Protein 8X9C (pdb70)
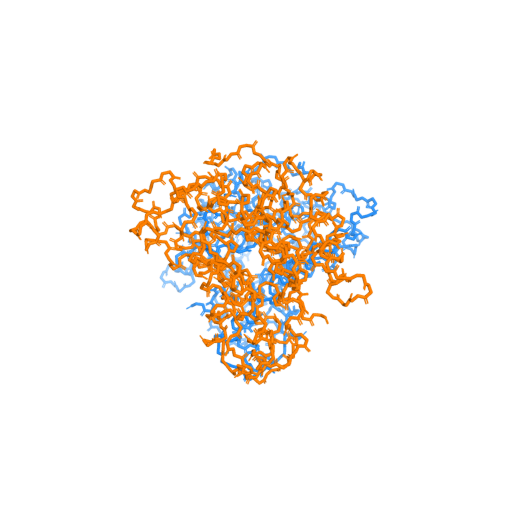
Nearest PDB structures (foldseek):
  8yl9-assembly3_B  TM=8.231E-01  e=2.362E-10  Penicillium brasilianum
  8yl9-assembly4_I  TM=8.159E-01  e=3.117E-10  Penicillium brasilianum
  3cke-assembly1_D  TM=8.135E-01  e=1.157E-07  Aspergillus terreus
  8ii9-assembly2_C-3  TM=7.845E-01  e=5.570E-07  Hypoxylon sp. E7406B
  4okm-assembly4_D  TM=7.917E-01  e=8.518E-06  Streptomyces pristinaespiralis ATCC 25486

Sequence (601 aa):
SAIPSVFETLQGYKVPVFFSRYPAGISIAAQEVEDALRKIDEEASEEGTRERRRALIRHTNPYGDPFTICHCSAFPDRLALLSCLVEVMWIHDDVTEEMDHISACREHDELAKVLQLDIDPSKFESGNVRQKSLAVVLRKAIDIDPKQAPAMIEMLRHYLATFDNIGGDFTRMEEYMPYRIANCGYWMSSYFIRWGMDMTLSEEEYASIEQFDIAMGNVLGLTNDYFSWNRNGVVVLMKEHHTTADAAKMMLLGVIVEQESLAAKLKEERLKKPASKEILQYFEAIELYVGGSCYWHSTAPVSAIPSVFETLQGYKVPVFFSRYPAGISIAAQEVEDALRKIDEEASEEGTRERRRALIRHTNPYGDPFTICHCSAFPDRLALLSCLVEVMWIHDDVTEEMDHISACREHDELAKVLQLDIDPSKFESGNVRQKSLAVVLRKAIDIDPKQAPAMIEMLRHYLATFDNIGGDFTRMEEYMPYRIANCGYWMSSYFIRWGMDMTLSEEEYASIEQFDIAMGNVLGLTNDYFSWNNGVVVLMKEHHTTADAAKMMLLGVIVEQESLAAKLKEERLKKPASKEILQYFEAIELYVGGSCYWHSTA

InterPro domains:
  IPR008949 Isoprenoid synthase domain superfamily [G3DSA:1.10.600.10] (22-329)
  IPR008949 Isoprenoid synthase domain superfamily [SSF48576] (75-329)

Secondary structure (DSSP, 8-state):
--S-S-EEE--GGG-TT---SS--EEETTHHHHHHHHHHHHHHHS-TTSHHHHHHHHHT--TT--HHHHHTTTS-HHHHHHHHHHHHHHHHHHHHHHTS-HHHHHHHHHHHHTT--TT--GGGGTTS-HHHHHHHHHHHHHHHH-TTTHHHHHHHHHHHHHHTT---S----HHHHHHHHHHHTTHHHHHHHHHHHTT----HHHHHTTHHHHHHHHHHHHHHHHHHHT---HHHHHHHHHT--HHHHHHHHHHHHHHHHHHHHHHHHHHTTS---HHHHHHHHHHHHHHHHHHHHHHH--/---S-S-EEEE-GGG-TT---SS-EEEETTHHHHHHHHHHHHHHHS-TTSHHHHHHHHHT--TT--HHHHHTTTS-HHHHHHHHHHHHHHHHHHHHHHTS-HHHHHHHHHHHHTT--TT--GGGGTTS-HHHHHHHHHHHHHHHH-TTTHHHHHHHHHHHHHHTT---S----HHHHHHHHHHHTTHHHHHHHHHHHTT----HHHHHTTHHHHHHHHHHHHHHHHHHH---HHHHHHHHHT--HHHHHHHHHHHHHHHHHHHHHHHHHHTTS---HHHHHHHHHHHHHHHHHHHHHHH-

Organism: Penicillium expansum (NCBI:txid27334)

B-factor: mean 38.25, std 9.7, range [23.08, 169.63]

Solvent-accessible surface area: 25996 Å² total; per-residue (Å²): 128,29,13,42,108,12,42,119,104,36,92,9,156,116,18,15,57,18,20,12,63,13,62,3,0,37,5,107,8,20,115,116,1,57,54,31,0,124,130,16,3,105,84,0,3,92,141,52,37,118,28,39,126,71,0,85,117,15,37,87,13,110,120,7,3,7,4,0,0,10,4,0,1,2,69,43,92,21,0,29,28,0,0,9,0,8,0,0,1,90,0,0,28,10,19,3,85,99,66,88,83,130,34,3,41,136,42,6,100,59,1,27,112,0,0,66,89,120,7,53,30,65,155,39,128,119,23,51,30,19,10,77,9,0,0,68,5,0,64,108,0,7,88,62,12,91,187,17,0,70,55,0,6,101,25,0,93,102,18,6,62,53,2,32,98,66,79,46,124,34,80,113,15,120,76,2,32,82,31,15,6,21,6,26,3,0,86,9,10,1,19,0,2,40,0,0,6,83,15,76,23,58,165,145,34,57,66,48,4,73,109,3,1,51,1,0,0,12,1,5,1,1,4,26,2,25,24,82,92,133,141,15,0,0,48,7,5,56,85,57,42,154,16,82,27,113,6,0,33,26,3,0,4,0,24,0,9,56,24,4,7,64,0,15,72,46,53,81,85,37,75,147,151,127,30,41,126,56,2,72,9,0,4,44,0,0,20,6,13,2,0,0,8,2,12,27,44,16,16,33,137,196,66,45,13,27,114,12,41,110,100,41,91,7,150,118,18,16,51,18,21,12,63,12,62,2,0,37,5,99,5,20,97,108,1,36,70,31,0,105,128,18,6,115,79,1,2,98,150,72,37,147,29,36,121,87,0,87,117,16,21,90,17,120,122,11,5,6,4,0,0,9,4,0,1,2,78,45,93,21,0,29,29,0,0,10,0,7,0,0,1,81,0,1,40,11,15,4,115,95,69,90,49,122,21,2,38,126,40,7,95,57,1,14,106,0,1,72,93,123,7,49,32,59,162,40,118,119,31,45,33,20,12,71,9,0,0,67,5,0,62,110,0,5,86,64,12,92,188,18,0,70,51,0,13,126,23,0,99,102,15,10,63,49,3,24,81,71,57,55,129,32,83,96,16,126,80,10,30,85,40,38,6,16,27,27,5,0,79,7,11,1,22,0,2,39,1,0,12,81,16,77,24,43,160,129,35,52,68,51,4,74,109,3,1,52,1,0,0,13,2,6,1,2,3,30,4,20,33,77,82,150,57,0,0,54,5,4,58,78,53,40,156,17,82,30,115,6,0,46,31,2,0,3,0,18,0,10,64,15,4,15,60,0,14,83,37,49,72,97,38,70,143,152,130,30,41,138,39,1,71,34,1,4,47,0,0,22,7,13,2,0,0,7,2,14,25,39,16,19,91

Foldseek 3Di:
DLFPPFWAWDDLVVQVQQDAPFTKIFGPCQVVLLVLLVVLLPQLDDPPDPLSVVSVLQAPQPVGHLQRILLNRFDVVLSSLLVSLVSLVVSLLVVLVPDDPVVNLVSLVVLLVLLDLPHDLVVCPVDHRSSSSNNVSLVVLCVVPVPCSVVLSVQSNVLSNQLSPDDDDAQACVVLLVSQLSVVPVSNVLVSSQVRRVHDADPVLCVLCVLLSSLLSSLQRQLVLLLVVCSHQLVNQCRNVVDDSVVSSVVSVVSNRVSSVVSVVSVVVSVVDDDDSSSVSSVNSSSSNSSSSSSCSSRSD/DDLFDPFWAWDDCVVQVLQDAPFTKIFGPCQVVLLVLLLVLLPQLDDPPDPLSVVSVVQSPQPVGHLQRILLNRFDNVLSSLLVSLVSLVVSLLVVLVVDQLVVSLVVLVVLLVLLDLPRDLVVCPPPHSSSNSNNVSLPVLCVVPVPCSVVLSVQSNVLSVQQRNDNDDAQACVVVQVNQLSVVCVSNVLVSSQVRRVHDADPVRCVLCVLLSSLLSSLLRCLVCLLPVCPQLVNQCNNVVDDSVVSSVVSVVSNRVSSVVSVVSVVVSVVDDDDSSSSNSVNSSSSNSSSSSSSSSRD

Radius of gyration: 28.21 Å; Cα contacts (8 Å, |Δi|>4): 920; chains: 2; bounding box: 77×64×65 Å

Structure (mmCIF, N/CA/C/O backbone):
data_8X9C
#
_entry.id   8X9C
#
_cell.length_a   56.650
_cell.length_b   118.960
_cell.length_c   65.600
_cell.angle_alpha   90.00
_cell.angle_beta   111.53
_cell.angle_gamma   90.00
#
_symmetry.space_group_name_H-M   'P 1 21 1'
#
loop_
_entity.id
_entity.type
_entity.pdbx_description
1 polymer 'Terpenoid synthase'
2 water water
#
loop_
_atom_site.group_PDB
_atom_site.id
_atom_site.type_symbol
_atom_site.label_atom_id
_atom_site.label_alt_id
_atom_site.label_comp_id
_atom_site.label_asym_id
_atom_site.label_entity_id
_atom_site.label_seq_id
_atom_site.pdbx_PDB_ins_code
_atom_site.Cartn_x
_atom_site.Cartn_y
_atom_site.Cartn_z
_atom_site.occupancy
_atom_site.B_iso_or_equiv
_atom_site.auth_seq_id
_atom_site.auth_comp_id
_atom_site.auth_asym_id
_atom_site.auth_atom_id
_atom_site.pdbx_PDB_model_num
ATOM 1 N N . SER A 1 14 ? -4.432 15.096 -0.797 1.00 55.08 14 SER A N 1
ATOM 2 C CA . SER A 1 14 ? -3.451 14.813 0.248 1.00 54.97 14 SER A CA 1
ATOM 3 C C . SER A 1 14 ? -3.315 15.992 1.211 1.00 56.55 14 SER A C 1
ATOM 4 O O . SER A 1 14 ? -3.408 17.154 0.810 1.00 54.61 14 SER A O 1
ATOM 7 N N . ALA A 1 15 ? -3.103 15.680 2.488 1.00 51.00 15 ALA A N 1
ATOM 8 C CA . ALA A 1 15 ? -2.874 16.681 3.518 1.00 53.23 15 ALA A CA 1
ATOM 9 C C . ALA A 1 15 ? -1.399 16.841 3.857 1.00 51.27 15 ALA A C 1
ATOM 10 O O . ALA A 1 15 ? -1.058 17.658 4.718 1.00 50.25 15 ALA A O 1
ATOM 12 N N . ILE A 1 16 ? -0.526 16.090 3.190 1.00 49.56 16 ILE A N 1
ATOM 13 C CA . ILE A 1 16 ? 0.911 16.066 3.449 1.00 52.82 16 ILE A CA 1
ATOM 14 C C . ILE A 1 16 ? 1.585 16.883 2.352 1.00 49.95 16 ILE A C 1
ATOM 15 O O . ILE A 1 16 ? 1.135 16.840 1.198 1.00 51.67 16 ILE A O 1
ATOM 20 N N . PRO A 1 17 ? 2.649 17.635 2.645 1.00 52.73 17 PRO A N 1
ATOM 21 C CA . PRO A 1 17 ? 3.417 18.264 1.565 1.00 51.66 17 PRO A CA 1
ATOM 22 C C . PRO A 1 17 ? 3.925 17.229 0.567 1.00 51.09 17 PRO A C 1
ATOM 23 O O . PRO A 1 17 ? 4.062 16.038 0.868 1.00 50.78 17 PRO A O 1
ATOM 27 N N . SER A 1 18 ? 4.153 17.709 -0.656 1.00 53.19 18 SER A N 1
ATOM 28 C CA . SER A 1 18 ? 4.602 16.832 -1.767 1.00 50.20 18 SER A CA 1
ATOM 29 C C . SER A 1 18 ? 6.082 16.499 -1.603 1.00 49.96 18 SER A C 1
ATOM 30 O O . SER A 1 18 ? 6.908 17.096 -2.305 1.00 48.76 18 SER A O 1
ATOM 33 N N . VAL A 1 19 ? 6.390 15.572 -0.708 1.00 41.34 19 VAL A N 1
ATOM 34 C CA . VAL A 1 19 ? 7.775 15.213 -0.440 1.00 39.84 19 VAL A CA 1
ATOM 35 C C . VAL A 1 19 ? 8.040 13.732 -0.686 1.00 39.68 19 VAL A C 1
ATOM 36 O O . VAL A 1 19 ? 9.087 13.218 -0.277 1.00 38.31 19 VAL A O 1
ATOM 40 N N . PHE A 1 20 ? 7.119 13.028 -1.347 1.00 37.13 20 PHE A N 1
ATOM 41 C CA . PHE A 1 20 ? 7.372 11.623 -1.630 1.00 37.50 20 PHE A CA 1
ATOM 42 C C . PHE A 1 20 ? 6.748 11.229 -2.963 1.00 39.34 20 PHE A C 1
ATOM 43 O O . PHE A 1 20 ? 5.819 11.873 -3.460 1.00 42.64 20 PHE A O 1
ATOM 51 N N . GLU A 1 21 ? 7.271 10.148 -3.527 1.00 37.51 21 GLU A N 1
ATOM 52 C CA . GLU A 1 21 ? 6.700 9.502 -4.701 1.00 40.97 21 GLU A CA 1
ATOM 53 C C . GLU A 1 21 ? 6.036 8.199 -4.273 1.00 41.22 21 GLU A C 1
ATOM 54 O O . GLU A 1 21 ? 6.550 7.492 -3.405 1.00 39.89 21 GLU A O 1
ATOM 60 N N . THR A 1 22 ? 4.900 7.878 -4.889 1.00 39.60 22 THR A N 1
ATOM 61 C CA . THR A 1 22 ? 4.181 6.653 -4.556 1.00 39.32 22 THR A CA 1
ATOM 62 C C . THR A 1 22 ? 4.879 5.438 -5.150 1.00 43.63 22 THR A C 1
ATOM 63 O O . THR A 1 22 ? 5.365 5.475 -6.283 1.00 48.76 22 THR A O 1
ATOM 67 N N . LEU A 1 23 ? 4.936 4.357 -4.374 1.00 37.35 23 LEU A N 1
ATOM 68 C CA . LEU A 1 23 ? 5.478 3.094 -4.847 1.00 41.38 23 LEU A CA 1
ATOM 69 C C . LEU A 1 23 ? 4.346 2.154 -5.250 1.00 43.35 23 LEU A C 1
ATOM 70 O O . LEU A 1 23 ? 3.251 2.185 -4.679 1.00 43.34 23 LEU A O 1
ATOM 75 N N . GLN A 1 24 ? 4.622 1.307 -6.241 1.00 45.55 24 GLN A N 1
ATOM 76 C CA . GLN A 1 24 ? 3.617 0.377 -6.751 1.00 49.91 24 GLN A CA 1
ATOM 77 C C . GLN A 1 24 ? 3.785 -0.941 -6.007 1.00 47.01 24 GLN A C 1
ATOM 78 O O . GLN A 1 24 ? 4.508 -1.838 -6.440 1.00 46.26 24 GLN A O 1
ATOM 84 N N . GLY A 1 25 ? 3.102 -1.057 -4.867 1.00 43.12 25 GLY A N 1
ATOM 85 C CA . GLY A 1 25 ? 3.244 -2.246 -4.048 1.00 42.18 25 GLY A CA 1
ATOM 86 C C . GLY A 1 25 ? 2.657 -3.479 -4.698 1.00 43.53 25 GLY A C 1
ATOM 87 O O . GLY A 1 25 ? 3.097 -4.598 -4.417 1.00 43.71 25 GLY A O 1
ATOM 88 N N . TYR A 1 26 ? 1.670 -3.295 -5.583 1.00 45.61 26 TYR A N 1
ATOM 89 C CA . TYR A 1 26 ? 1.048 -4.441 -6.238 1.00 50.37 26 TYR A CA 1
ATOM 90 C C . TYR A 1 26 ? 2.053 -5.225 -7.065 1.00 49.14 26 TYR A C 1
ATOM 91 O O . TYR A 1 26 ? 1.827 -6.410 -7.334 1.00 53.08 26 TYR A O 1
ATOM 100 N N . LYS A 1 27 ? 3.156 -4.593 -7.473 1.00 43.91 27 LYS A N 1
ATOM 101 C CA . LYS A 1 27 ? 4.180 -5.273 -8.255 1.00 46.89 27 LYS A CA 1
ATOM 102 C C . LYS A 1 27 ? 5.014 -6.243 -7.430 1.00 45.58 27 LYS A C 1
ATOM 103 O O . LYS A 1 27 ? 5.776 -7.024 -8.010 1.00 47.01 27 LYS A O 1
ATOM 109 N N . VAL A 1 28 ? 4.897 -6.219 -6.103 1.00 40.07 28 VAL A N 1
ATOM 110 C CA . VAL A 1 28 ? 5.681 -7.079 -5.229 1.00 36.48 28 VAL A CA 1
ATOM 111 C C . VAL A 1 28 ? 4.763 -8.203 -4.728 1.00 34.85 28 VAL A C 1
ATOM 112 O O . VAL A 1 28 ? 3.871 -7.931 -3.910 1.00 32.28 28 VAL A O 1
ATOM 116 N N . PRO A 1 29 ? 4.899 -9.458 -5.200 1.00 32.69 29 PRO A N 1
ATOM 117 C CA . PRO A 1 29 ? 3.986 -10.512 -4.779 1.00 34.48 29 PRO A CA 1
ATOM 118 C C . PRO A 1 29 ? 3.892 -10.692 -3.261 1.00 35.16 29 PRO A C 1
ATOM 119 O O . PRO A 1 29 ? 2.826 -10.950 -2.781 1.00 33.70 29 PRO A O 1
ATOM 123 N N . VAL A 1 30 ? 5.015 -10.556 -2.566 1.00 32.25 30 VAL A N 1
ATOM 124 C CA . VAL A 1 30 ? 5.031 -10.792 -1.130 1.00 38.39 30 VAL A CA 1
ATOM 125 C C . VAL A 1 30 ? 4.370 -9.655 -0.345 1.00 36.33 30 VAL A C 1
ATOM 126 O O . VAL A 1 30 ? 3.909 -9.873 0.783 1.00 34.04 30 VAL A O 1
ATOM 130 N N . PHE A 1 31 ? 4.280 -8.461 -0.927 1.00 31.88 31 PHE A N 1
ATOM 131 C CA . PHE A 1 31 ? 3.658 -7.315 -0.265 1.00 30.51 31 PHE A CA 1
ATOM 132 C C . PHE A 1 31 ? 2.152 -7.522 -0.149 1.00 34.27 31 PHE A C 1
ATOM 133 O O . PHE A 1 31 ? 1.451 -7.567 -1.167 1.00 35.59 31 PHE A O 1
ATOM 141 N N . PHE A 1 32 ? 1.639 -7.626 1.081 1.00 29.96 32 PHE A N 1
ATOM 142 C CA . PHE A 1 32 ? 0.231 -7.948 1.284 1.00 30.52 32 PHE A CA 1
ATOM 143 C C . PHE A 1 32 ? -0.567 -6.819 1.921 1.00 32.33 32 PHE A C 1
ATOM 144 O O . PHE A 1 32 ? -1.785 -6.960 2.068 1.00 31.28 32 PHE A O 1
ATOM 152 N N . SER A 1 33 ? 0.080 -5.733 2.340 1.00 30.65 33 SER A N 1
ATOM 153 C CA . SER A 1 33 ? -0.618 -4.700 3.090 1.00 29.67 33 SER A CA 1
ATOM 154 C C . SER A 1 33 ? -1.632 -3.980 2.207 1.00 31.10 33 SER A C 1
ATOM 155 O O . SER A 1 33 ? -1.418 -3.793 1.011 1.00 32.99 33 SER A O 1
ATOM 158 N N . ARG A 1 34 ? -2.751 -3.583 2.816 1.00 28.42 34 ARG A N 1
ATOM 159 C CA . ARG A 1 34 ? -3.730 -2.696 2.193 1.00 31.49 34 ARG A CA 1
ATOM 160 C C . ARG A 1 34 ? -3.292 -1.237 2.199 1.00 33.25 34 ARG A C 1
ATOM 161 O O . ARG A 1 34 ? -3.944 -0.398 1.556 1.00 33.78 34 ARG A O 1
ATOM 169 N N . TYR A 1 35 ? -2.194 -0.905 2.925 1.00 30.37 35 TYR A N 1
ATOM 170 C CA . TYR A 1 35 ? -1.804 0.479 3.071 1.00 27.66 35 TYR A CA 1
ATOM 171 C C . TYR A 1 35 ? -0.741 0.848 2.044 1.00 27.86 35 TYR A C 1
ATOM 172 O O . TYR A 1 35 ? -0.025 -0.019 1.532 1.00 32.09 35 TYR A O 1
ATOM 181 N N . PRO A 1 36 ? -0.658 2.120 1.689 1.00 30.03 36 PRO A N 1
ATOM 182 C CA . PRO A 1 36 ? 0.254 2.549 0.625 1.00 33.18 36 PRO A CA 1
ATOM 183 C C . PRO A 1 36 ? 1.696 2.660 1.095 1.00 30.47 36 PRO A C 1
ATOM 184 O O . PRO A 1 36 ? 2.001 2.675 2.290 1.00 30.22 36 PRO A O 1
ATOM 188 N N . ALA A 1 37 ? 2.588 2.750 0.110 1.00 32.25 37 ALA A N 1
ATOM 189 C CA . ALA A 1 37 ? 4.006 2.978 0.351 1.00 28.80 37 ALA A CA 1
ATOM 190 C C . ALA A 1 37 ? 4.492 4.095 -0.560 1.00 34.36 37 ALA A C 1
ATOM 191 O O . ALA A 1 37 ? 4.038 4.228 -1.701 1.00 36.21 37 ALA A O 1
ATOM 193 N N . GLY A 1 38 ? 5.397 4.912 -0.040 1.00 30.49 38 GLY A N 1
ATOM 194 C CA . GLY A 1 38 ? 6.010 5.962 -0.822 1.00 31.13 38 GLY A CA 1
ATOM 195 C C . GLY A 1 38 ? 7.485 6.055 -0.495 1.00 34.59 38 GLY A C 1
ATOM 196 O O . GLY A 1 38 ? 7.980 5.363 0.393 1.00 32.24 38 GLY A O 1
ATOM 197 N N . ILE A 1 39 ? 8.150 7.014 -1.194 1.00 32.21 39 ILE A N 1
ATOM 198 C CA . ILE A 1 39 ? 9.573 7.118 -0.886 1.00 34.76 39 ILE A CA 1
ATOM 199 C C . ILE A 1 39 ? 9.987 8.581 -0.918 1.00 33.63 39 ILE A C 1
ATOM 200 O O . ILE A 1 39 ? 9.557 9.347 -1.784 1.00 35.84 39 ILE A O 1
ATOM 205 N N . SER A 1 40 ? 10.822 9.008 -0.152 1.00 31.88 40 SER A N 1
ATOM 206 C CA . SER A 1 40 ? 11.075 10.430 0.010 1.00 32.92 40 SER A CA 1
ATOM 207 C C . SER A 1 40 ? 11.846 10.964 -1.189 1.00 34.61 40 SER A C 1
ATOM 208 O O . SER A 1 40 ? 12.743 10.298 -1.718 1.00 33.39 40 SER A O 1
ATOM 211 N N . ILE A 1 41 ? 11.481 12.173 -1.628 1.00 37.98 41 ILE A N 1
ATOM 212 C CA . ILE A 1 41 ? 12.258 12.869 -2.650 1.00 39.24 41 ILE A CA 1
ATOM 213 C C . ILE A 1 41 ? 13.703 13.105 -2.223 1.00 36.90 41 ILE A C 1
ATOM 214 O O . ILE A 1 41 ? 14.569 13.317 -3.075 1.00 38.93 41 ILE A O 1
ATOM 219 N N . ALA A 1 42 ? 13.992 13.074 -0.920 1.00 35.02 42 ALA A N 1
ATOM 220 C CA . ALA A 1 42 ? 15.343 13.283 -0.412 1.00 39.72 42 ALA A CA 1
ATOM 221 C C . ALA A 1 42 ? 16.042 11.973 -0.059 1.00 36.81 42 ALA A C 1
ATOM 222 O O . ALA A 1 42 ? 16.943 11.958 0.784 1.00 37.74 42 ALA A O 1
ATOM 224 N N . ALA A 1 43 ? 15.650 10.872 -0.687 1.00 35.72 43 ALA A N 1
ATOM 225 C CA . ALA A 1 43 ? 16.198 9.547 -0.322 1.00 36.11 43 ALA A CA 1
ATOM 226 C C . ALA A 1 43 ? 17.723 9.536 -0.365 1.00 37.51 43 ALA A C 1
ATOM 227 O O . ALA A 1 43 ? 18.334 9.055 0.588 1.00 37.76 43 ALA A O 1
ATOM 229 N N . GLN A 1 44 ? 18.298 10.035 -1.454 1.00 39.39 44 GLN A N 1
ATOM 230 C CA . GLN A 1 44 ? 19.752 9.945 -1.586 1.00 42.24 44 GLN A CA 1
ATOM 231 C C . GLN A 1 44 ? 20.463 10.644 -0.430 1.00 38.27 44 GLN A C 1
ATOM 232 O O . GLN A 1 44 ? 21.398 10.096 0.160 1.00 40.81 44 GLN A O 1
ATOM 238 N N . GLU A 1 45 ? 20.027 11.860 -0.096 1.00 39.30 45 GLU A N 1
ATOM 239 C CA . GLU A 1 45 ? 20.688 12.631 0.955 1.00 40.37 45 GLU A CA 1
ATOM 240 C C . GLU A 1 45 ? 20.532 11.960 2.314 1.00 37.69 45 GLU A C 1
ATOM 241 O O . GLU A 1 45 ? 21.455 11.986 3.142 1.00 37.30 45 GLU A O 1
ATOM 247 N N . VAL A 1 46 ? 19.358 11.378 2.569 1.00 33.27 46 VAL A N 1
ATOM 248 C CA . VAL A 1 46 ? 19.115 10.682 3.828 1.00 30.92 46 VAL A CA 1
ATOM 249 C C . VAL A 1 46 ? 19.952 9.411 3.925 1.00 33.66 46 VAL A C 1
ATOM 250 O O . VAL A 1 46 ? 20.554 9.132 4.970 1.00 34.27 46 VAL A O 1
ATOM 254 N N . GLU A 1 47 ? 20.025 8.647 2.848 1.00 36.63 47 GLU A N 1
ATOM 255 C CA . GLU A 1 47 ? 20.888 7.444 2.861 1.00 37.05 47 GLU A CA 1
ATOM 256 C C . GLU A 1 47 ? 22.335 7.858 3.149 1.00 37.52 47 GLU A C 1
ATOM 257 O O . GLU A 1 47 ? 23.007 7.156 3.902 1.00 37.52 47 GLU A O 1
ATOM 263 N N . ASP A 1 48 ? 22.785 8.954 2.539 1.00 39.39 48 ASP A N 1
ATOM 264 C CA . ASP A 1 48 ? 24.144 9.422 2.803 1.00 41.89 48 ASP A CA 1
ATOM 265 C C . ASP A 1 48 ? 24.332 9.787 4.276 1.00 39.53 48 ASP A C 1
ATOM 266 O O . ASP A 1 48 ? 25.355 9.444 4.879 1.00 40.53 48 ASP A O 1
ATOM 271 N N . ALA A 1 49 ? 23.356 10.480 4.876 1.00 38.44 49 ALA A N 1
ATOM 272 C CA . ALA A 1 49 ? 23.458 10.791 6.301 1.00 35.35 49 ALA A CA 1
ATOM 273 C C . ALA A 1 49 ? 23.468 9.519 7.139 1.00 35.97 49 ALA A C 1
ATOM 274 O O . ALA A 1 49 ? 24.206 9.424 8.129 1.00 37.81 49 ALA A O 1
ATOM 276 N N . LEU A 1 50 ? 22.656 8.527 6.756 1.00 36.22 50 LEU A N 1
ATOM 277 C CA . LEU A 1 50 ? 22.602 7.294 7.533 1.00 31.66 50 LEU A CA 1
ATOM 278 C C . LEU A 1 50 ? 23.912 6.532 7.438 1.00 38.35 50 LEU A C 1
ATOM 279 O O . LEU A 1 50 ? 24.373 5.955 8.429 1.00 33.85 50 LEU A O 1
ATOM 284 N N . ARG A 1 51 ? 24.546 6.546 6.272 1.00 37.63 51 ARG A N 1
ATOM 285 C CA . ARG A 1 51 ? 25.859 5.859 6.133 1.00 39.11 51 ARG A CA 1
ATOM 286 C C . ARG A 1 51 ? 26.878 6.506 7.072 1.00 39.03 51 ARG A C 1
ATOM 287 O O . ARG A 1 51 ? 27.635 5.782 7.706 1.00 39.58 51 ARG A O 1
ATOM 295 N N . LYS A 1 52 ? 26.874 7.831 7.132 1.00 40.14 52 LYS A N 1
ATOM 296 C CA . LYS A 1 52 ? 27.821 8.566 8.001 1.00 37.31 52 LYS A CA 1
ATOM 297 C C . LYS A 1 52 ? 27.576 8.175 9.454 1.00 39.08 52 LYS A C 1
ATOM 298 O O . LYS A 1 52 ? 28.534 7.821 10.134 1.00 38.66 52 LYS A O 1
ATOM 304 N N . ILE A 1 53 ? 26.320 8.235 9.896 1.00 36.16 53 ILE A N 1
ATOM 305 C CA . ILE A 1 53 ? 26.051 7.960 11.337 1.00 37.19 53 ILE A CA 1
ATOM 306 C C . ILE A 1 53 ? 26.386 6.492 11.629 1.00 38.19 53 ILE A C 1
ATOM 307 O O . ILE A 1 53 ? 26.849 6.210 12.729 1.00 36.50 53 ILE A O 1
ATOM 312 N N . ASP A 1 54 ? 26.178 5.611 10.656 1.00 35.26 54 ASP A N 1
ATOM 313 C CA . ASP A 1 54 ? 26.512 4.212 10.913 1.00 35.17 54 ASP A CA 1
ATOM 314 C C . ASP A 1 54 ? 28.006 4.022 11.149 1.00 36.71 54 ASP A C 1
ATOM 315 O O . ASP A 1 54 ? 28.406 3.202 11.981 1.00 38.38 54 ASP A O 1
ATOM 320 N N . GLU A 1 55 ? 28.847 4.757 10.415 1.00 41.18 55 GLU A N 1
ATOM 321 C CA . GLU A 1 55 ? 30.290 4.618 10.603 1.00 43.22 55 GLU A CA 1
ATOM 322 C C . GLU A 1 55 ? 30.761 5.247 11.905 1.00 43.72 55 GLU A C 1
ATOM 323 O O . GLU A 1 55 ? 31.847 4.911 12.391 1.00 46.60 55 GLU A O 1
ATOM 329 N N . GLU A 1 56 ? 29.970 6.144 12.486 1.00 41.19 56 GLU A N 1
ATOM 330 C CA . GLU A 1 56 ? 30.332 6.768 13.750 1.00 39.14 56 GLU A CA 1
ATOM 331 C C . GLU A 1 56 ? 29.688 6.098 14.957 1.00 38.93 56 GLU A C 1
ATOM 332 O O . GLU A 1 56 ? 30.289 6.093 16.039 1.00 41.24 56 GLU A O 1
ATOM 338 N N . ALA A 1 57 ? 28.499 5.501 14.800 1.00 37.90 57 ALA A N 1
ATOM 339 C CA . ALA A 1 57 ? 27.757 4.932 15.921 1.00 34.64 57 ALA A CA 1
ATOM 340 C C . ALA A 1 57 ? 27.960 3.427 16.081 1.00 37.10 57 ALA A C 1
ATOM 341 O O . ALA A 1 57 ? 27.399 2.834 17.008 1.00 34.32 57 ALA A O 1
ATOM 343 N N . SER A 1 58 ? 28.728 2.797 15.198 1.00 38.17 58 SER A N 1
ATOM 344 C CA . SER A 1 58 ? 29.078 1.387 15.322 1.00 39.61 58 SER A CA 1
ATOM 345 C C . SER A 1 58 ? 30.538 1.213 14.937 1.00 43.88 58 SER A C 1
ATOM 346 O O . SER A 1 58 ? 31.019 1.855 14.006 1.00 44.63 58 SER A O 1
ATOM 349 N N . GLU A 1 59 ? 31.242 0.349 15.645 1.00 47.12 59 GLU A N 1
ATOM 350 C CA . GLU A 1 59 ? 32.655 0.166 15.372 1.00 50.72 59 GLU A CA 1
ATOM 351 C C . GLU A 1 59 ? 32.865 -0.815 14.243 1.00 51.53 59 GLU A C 1
ATOM 352 O O . GLU A 1 59 ? 32.118 -1.784 14.103 1.00 50.84 59 GLU A O 1
ATOM 358 N N . GLU A 1 60 ? 33.925 -0.576 13.480 1.00 53.96 60 GLU A N 1
ATOM 359 C CA . GLU A 1 60 ? 34.268 -1.417 12.350 1.00 54.53 60 GLU A CA 1
ATOM 360 C C . GLU A 1 60 ? 34.473 -2.857 12.808 1.00 55.28 60 GLU A C 1
ATOM 361 O O . GLU A 1 60 ? 35.005 -3.114 13.892 1.00 53.28 60 GLU A O 1
ATOM 367 N N . GLY A 1 61 ? 34.019 -3.801 11.985 1.00 55.69 61 GLY A N 1
ATOM 368 C CA . GLY A 1 61 ? 34.179 -5.209 12.270 1.00 54.67 61 GLY A CA 1
ATOM 369 C C . GLY A 1 61 ? 33.244 -5.774 13.315 1.00 56.48 61 GLY A C 1
ATOM 370 O O . GLY A 1 61 ? 33.288 -6.986 13.567 1.00 54.28 61 GLY A O 1
ATOM 371 N N . THR A 1 62 ? 32.408 -4.948 13.939 1.00 51.38 62 THR A N 1
ATOM 372 C CA . THR A 1 62 ? 31.463 -5.463 14.916 1.00 48.20 62 THR A CA 1
ATOM 373 C C . THR A 1 62 ? 30.223 -6.015 14.222 1.00 47.68 62 THR A C 1
ATOM 374 O O . THR A 1 62 ? 29.947 -5.734 13.052 1.00 48.69 62 THR A O 1
ATOM 378 N N . ARG A 1 63 ? 29.470 -6.813 14.976 1.00 47.78 63 ARG A N 1
ATOM 379 C CA . ARG A 1 63 ? 28.219 -7.358 14.470 1.00 46.16 63 ARG A CA 1
ATOM 380 C C . ARG A 1 63 ? 27.222 -6.249 14.170 1.00 47.66 63 ARG A C 1
ATOM 381 O O . ARG A 1 63 ? 26.499 -6.302 13.167 1.00 45.69 63 ARG A O 1
ATOM 389 N N . GLU A 1 64 ? 27.160 -5.245 15.047 1.00 45.98 64 GLU A N 1
ATOM 390 C CA . GLU A 1 64 ? 26.195 -4.168 14.869 1.00 42.72 64 GLU A CA 1
ATOM 391 C C . GLU A 1 64 ? 26.501 -3.355 13.621 1.00 43.20 64 GLU A C 1
ATOM 392 O O . GLU A 1 64 ? 25.575 -2.894 12.944 1.00 40.81 64 GLU A O 1
ATOM 398 N N . ARG A 1 65 ? 27.785 -3.173 13.299 1.00 39.50 65 ARG A N 1
ATOM 399 C CA . ARG A 1 65 ? 28.150 -2.522 12.045 1.00 45.80 65 ARG A CA 1
ATOM 400 C C . ARG A 1 65 ? 27.638 -3.312 10.847 1.00 44.42 65 ARG A C 1
ATOM 401 O O . ARG A 1 65 ? 27.079 -2.733 9.906 1.00 43.68 65 ARG A O 1
ATOM 409 N N . ARG A 1 66 ? 27.792 -4.638 10.871 1.00 46.92 66 ARG A N 1
ATOM 410 C CA . ARG A 1 66 ? 27.292 -5.455 9.768 1.00 44.79 66 ARG A CA 1
ATOM 411 C C . ARG A 1 66 ? 25.773 -5.394 9.672 1.00 45.22 66 ARG A C 1
ATOM 412 O O . ARG A 1 66 ? 25.220 -5.302 8.571 1.00 44.74 66 ARG A O 1
ATOM 420 N N . ARG A 1 67 ? 25.079 -5.453 10.813 1.00 42.52 67 ARG A N 1
ATOM 421 C CA . ARG A 1 67 ? 23.619 -5.399 10.787 1.00 41.38 67 ARG A CA 1
ATOM 422 C C . ARG A 1 67 ? 23.129 -4.040 10.295 1.00 41.84 67 ARG A C 1
ATOM 423 O O . ARG A 1 67 ? 22.115 -3.952 9.587 1.00 40.45 67 ARG A O 1
ATOM 431 N N . ALA A 1 68 ? 23.866 -2.983 10.593 1.00 39.69 68 ALA A N 1
ATOM 432 C CA . ALA A 1 68 ? 23.473 -1.643 10.108 1.00 41.22 68 ALA A CA 1
ATOM 433 C C . ALA A 1 68 ? 23.602 -1.570 8.589 1.00 44.16 68 ALA A C 1
ATOM 434 O O . ALA A 1 68 ? 22.751 -0.951 7.953 1.00 43.16 68 ALA A O 1
ATOM 436 N N . LEU A 1 69 ? 24.640 -2.194 8.037 1.00 47.12 69 LEU A N 1
ATOM 437 C CA . LEU A 1 69 ? 24.876 -2.099 6.574 1.00 49.17 69 LEU A CA 1
ATOM 438 C C . LEU A 1 69 ? 23.808 -2.901 5.834 1.00 45.31 69 LEU A C 1
ATOM 439 O O . LEU A 1 69 ? 23.297 -2.403 4.832 1.00 49.79 69 LEU A O 1
ATOM 444 N N . ILE A 1 70 ? 23.470 -4.083 6.332 1.00 47.15 70 ILE A N 1
ATOM 445 C CA . ILE A 1 70 ? 22.373 -4.873 5.707 1.00 47.05 70 ILE A CA 1
ATOM 446 C C . ILE A 1 70 ? 21.088 -4.043 5.726 1.00 47.25 70 ILE A C 1
ATOM 447 O O . ILE A 1 70 ? 20.359 -4.069 4.730 1.00 41.23 70 ILE A O 1
ATOM 452 N N . ARG A 1 71 ? 20.838 -3.338 6.832 1.00 42.59 71 ARG A N 1
ATOM 453 C CA . ARG A 1 71 ? 19.593 -2.538 6.984 1.00 43.33 71 ARG A CA 1
ATOM 454 C C . ARG A 1 71 ? 19.523 -1.471 5.892 1.00 37.00 71 ARG A C 1
ATOM 455 O O . ARG A 1 71 ? 18.418 -1.052 5.564 1.00 36.09 71 ARG A O 1
ATOM 463 N N . HIS A 1 72 ? 20.668 -1.081 5.332 1.00 38.70 72 HIS A N 1
ATOM 464 C CA . HIS A 1 72 ? 20.615 0.007 4.362 1.00 39.31 72 HIS A CA 1
ATOM 465 C C . HIS A 1 72 ? 21.077 -0.419 2.972 1.00 45.17 72 HIS A C 1
ATOM 466 O O . HIS A 1 72 ? 21.605 0.398 2.216 1.00 47.62 72 HIS A O 1
ATOM 473 N N . THR A 1 73 ? 20.858 -1.684 2.600 1.00 42.28 73 THR A N 1
ATOM 474 C CA . THR A 1 73 ? 21.263 -2.142 1.276 1.00 44.61 73 THR A CA 1
ATOM 475 C C . THR A 1 73 ? 20.113 -2.790 0.512 1.00 44.57 73 THR A C 1
ATOM 476 O O . THR A 1 73 ? 20.348 -3.574 -0.411 1.00 50.04 73 THR A O 1
ATOM 480 N N . ASN A 1 74 ? 18.876 -2.493 0.873 1.00 42.12 74 ASN A N 1
ATOM 481 C CA . ASN A 1 74 ? 17.752 -2.975 0.065 1.00 42.70 74 ASN A CA 1
ATOM 482 C C . ASN A 1 74 ? 17.755 -2.226 -1.262 1.00 44.59 74 ASN A C 1
ATOM 483 O O . ASN A 1 74 ? 17.676 -0.993 -1.266 1.00 43.55 74 ASN A O 1
ATOM 488 N N . PRO A 1 75 ? 17.853 -2.914 -2.401 1.00 46.24 75 PRO A N 1
ATOM 489 C CA . PRO A 1 75 ? 17.827 -2.203 -3.691 1.00 43.23 75 PRO A CA 1
ATOM 490 C C . PRO A 1 75 ? 16.544 -1.424 -3.926 1.00 43.56 75 PRO A C 1
ATOM 491 O O . PRO A 1 75 ? 16.531 -0.496 -4.745 1.00 46.31 75 PRO A O 1
ATOM 495 N N . TYR A 1 76 ? 15.461 -1.775 -3.237 1.00 42.17 76 TYR A N 1
ATOM 496 C CA . TYR A 1 76 ? 14.170 -1.128 -3.429 1.00 41.97 76 TYR A CA 1
ATOM 497 C C . TYR A 1 76 ? 13.955 0.092 -2.556 1.00 40.81 76 TYR A C 1
ATOM 498 O O . TYR A 1 76 ? 12.948 0.785 -2.733 1.00 40.16 76 TYR A O 1
ATOM 507 N N . GLY A 1 77 ? 14.863 0.384 -1.643 1.00 41.04 77 GLY A N 1
ATOM 508 C CA . GLY A 1 77 ? 14.776 1.593 -0.851 1.00 38.47 77 GLY A CA 1
ATOM 509 C C . GLY A 1 77 ? 15.128 1.316 0.595 1.00 39.27 77 GLY A C 1
ATOM 510 O O . GLY A 1 77 ? 15.159 0.175 1.059 1.00 35.83 77 GLY A O 1
ATOM 511 N N . ASP A 1 78 ? 15.382 2.333 1.285 1.00 38.72 78 ASP A N 1
ATOM 512 C CA . ASP A 1 78 ? 15.788 2.372 2.676 1.00 35.01 78 ASP A CA 1
ATOM 513 C C . ASP A 1 78 ? 14.572 2.344 3.597 1.00 31.76 78 ASP A C 1
ATOM 514 O O . ASP A 1 78 ? 13.523 2.903 3.260 1.00 32.53 78 ASP A O 1
ATOM 519 N N . PRO A 1 79 ? 14.681 1.714 4.772 1.00 30.87 79 PRO A N 1
ATOM 520 C CA . PRO A 1 79 ? 13.542 1.722 5.700 1.00 31.38 79 PRO A CA 1
ATOM 521 C C . PRO A 1 79 ? 13.119 3.119 6.103 1.00 30.31 79 PRO A C 1
ATOM 522 O O . PRO A 1 79 ? 11.915 3.365 6.248 1.00 29.71 79 PRO A O 1
ATOM 526 N N . PHE A 1 80 ? 14.060 4.054 6.246 1.00 29.09 80 PHE A N 1
ATOM 527 C CA . PHE A 1 80 ? 13.679 5.394 6.679 1.00 29.07 80 PHE A CA 1
ATOM 528 C C . PHE A 1 80 ? 13.076 6.212 5.551 1.00 30.17 80 PHE A C 1
ATOM 529 O O . PHE A 1 80 ? 12.092 6.924 5.771 1.00 29.42 80 PHE A O 1
ATOM 537 N N . THR A 1 81 ? 13.650 6.135 4.351 1.00 29.70 81 THR A N 1
ATOM 538 C CA . THR A 1 81 ? 13.149 6.967 3.265 1.00 29.86 81 THR A CA 1
ATOM 539 C C . THR A 1 81 ? 11.796 6.478 2.777 1.00 31.68 81 THR A C 1
ATOM 540 O O . THR A 1 81 ? 11.040 7.254 2.182 1.00 29.97 81 THR A O 1
ATOM 544 N N . ILE A 1 82 ? 11.476 5.208 3.022 1.00 29.09 82 ILE A N 1
ATOM 545 C CA . ILE A 1 82 ? 10.168 4.675 2.677 1.00 29.20 82 ILE A CA 1
ATOM 546 C C . ILE A 1 82 ? 9.190 4.911 3.817 1.00 29.69 82 ILE A C 1
ATOM 547 O O . ILE A 1 82 ? 8.177 5.585 3.634 1.00 29.72 82 ILE A O 1
ATOM 552 N N . CYS A 1 83 ? 9.479 4.373 4.996 1.00 28.32 83 CYS A N 1
ATOM 553 C CA . CYS A 1 83 ? 8.477 4.445 6.093 1.00 26.55 83 CYS A CA 1
ATOM 554 C C . CYS A 1 83 ? 8.204 5.889 6.515 1.00 28.10 83 CYS A C 1
ATOM 555 O O . CYS A 1 83 ? 7.063 6.187 6.839 1.00 28.58 83 CYS A O 1
ATOM 558 N N . HIS A 1 84 ? 9.234 6.725 6.537 1.00 29.39 84 HIS A N 1
ATOM 559 C CA . HIS A 1 84 ? 9.070 8.114 6.943 1.00 26.45 84 HIS A CA 1
ATOM 560 C C . HIS A 1 84 ? 9.042 9.060 5.749 1.00 27.86 84 HIS A C 1
ATOM 561 O O . HIS A 1 84 ? 9.439 10.229 5.864 1.00 29.66 84 HIS A O 1
ATOM 568 N N . CYS A 1 85 ? 8.550 8.571 4.600 1.00 28.59 85 CYS A N 1
ATOM 569 C CA . CYS A 1 85 ? 8.510 9.375 3.380 1.00 29.56 85 CYS A CA 1
ATOM 570 C C . CYS A 1 85 ? 7.652 10.627 3.513 1.00 30.59 85 CYS A C 1
ATOM 571 O O . CYS A 1 85 ? 7.814 11.553 2.714 1.00 32.22 85 CYS A O 1
ATOM 574 N N . SER A 1 86 ? 6.752 10.684 4.496 1.00 27.31 86 SER A N 1
ATOM 575 C CA . SER A 1 86 ? 5.899 11.844 4.720 1.00 29.03 86 SER A CA 1
ATOM 576 C C . SER A 1 86 ? 6.624 13.034 5.350 1.00 29.73 86 SER A C 1
ATOM 577 O O . SER A 1 86 ? 6.049 14.131 5.392 1.00 30.46 86 SER A O 1
ATOM 580 N N . ALA A 1 87 ? 7.843 12.849 5.854 1.00 26.63 87 ALA A N 1
ATOM 581 C CA . ALA A 1 87 ? 8.516 13.894 6.619 1.00 26.66 87 ALA A CA 1
ATOM 582 C C . ALA A 1 87 ? 9.162 14.944 5.716 1.00 32.83 87 ALA A C 1
ATOM 583 O O . ALA A 1 87 ? 9.632 14.651 4.614 1.00 32.62 87 ALA A O 1
ATOM 585 N N . PHE A 1 88 ? 9.208 16.180 6.209 1.00 31.63 88 PHE A N 1
ATOM 586 C CA . PHE A 1 88 ? 10.026 17.184 5.543 1.00 35.18 88 PHE A CA 1
ATOM 587 C C . PHE A 1 88 ? 11.473 16.698 5.481 1.00 30.84 88 PHE A C 1
ATOM 588 O O . PHE A 1 88 ? 11.978 16.132 6.464 1.00 31.43 88 PHE A O 1
ATOM 596 N N . PRO A 1 89 ? 12.163 16.886 4.345 1.00 33.28 89 PRO A N 1
ATOM 597 C CA . PRO A 1 89 ? 13.529 16.345 4.201 1.00 32.54 89 PRO A CA 1
ATOM 598 C C . PRO A 1 89 ? 14.512 16.714 5.300 1.00 31.34 89 PRO A C 1
ATOM 599 O O . PRO A 1 89 ? 15.289 15.847 5.720 1.00 31.61 89 PRO A O 1
ATOM 603 N N . ASP A 1 90 ? 14.520 17.958 5.783 1.00 34.43 90 ASP A N 1
ATOM 604 C CA . ASP A 1 90 ? 15.517 18.282 6.799 1.00 33.72 90 ASP A CA 1
ATOM 605 C C . ASP A 1 90 ? 15.223 17.548 8.104 1.00 33.36 90 ASP A C 1
ATOM 606 O O . ASP A 1 90 ? 16.139 17.011 8.745 1.00 35.14 90 ASP A O 1
ATOM 611 N N . ARG A 1 91 ? 13.947 17.461 8.481 1.00 34.18 91 ARG A N 1
ATOM 612 C CA . ARG A 1 91 ? 13.580 16.671 9.647 1.00 32.14 91 ARG A CA 1
ATOM 613 C C . ARG A 1 91 ? 13.809 15.189 9.397 1.00 28.71 91 ARG A C 1
ATOM 614 O O . ARG A 1 91 ? 14.192 14.457 10.317 1.00 29.73 91 ARG A O 1
ATOM 622 N N . LEU A 1 92 ? 13.577 14.731 8.163 1.00 31.60 92 LEU A N 1
ATOM 623 C CA . LEU A 1 92 ? 13.770 13.308 7.860 1.00 28.57 92 LEU A CA 1
ATOM 624 C C . LEU A 1 92 ? 15.211 12.878 8.108 1.00 30.47 92 LEU A C 1
ATOM 625 O O . LEU A 1 92 ? 15.459 11.813 8.689 1.00 31.71 92 LEU A O 1
ATOM 630 N N . ALA A 1 93 ? 16.178 13.688 7.669 1.00 28.91 93 ALA A N 1
ATOM 631 C CA . ALA A 1 93 ? 17.579 13.353 7.883 1.00 32.28 93 ALA A CA 1
ATOM 632 C C . ALA A 1 93 ? 17.891 13.215 9.369 1.00 32.78 93 ALA A C 1
ATOM 633 O O . ALA A 1 93 ? 18.612 12.298 9.781 1.00 31.74 93 ALA A O 1
ATOM 635 N N . LEU A 1 94 ? 17.329 14.101 10.187 1.00 30.58 94 LEU A N 1
ATOM 636 C CA . LEU A 1 94 ? 17.629 14.116 11.616 1.00 29.77 94 LEU A CA 1
ATOM 637 C C . LEU A 1 94 ? 16.981 12.933 12.322 1.00 30.50 94 LEU A C 1
ATOM 638 O O . LEU A 1 94 ? 17.648 12.184 13.051 1.00 29.33 94 LEU A O 1
ATOM 643 N N . LEU A 1 95 ? 15.669 12.751 12.123 1.00 28.99 95 LEU A N 1
ATOM 644 C CA . LEU A 1 95 ? 14.981 11.685 12.830 1.00 28.98 95 LEU A CA 1
ATOM 645 C C . LEU A 1 95 ? 15.462 10.325 12.353 1.00 28.20 95 LEU A C 1
ATOM 646 O O . LEU A 1 95 ? 15.524 9.388 13.150 1.00 28.09 95 LEU A O 1
ATOM 651 N N . SER A 1 96 ? 15.816 10.202 11.069 1.00 29.10 96 SER A N 1
ATOM 652 C CA . SER A 1 96 ? 16.316 8.921 10.577 1.00 30.30 96 SER A CA 1
ATOM 653 C C . SER A 1 96 ? 17.620 8.559 11.260 1.00 28.43 96 SER A C 1
ATOM 654 O O . SER A 1 96 ? 17.802 7.423 11.703 1.00 29.45 96 SER A O 1
ATOM 657 N N . CYS A 1 97 ? 18.536 9.524 11.374 1.00 29.59 97 CYS A N 1
ATOM 658 C CA . CYS A 1 97 ? 19.817 9.238 12.010 1.00 28.28 97 CYS A CA 1
ATOM 659 C C . CYS A 1 97 ? 19.669 9.022 13.511 1.00 30.35 97 CYS A C 1
ATOM 660 O O . CYS A 1 97 ? 20.374 8.187 14.088 1.00 28.86 97 CYS A O 1
ATOM 663 N N . LEU A 1 98 ? 18.747 9.744 14.152 1.00 28.40 98 LEU A N 1
ATOM 664 C CA . LEU A 1 98 ? 18.490 9.539 15.572 1.00 26.00 98 LEU A CA 1
ATOM 665 C C . LEU A 1 98 ? 17.937 8.146 15.825 1.00 28.70 98 LEU A C 1
ATOM 666 O O . LEU A 1 98 ? 18.431 7.409 16.687 1.00 29.39 98 LEU A O 1
ATOM 671 N N . VAL A 1 99 ? 16.886 7.778 15.096 1.00 27.96 99 VAL A N 1
ATOM 672 C CA . VAL A 1 99 ? 16.308 6.455 15.277 1.00 26.45 99 VAL A CA 1
ATOM 673 C C . VAL A 1 99 ? 17.327 5.383 14.911 1.00 28.87 99 VAL A C 1
ATOM 674 O O . VAL A 1 99 ? 17.379 4.317 15.532 1.00 30.65 99 VAL A O 1
ATOM 678 N N . GLU A 1 100 ? 18.161 5.656 13.902 1.00 28.81 100 GLU A N 1
ATOM 679 C CA . GLU A 1 100 ? 19.183 4.690 13.516 1.00 28.10 100 GLU A CA 1
ATOM 680 C C . GLU A 1 100 ? 20.138 4.386 14.673 1.00 28.52 100 GLU A C 1
ATOM 681 O O . GLU A 1 100 ? 20.514 3.225 14.883 1.00 28.35 100 GLU A O 1
ATOM 687 N N . VAL A 1 101 ? 20.517 5.397 15.460 1.00 26.99 101 VAL A N 1
ATOM 688 C CA . VAL A 1 101 ? 21.364 5.102 16.623 1.00 27.60 101 VAL A CA 1
ATOM 689 C C . VAL A 1 101 ? 20.617 4.211 17.608 1.00 29.27 101 VAL A C 1
ATOM 690 O O . VAL A 1 101 ? 21.195 3.290 18.205 1.00 29.35 101 VAL A O 1
ATOM 694 N N . MET A 1 102 ? 19.326 4.462 17.766 1.00 28.57 102 MET A N 1
ATOM 695 C CA . MET A 1 102 ? 18.525 3.606 18.664 1.00 28.79 102 MET A CA 1
ATOM 696 C C . MET A 1 102 ? 18.456 2.182 18.086 1.00 29.43 102 MET A C 1
ATOM 697 O O . MET A 1 102 ? 18.472 1.235 18.864 1.00 30.13 102 MET A O 1
ATOM 702 N N . TRP A 1 103 ? 18.417 2.060 16.761 1.00 29.64 103 TRP A N 1
ATOM 703 C CA . TRP A 1 103 ? 18.360 0.739 16.141 1.00 32.51 103 TRP A CA 1
ATOM 704 C C . TRP A 1 103 ? 19.680 -0.006 16.315 1.00 30.95 103 TRP A C 1
ATOM 705 O O . TRP A 1 103 ? 19.695 -1.205 16.623 1.00 32.16 103 TRP A O 1
ATOM 716 N N . ILE A 1 104 ? 20.800 0.689 16.104 1.00 29.43 104 ILE A N 1
ATOM 717 C CA . ILE A 1 104 ? 22.107 0.110 16.416 1.00 33.17 104 ILE A CA 1
ATOM 718 C C . ILE A 1 104 ? 22.136 -0.355 17.864 1.00 32.48 104 ILE A C 1
ATOM 719 O O . ILE A 1 104 ? 22.581 -1.466 18.171 1.00 32.88 104 ILE A O 1
ATOM 724 N N . HIS A 1 105 ? 21.660 0.502 18.775 1.00 31.70 105 HIS A N 1
ATOM 725 C CA . HIS A 1 105 ? 21.607 0.159 20.192 1.00 31.14 105 HIS A CA 1
ATOM 726 C C . HIS A 1 105 ? 20.764 -1.084 20.442 1.00 32.31 105 HIS A C 1
ATOM 727 O O . HIS A 1 105 ? 21.123 -1.942 21.261 1.00 33.03 105 HIS A O 1
ATOM 734 N N . ASP A 1 106 ? 19.635 -1.197 19.742 1.00 30.02 106 ASP A N 1
ATOM 735 C CA . ASP A 1 106 ? 18.788 -2.374 19.865 1.00 32.51 106 ASP A CA 1
ATOM 736 C C . ASP A 1 106 ? 19.552 -3.623 19.440 1.00 34.94 106 ASP A C 1
ATOM 737 O O . ASP A 1 106 ? 19.498 -4.655 20.120 1.00 37.60 106 ASP A O 1
ATOM 742 N N . ASP A 1 107 ? 20.316 -3.532 18.346 1.00 31.90 107 ASP A N 1
ATOM 743 C CA . ASP A 1 107 ? 21.077 -4.690 17.892 1.00 33.99 107 ASP A CA 1
ATOM 744 C C . ASP A 1 107 ? 22.171 -5.038 18.888 1.00 36.51 107 ASP A C 1
ATOM 745 O O . ASP A 1 107 ? 22.436 -6.218 19.141 1.00 36.89 107 ASP A O 1
ATOM 750 N N . VAL A 1 108 ? 22.825 -4.024 19.455 1.00 31.14 108 VAL A N 1
ATOM 751 C CA . VAL A 1 108 ? 23.888 -4.281 20.426 1.00 31.33 108 VAL A CA 1
ATOM 752 C C . VAL A 1 108 ? 23.328 -4.968 21.661 1.00 35.88 108 VAL A C 1
ATOM 753 O O . VAL A 1 108 ? 23.890 -5.961 22.151 1.00 37.39 108 VAL A O 1
ATOM 757 N N . THR A 1 109 ? 22.207 -4.470 22.175 1.00 33.85 109 THR A N 1
ATOM 758 C CA . THR A 1 109 ? 21.684 -4.977 23.436 1.00 34.34 109 THR A CA 1
ATOM 759 C C . THR A 1 109 ? 20.877 -6.258 23.286 1.00 38.48 109 THR A C 1
ATOM 760 O O . THR A 1 109 ? 20.677 -6.956 24.286 1.00 34.34 109 THR A O 1
ATOM 764 N N . GLU A 1 110 ? 20.405 -6.579 22.075 1.00 36.83 110 GLU A N 1
ATOM 765 C CA . GLU A 1 110 ? 19.725 -7.850 21.856 1.00 37.80 110 GLU A CA 1
ATOM 766 C C . GLU A 1 110 ? 20.627 -9.023 22.194 1.00 39.18 110 GLU A C 1
ATOM 767 O O . GLU A 1 110 ? 20.159 -10.052 22.693 1.00 43.32 110 GLU A O 1
ATOM 773 N N . GLU A 1 111 ? 21.922 -8.881 21.936 1.00 43.73 111 GLU A N 1
ATOM 774 C CA . GLU A 1 111 ? 22.892 -9.988 22.138 1.00 46.15 111 GLU A CA 1
ATOM 775 C C . GLU A 1 111 ? 23.389 -10.043 23.579 1.00 45.66 111 GLU A C 1
ATOM 776 O O . GLU A 1 111 ? 24.286 -10.846 23.849 1.00 48.07 111 GLU A O 1
ATOM 782 N N . MET A 1 112 ? 22.818 -9.242 24.462 1.00 39.05 112 MET A N 1
ATOM 783 C CA . MET A 1 112 ? 23.262 -9.150 25.843 1.00 39.38 112 MET A CA 1
ATOM 784 C C . MET A 1 112 ? 22.312 -9.897 26.765 1.00 38.46 112 MET A C 1
ATOM 785 O O . MET A 1 112 ? 21.137 -10.100 26.447 1.00 38.75 112 MET A O 1
ATOM 790 N N . ASP A 1 113 ? 22.831 -10.318 27.914 1.00 37.24 113 ASP A N 1
ATOM 791 C CA . ASP A 1 113 ? 21.950 -10.783 28.970 1.00 37.86 113 ASP A CA 1
ATOM 792 C C . ASP A 1 113 ? 21.074 -9.625 29.429 1.00 36.35 113 ASP A C 1
ATOM 793 O O . ASP A 1 113 ? 21.377 -8.456 29.184 1.00 36.79 113 ASP A O 1
ATOM 798 N N . HIS A 1 114 ? 19.974 -9.953 30.110 1.00 35.45 114 HIS A N 1
ATOM 799 C CA . HIS A 1 114 ? 19.013 -8.906 30.435 1.00 35.78 114 HIS A CA 1
ATOM 800 C C . HIS A 1 114 ? 19.600 -7.874 31.402 1.00 36.61 114 HIS A C 1
ATOM 801 O O . HIS A 1 114 ? 19.318 -6.676 31.278 1.00 33.50 114 HIS A O 1
ATOM 808 N N . ILE A 1 115 ? 20.451 -8.298 32.339 1.00 32.99 115 ILE A N 1
ATOM 809 C CA . ILE A 1 115 ? 21.053 -7.332 33.253 1.00 31.13 115 ILE A CA 1
ATOM 810 C C . ILE A 1 115 ? 21.919 -6.339 32.491 1.00 32.78 115 ILE A C 1
ATOM 811 O O . ILE A 1 115 ? 21.816 -5.120 32.682 1.00 36.12 115 ILE A O 1
ATOM 816 N N . SER A 1 116 ? 22.795 -6.845 31.621 1.00 34.72 116 SER A N 1
ATOM 817 C CA . SER A 1 116 ? 23.694 -5.951 30.901 1.00 33.53 116 SER A CA 1
ATOM 818 C C . SER A 1 116 ? 22.932 -5.065 29.922 1.00 35.48 116 SER A C 1
ATOM 819 O O . SER A 1 116 ? 23.271 -3.887 29.752 1.00 32.98 116 SER A O 1
ATOM 822 N N . ALA A 1 117 ? 21.906 -5.610 29.269 1.00 33.50 117 ALA A N 1
ATOM 823 C CA . ALA A 1 117 ? 21.112 -4.779 28.361 1.00 29.23 117 ALA A CA 1
ATOM 824 C C . ALA A 1 117 ? 20.476 -3.611 29.110 1.00 31.93 117 ALA A C 1
ATOM 825 O O . ALA A 1 117 ? 20.565 -2.455 28.680 1.00 32.52 117 ALA A O 1
ATOM 827 N N . CYS A 1 118 ? 19.870 -3.893 30.263 1.00 34.64 118 CYS A N 1
ATOM 828 C CA . CYS A 1 118 ? 19.213 -2.850 31.044 1.00 33.65 118 CYS A CA 1
ATOM 829 C C . CYS A 1 118 ? 20.203 -1.768 31.468 1.00 37.45 118 CYS A C 1
ATOM 830 O O . CYS A 1 118 ? 19.883 -0.571 31.445 1.00 34.46 118 CYS A O 1
ATOM 833 N N . ARG A 1 119 ? 21.420 -2.176 31.813 1.00 35.33 119 ARG A N 1
ATOM 834 C CA . ARG A 1 119 ? 22.458 -1.191 32.196 1.00 37.33 119 ARG A CA 1
ATOM 835 C C . ARG A 1 119 ? 22.817 -0.334 30.983 1.00 36.48 119 ARG A C 1
ATOM 836 O O . ARG A 1 119 ? 23.031 0.867 31.143 1.00 33.61 119 ARG A O 1
ATOM 844 N N . GLU A 1 120 ? 22.881 -0.962 29.815 1.00 37.03 120 GLU A N 1
ATOM 845 C CA . GLU A 1 120 ? 23.225 -0.200 28.615 1.00 36.22 120 GLU A CA 1
ATOM 846 C C . GLU A 1 120 ? 22.129 0.793 28.251 1.00 33.04 120 GLU A C 1
ATOM 847 O O . GLU A 1 120 ? 22.428 1.893 27.766 1.00 33.43 120 GLU A O 1
ATOM 853 N N . HIS A 1 121 ? 20.858 0.436 28.482 1.00 33.11 121 HIS A N 1
ATOM 854 C CA . HIS A 1 121 ? 19.780 1.394 28.224 1.00 31.01 121 HIS A CA 1
ATOM 855 C C . HIS A 1 121 ? 19.898 2.587 29.152 1.00 33.58 121 HIS A C 1
ATOM 856 O O . HIS A 1 121 ? 19.709 3.732 28.731 1.00 32.08 121 HIS A O 1
ATOM 863 N N . ASP A 1 122 ? 20.206 2.336 30.424 1.00 33.93 122 ASP A N 1
ATOM 864 C CA . ASP A 1 122 ? 20.358 3.435 31.372 1.00 35.06 122 ASP A CA 1
ATOM 865 C C . ASP A 1 122 ? 21.557 4.302 31.030 1.00 32.47 122 ASP A C 1
ATOM 866 O O . ASP A 1 122 ? 21.502 5.522 31.205 1.00 32.58 122 ASP A O 1
ATOM 871 N N . GLU A 1 123 ? 22.625 3.703 30.518 1.00 31.84 123 GLU A N 1
ATOM 872 C CA . GLU A 1 123 ? 23.818 4.486 30.134 1.00 33.61 123 GLU A CA 1
ATOM 873 C C . GLU A 1 123 ? 23.480 5.378 28.937 1.00 31.07 123 GLU A C 1
ATOM 874 O O . GLU A 1 123 ? 23.850 6.551 28.955 1.00 32.61 123 GLU A O 1
ATOM 880 N N . LEU A 1 124 ? 22.820 4.814 27.929 1.00 30.12 124 LEU A N 1
ATOM 881 C CA . LEU A 1 124 ? 22.460 5.647 26.783 1.00 28.02 124 LEU A CA 1
ATOM 882 C C . LEU A 1 124 ? 21.510 6.771 27.182 1.00 29.03 124 LEU A C 1
ATOM 883 O O . LEU A 1 124 ? 21.589 7.882 26.644 1.00 30.46 124 LEU A O 1
ATOM 888 N N . ALA A 1 125 ? 20.584 6.502 28.099 1.00 28.24 125 ALA A N 1
ATOM 889 C CA . ALA A 1 125 ? 19.616 7.517 28.482 1.00 28.86 125 ALA A CA 1
ATOM 890 C C . ALA A 1 125 ? 20.246 8.725 29.171 1.00 32.77 125 ALA A C 1
ATOM 891 O O . ALA A 1 125 ? 19.580 9.762 29.283 1.00 32.45 125 ALA A O 1
ATOM 893 N N . LYS A 1 126 ? 21.488 8.632 29.618 1.00 30.48 126 LYS A N 1
ATOM 894 C CA . LYS A 1 126 ? 22.146 9.814 30.232 1.00 34.07 126 LYS A CA 1
ATOM 895 C C . LYS A 1 126 ? 22.251 10.956 29.211 1.00 35.98 126 LYS A C 1
ATOM 896 O O . LYS A 1 126 ? 22.303 12.112 29.636 1.00 35.21 126 LYS A O 1
ATOM 902 N N . VAL A 1 127 ? 22.248 10.636 27.924 1.00 34.29 127 VAL A N 1
ATOM 903 C CA . VAL A 1 127 ? 22.394 11.619 26.855 1.00 31.33 127 VAL A CA 1
ATOM 904 C C . VAL A 1 127 ? 21.094 12.379 26.607 1.00 31.67 127 VAL A C 1
ATOM 905 O O . VAL A 1 127 ? 21.110 13.463 26.008 1.00 31.87 127 VAL A O 1
ATOM 909 N N . LEU A 1 128 ? 19.971 11.858 27.093 1.00 30.49 128 LEU A N 1
ATOM 910 C CA . LEU A 1 128 ? 18.650 12.389 26.778 1.00 33.36 128 LEU A CA 1
ATOM 911 C C . LEU A 1 128 ? 18.345 13.549 27.714 1.00 33.53 128 LEU A C 1
ATOM 912 O O . LEU A 1 128 ? 17.564 13.439 28.660 1.00 33.65 128 LEU A O 1
ATOM 917 N N . GLN A 1 129 ? 18.973 14.688 27.421 1.00 31.69 129 GLN A N 1
ATOM 918 C CA . GLN A 1 129 ? 18.802 15.902 28.209 1.00 33.97 129 GLN A CA 1
ATOM 919 C C . GLN A 1 129 ? 18.495 17.080 27.303 1.00 31.20 129 GLN A C 1
ATOM 920 O O . GLN A 1 129 ? 19.131 17.250 26.259 1.00 33.36 129 GLN A O 1
ATOM 926 N N . LEU A 1 130 ? 17.542 17.907 27.738 1.00 32.66 130 LEU A N 1
ATOM 927 C CA . LEU A 1 130 ? 17.188 19.113 26.986 1.00 34.00 130 LEU A CA 1
ATOM 928 C C . LEU A 1 130 ? 18.382 20.041 26.779 1.00 39.11 130 LEU A C 1
ATOM 929 O O . LEU A 1 130 ? 18.470 20.715 25.743 1.00 38.09 130 LEU A O 1
ATOM 934 N N . ASP A 1 131 ? 19.297 20.101 27.749 1.00 35.52 131 ASP A N 1
ATOM 935 C CA . ASP A 1 131 ? 20.498 20.924 27.654 1.00 41.81 131 ASP A CA 1
ATOM 936 C C . ASP A 1 131 ? 21.722 20.129 27.206 1.00 38.95 131 ASP A C 1
ATOM 937 O O . ASP A 1 131 ? 22.844 20.458 27.609 1.00 36.81 131 ASP A O 1
ATOM 942 N N . ILE A 1 132 ? 21.517 19.094 26.401 1.00 36.32 132 ILE A N 1
ATOM 943 C CA . ILE A 1 132 ? 22.649 18.199 26.028 1.00 34.15 132 ILE A CA 1
ATOM 944 C C . ILE A 1 132 ? 23.814 18.974 25.425 1.00 33.65 132 ILE A C 1
ATOM 945 O O . ILE A 1 132 ? 23.588 19.770 24.511 1.00 35.25 132 ILE A O 1
ATOM 950 N N . ASP A 1 133 ? 25.011 18.736 25.943 1.00 34.25 133 ASP A N 1
ATOM 951 C CA . ASP A 1 133 ? 26.235 19.298 25.339 1.00 38.77 133 ASP A CA 1
ATOM 952 C C . ASP A 1 133 ? 26.998 18.079 24.837 1.00 41.10 133 ASP A C 1
ATOM 953 O O . ASP A 1 133 ? 27.577 17.363 25.656 1.00 42.03 133 ASP A O 1
ATOM 958 N N . PRO A 1 134 ? 26.965 17.789 23.529 1.00 40.85 134 PRO A N 1
ATOM 959 C CA . PRO A 1 134 ? 27.593 16.576 23.015 1.00 41.89 134 PRO A CA 1
ATOM 960 C C . PRO A 1 134 ? 29.075 16.464 23.409 1.00 47.61 134 PRO A C 1
ATOM 961 O O . PRO A 1 134 ? 29.549 15.371 23.593 1.00 43.49 134 PRO A O 1
ATOM 965 N N . SER A 1 135 ? 29.749 17.605 23.545 1.00 47.14 135 SER A N 1
ATOM 966 C CA . SER A 1 135 ? 31.164 17.586 23.898 1.00 51.66 135 SER A CA 1
ATOM 967 C C . SER A 1 135 ? 31.409 16.928 25.251 1.00 51.73 135 SER A C 1
ATOM 968 O O . SER A 1 135 ? 32.497 16.395 25.491 1.00 57.02 135 SER A O 1
ATOM 971 N N . LYS A 1 136 ? 30.417 16.935 26.137 1.00 50.13 136 LYS A N 1
ATOM 972 C CA . LYS A 1 136 ? 30.560 16.279 27.435 1.00 52.49 136 LYS A CA 1
ATOM 973 C C . LYS A 1 136 ? 30.457 14.768 27.352 1.00 51.97 136 LYS A C 1
ATOM 974 O O . LYS A 1 136 ? 30.444 14.114 28.407 1.00 54.08 136 LYS A O 1
ATOM 980 N N . PHE A 1 137 ? 30.375 14.151 26.172 1.00 49.94 137 PHE A N 1
ATOM 981 C CA . PHE A 1 137 ? 30.280 12.698 26.091 1.00 53.92 137 PHE A CA 1
ATOM 982 C C . PHE A 1 137 ? 31.375 12.098 25.220 1.00 61.15 137 PHE A C 1
ATOM 983 O O . PHE A 1 137 ? 31.238 10.959 24.772 1.00 64.41 137 PHE A O 1
ATOM 991 N N . GLU A 1 138 ? 32.471 12.830 24.991 1.00 63.97 138 GLU A N 1
ATOM 992 C CA . GLU A 1 138 ? 33.572 12.302 24.189 1.00 68.74 138 GLU A CA 1
ATOM 993 C C . GLU A 1 138 ? 34.261 11.113 24.846 1.00 69.25 138 GLU A C 1
ATOM 994 O O . GLU A 1 138 ? 34.934 10.345 24.154 1.00 71.81 138 GLU A O 1
ATOM 1000 N N . SER A 1 139 ? 34.116 10.947 26.157 1.00 71.19 139 SER A N 1
ATOM 1001 C CA . SER A 1 139 ? 34.637 9.781 26.856 1.00 76.29 139 SER A CA 1
ATOM 1002 C C . SER A 1 139 ? 33.668 8.606 26.848 1.00 80.60 139 SER A C 1
ATOM 1003 O O . SER A 1 139 ? 33.963 7.573 27.457 1.00 76.44 139 SER A O 1
ATOM 1006 N N . GLY A 1 140 ? 32.519 8.737 26.184 1.00 103.61 140 GLY A N 1
ATOM 1007 C CA . GLY A 1 140 ? 31.489 7.726 26.222 1.00 72.69 140 GLY A CA 1
ATOM 1008 C C . GLY A 1 140 ? 31.574 6.751 25.058 1.00 77.58 140 GLY A C 1
ATOM 1009 O O . GLY A 1 140 ? 32.412 6.861 24.166 1.00 169.63 140 GLY A O 1
ATOM 1010 N N . ASN A 1 141 ? 30.672 5.773 25.090 1.00 51.38 141 ASN A N 1
ATOM 1011 C CA . ASN A 1 141 ? 30.604 4.811 24.001 1.00 46.19 141 ASN A CA 1
ATOM 1012 C C . ASN A 1 141 ? 30.074 5.500 22.747 1.00 41.13 141 ASN A C 1
ATOM 1013 O O . ASN A 1 141 ? 29.516 6.596 22.807 1.00 36.92 141 ASN A O 1
ATOM 1018 N N . VAL A 1 142 ? 30.299 4.863 21.593 1.00 38.27 142 VAL A N 1
ATOM 1019 C CA . VAL A 1 142 ? 30.039 5.541 20.327 1.00 41.70 142 VAL A CA 1
ATOM 1020 C C . VAL A 1 142 ? 28.556 5.819 20.113 1.00 38.91 142 VAL A C 1
ATOM 1021 O O . VAL A 1 142 ? 28.211 6.728 19.354 1.00 34.63 142 VAL A O 1
ATOM 1025 N N . ARG A 1 143 ? 27.663 5.060 20.754 1.00 36.24 143 ARG A N 1
ATOM 1026 C CA . ARG A 1 143 ? 26.241 5.356 20.604 1.00 35.91 143 ARG A CA 1
ATOM 1027 C C . ARG A 1 143 ? 25.850 6.571 21.427 1.00 33.65 143 ARG A C 1
ATOM 1028 O O . ARG A 1 143 ? 25.042 7.394 20.984 1.00 31.09 143 ARG A O 1
ATOM 1036 N N . GLN A 1 144 ? 26.441 6.718 22.614 1.00 30.32 144 GLN A N 1
ATOM 1037 C CA . GLN A 1 144 ? 26.224 7.924 23.400 1.00 31.40 144 GLN A CA 1
ATOM 1038 C C . GLN A 1 144 ? 26.701 9.157 22.642 1.00 33.03 144 GLN A C 1
ATOM 1039 O O . GLN A 1 144 ? 26.000 10.175 22.582 1.00 33.54 144 GLN A O 1
ATOM 1045 N N . LYS A 1 145 ? 27.911 9.091 22.075 1.00 33.80 145 LYS A N 1
ATOM 1046 C CA . LYS A 1 145 ? 28.457 10.241 21.357 1.00 35.35 145 LYS A CA 1
ATOM 1047 C C . LYS A 1 145 ? 27.602 10.589 20.153 1.00 35.64 145 LYS A C 1
ATOM 1048 O O . LYS A 1 145 ? 27.353 11.765 19.873 1.00 33.09 145 LYS A O 1
ATOM 1054 N N . SER A 1 146 ? 27.163 9.575 19.410 1.00 32.64 146 SER A N 1
ATOM 1055 C CA . SER A 1 146 ? 26.402 9.845 18.197 1.00 30.62 146 SER A CA 1
ATOM 1056 C C . SER A 1 146 ? 24.995 10.314 18.516 1.00 30.73 146 SER A C 1
ATOM 1057 O O . SER A 1 146 ? 24.511 11.279 17.907 1.00 32.22 146 SER A O 1
ATOM 1060 N N . LEU A 1 147 ? 24.331 9.662 19.470 1.00 28.69 147 LEU A N 1
ATOM 1061 C CA . LEU A 1 147 ? 23.004 10.108 19.874 1.00 28.48 147 LEU A CA 1
ATOM 1062 C C . LEU A 1 147 ? 23.047 11.547 20.372 1.00 30.28 147 LEU A C 1
ATOM 1063 O O . LEU A 1 147 ? 22.194 12.364 20.012 1.00 30.89 147 LEU A O 1
ATOM 1068 N N . ALA A 1 148 ? 24.053 11.888 21.180 1.00 28.13 148 ALA A N 1
ATOM 1069 C CA . ALA A 1 148 ? 24.120 13.253 21.691 1.00 30.28 148 ALA A CA 1
ATOM 1070 C C . ALA A 1 148 ? 24.191 14.275 20.566 1.00 29.67 148 ALA A C 1
ATOM 1071 O O . ALA A 1 148 ? 23.514 15.311 20.616 1.00 32.33 148 ALA A O 1
ATOM 1073 N N . VAL A 1 149 ? 25.010 14.014 19.543 1.00 30.99 149 VAL A N 1
ATOM 1074 C CA . VAL A 1 149 ? 25.166 14.983 18.460 1.00 28.94 149 VAL A CA 1
ATOM 1075 C C . VAL A 1 149 ? 23.869 15.146 17.673 1.00 30.68 149 VAL A C 1
ATOM 1076 O O . VAL A 1 149 ? 23.463 16.269 17.353 1.00 29.12 149 VAL A O 1
ATOM 1080 N N . VAL A 1 150 ? 23.205 14.040 17.326 1.00 27.92 150 VAL A N 1
ATOM 1081 C CA . VAL A 1 150 ? 21.992 14.190 16.527 1.00 29.14 150 VAL A CA 1
ATOM 1082 C C . VAL A 1 150 ? 20.828 14.691 17.388 1.00 29.01 150 VAL A C 1
ATOM 1083 O O . VAL A 1 150 ? 19.959 15.429 16.901 1.00 29.02 150 VAL A O 1
ATOM 1087 N N . LEU A 1 151 ? 20.792 14.320 18.669 1.00 28.84 151 LEU A N 1
ATOM 1088 C CA . LEU A 1 151 ? 19.741 14.830 19.548 1.00 29.54 151 LEU A CA 1
ATOM 1089 C C . LEU A 1 151 ? 19.855 16.340 19.708 1.00 29.21 151 LEU A C 1
ATOM 1090 O O . LEU A 1 151 ? 18.842 17.052 19.681 1.00 28.00 151 LEU A O 1
ATOM 1095 N N . ARG A 1 152 ? 21.081 16.837 19.890 1.00 27.96 152 ARG A N 1
ATOM 1096 C CA . ARG A 1 152 ? 21.322 18.283 19.917 1.00 29.00 152 ARG A CA 1
ATOM 1097 C C . ARG A 1 152 ? 20.670 18.969 18.727 1.00 30.19 152 ARG A C 1
ATOM 1098 O O . ARG A 1 152 ? 19.996 20.001 18.869 1.00 30.10 152 ARG A O 1
ATOM 1106 N N . LYS A 1 153 ? 20.887 18.421 17.534 1.00 29.32 153 LYS A N 1
ATOM 1107 C CA . LYS A 1 153 ? 20.352 19.038 16.325 1.00 29.33 153 LYS A CA 1
ATOM 1108 C C . LYS A 1 153 ? 18.835 18.939 16.264 1.00 27.33 153 LYS A C 1
ATOM 1109 O O . LYS A 1 153 ? 18.165 19.874 15.803 1.00 28.05 153 LYS A O 1
ATOM 1115 N N . ALA A 1 154 ? 18.275 17.810 16.711 1.00 26.98 154 ALA A N 1
ATOM 1116 C CA . ALA A 1 154 ? 16.828 17.639 16.700 1.00 29.70 154 ALA A CA 1
ATOM 1117 C C . ALA A 1 154 ? 16.154 18.559 17.706 1.00 26.78 154 ALA A C 1
ATOM 1118 O O . ALA A 1 154 ? 15.041 19.037 17.459 1.00 30.94 154 ALA A O 1
ATOM 1120 N N . ILE A 1 155 ? 16.823 18.854 18.827 1.00 26.03 155 ILE A N 1
ATOM 1121 C CA . ILE A 1 155 ? 16.317 19.887 19.726 1.00 25.71 155 ILE A CA 1
ATOM 1122 C C . ILE A 1 155 ? 16.355 21.238 19.035 1.00 27.78 155 ILE A C 1
ATOM 1123 O O . ILE A 1 155 ? 15.366 21.976 19.037 1.00 29.33 155 ILE A O 1
ATOM 1128 N N . ASP A 1 156 ? 17.501 21.576 18.428 1.00 28.12 156 ASP A N 1
ATOM 1129 C CA . ASP A 1 156 ? 17.688 22.914 17.854 1.00 28.41 156 ASP A CA 1
ATOM 1130 C C . ASP A 1 156 ? 16.648 23.213 16.785 1.00 32.52 156 ASP A C 1
ATOM 1131 O O . ASP A 1 156 ? 16.190 24.355 16.654 1.00 31.79 156 ASP A O 1
ATOM 1136 N N . ILE A 1 157 ? 16.309 22.215 15.967 1.00 29.86 157 ILE A N 1
ATOM 1137 C CA . ILE A 1 157 ? 15.404 22.467 14.846 1.00 30.25 157 ILE A CA 1
ATOM 1138 C C . ILE A 1 157 ? 13.964 22.682 15.290 1.00 29.34 157 ILE A C 1
ATOM 1139 O O . ILE A 1 157 ? 13.179 23.285 14.547 1.00 33.17 157 ILE A O 1
ATOM 1144 N N . ASP A 1 158 ? 13.585 22.224 16.482 1.00 29.21 158 ASP A N 1
ATOM 1145 C CA . ASP A 1 158 ? 12.211 22.373 16.970 1.00 29.37 158 ASP A CA 1
ATOM 1146 C C . ASP A 1 158 ? 12.232 22.395 18.491 1.00 32.14 158 ASP A C 1
ATOM 1147 O O . ASP A 1 158 ? 11.845 21.428 19.157 1.00 31.91 158 ASP A O 1
ATOM 1152 N N . PRO A 1 159 ? 12.678 23.502 19.081 1.00 31.20 159 PRO A N 1
ATOM 1153 C CA . PRO A 1 159 ? 12.785 23.545 20.544 1.00 32.97 159 PRO A CA 1
ATOM 1154 C C . PRO A 1 159 ? 11.449 23.415 21.245 1.00 30.07 159 PRO A C 1
ATOM 1155 O O . PRO A 1 159 ? 11.408 22.884 22.361 1.00 33.24 159 PRO A O 1
ATOM 1159 N N . LYS A 1 160 ? 10.352 23.839 20.614 1.00 30.27 160 LYS A N 1
ATOM 1160 C CA . LYS A 1 160 ? 9.048 23.738 21.266 1.00 33.58 160 LYS A CA 1
ATOM 1161 C C . LYS A 1 160 ? 8.666 22.281 21.497 1.00 34.82 160 LYS A C 1
ATOM 1162 O O . LYS A 1 160 ? 8.098 21.940 22.538 1.00 33.66 160 LYS A O 1
ATOM 1168 N N . GLN A 1 161 ? 8.957 21.419 20.525 1.00 34.53 161 GLN A N 1
ATOM 1169 C CA . GLN A 1 161 ? 8.654 19.993 20.622 1.00 30.82 161 GLN A CA 1
ATOM 1170 C C . GLN A 1 161 ? 9.708 19.201 21.385 1.00 33.14 161 GLN A C 1
ATOM 1171 O O . GLN A 1 161 ? 9.440 18.042 21.736 1.00 31.57 161 GLN A O 1
ATOM 1177 N N . ALA A 1 162 ? 10.877 19.786 21.661 1.00 30.39 162 ALA A N 1
ATOM 1178 C CA . ALA A 1 162 ? 11.970 19.003 22.246 1.00 32.06 162 ALA A CA 1
ATOM 1179 C C . ALA A 1 162 ? 11.648 18.380 23.603 1.00 33.59 162 ALA A C 1
ATOM 1180 O O . ALA A 1 162 ? 12.077 17.232 23.833 1.00 30.15 162 ALA A O 1
ATOM 1182 N N . PRO A 1 163 ? 10.930 19.034 24.531 1.00 30.50 163 PRO A N 1
ATOM 1183 C CA . PRO A 1 163 ? 10.614 18.339 25.792 1.00 31.46 163 PRO A CA 1
ATOM 1184 C C . PRO A 1 163 ? 9.813 17.066 25.585 1.00 32.93 163 PRO A C 1
ATOM 1185 O O . PRO A 1 163 ? 10.094 16.041 26.227 1.00 33.57 163 PRO A O 1
ATOM 1189 N N . ALA A 1 164 ? 8.819 17.108 24.695 1.00 30.52 164 ALA A N 1
ATOM 1190 C CA . ALA A 1 164 ? 8.026 15.920 24.410 1.00 32.80 164 ALA A CA 1
ATOM 1191 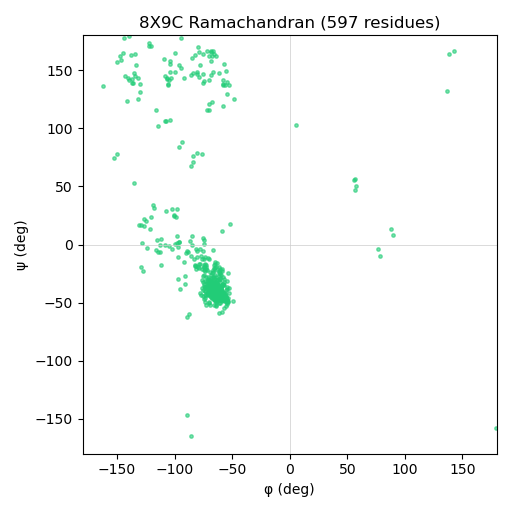C C . ALA A 1 164 ? 8.874 14.844 23.744 1.00 31.50 164 ALA A C 1
ATOM 1192 O O . ALA A 1 164 ? 8.744 13.657 24.072 1.00 32.26 164 ALA A O 1
ATOM 1194 N N . MET A 1 165 ? 9.722 15.238 22.784 1.00 30.19 165 MET A N 1
ATOM 1195 C CA . MET A 1 165 ? 10.655 14.297 22.155 1.00 28.35 165 MET A CA 1
ATOM 1196 C C . MET A 1 165 ? 11.497 13.574 23.193 1.00 30.73 165 MET A C 1
ATOM 1197 O O . MET A 1 165 ? 11.652 12.338 23.164 1.00 29.74 165 MET A O 1
ATOM 1202 N N . ILE A 1 166 ? 12.073 14.353 24.105 1.00 29.54 166 ILE A N 1
ATOM 1203 C CA . ILE A 1 166 ? 12.987 13.764 25.120 1.00 29.28 166 ILE A CA 1
ATOM 1204 C C . ILE A 1 166 ? 12.181 12.837 26.021 1.00 29.16 166 ILE A C 1
ATOM 1205 O O . ILE A 1 166 ? 12.654 11.743 26.310 1.00 30.69 166 ILE A O 1
ATOM 1210 N N . GLU A 1 167 ? 10.993 13.278 26.420 1.00 27.96 167 GLU A N 1
ATOM 1211 C CA . GLU A 1 167 ? 10.173 12.390 27.234 1.00 33.55 167 GLU A CA 1
ATOM 1212 C C . GLU A 1 167 ? 9.881 11.097 26.501 1.00 31.29 167 GLU A C 1
ATOM 1213 O O . GLU A 1 167 ? 9.905 10.013 27.100 1.00 32.43 167 GLU A O 1
ATOM 1219 N N . MET A 1 168 ? 9.586 11.189 25.208 1.00 28.96 168 MET A N 1
ATOM 1220 C CA . MET A 1 168 ? 9.271 9.971 24.476 1.00 29.59 168 MET A CA 1
ATOM 1221 C C . MET A 1 168 ? 10.487 9.056 24.444 1.00 30.57 168 MET A C 1
ATOM 1222 O O . MET A 1 168 ? 10.360 7.832 24.569 1.00 29.83 168 MET A O 1
ATOM 1227 N N . LEU A 1 169 ? 11.683 9.629 24.265 1.00 29.93 169 LEU A N 1
ATOM 1228 C CA . LEU A 1 169 ? 12.874 8.798 24.124 1.00 28.13 169 LEU A CA 1
ATOM 1229 C C . LEU A 1 169 ? 13.249 8.155 25.450 1.00 28.91 169 LEU A C 1
ATOM 1230 O O . LEU A 1 169 ? 13.655 6.986 25.487 1.00 28.68 169 LEU A O 1
ATOM 1235 N N . ARG A 1 170 ? 13.082 8.898 26.532 1.00 30.20 170 ARG A N 1
ATOM 1236 C CA . ARG A 1 170 ? 13.381 8.332 27.867 1.00 31.31 170 ARG A CA 1
ATOM 1237 C C . ARG A 1 170 ? 12.382 7.206 28.159 1.00 31.44 170 ARG A C 1
ATOM 1238 O O . ARG A 1 170 ? 12.792 6.168 28.667 1.00 31.34 170 ARG A O 1
ATOM 1246 N N . HIS A 1 171 ? 11.117 7.424 27.818 1.00 33.93 171 HIS A N 1
ATOM 1247 C CA . HIS A 1 171 ? 10.119 6.388 28.060 1.00 34.09 171 HIS A CA 1
ATOM 1248 C C . HIS A 1 171 ? 10.386 5.157 27.196 1.00 34.53 171 HIS A C 1
ATOM 1249 O O . HIS A 1 171 ? 10.220 4.018 27.656 1.00 32.89 171 HIS A O 1
ATOM 1256 N N . TYR A 1 172 ? 10.822 5.365 25.948 1.00 31.49 172 TYR A N 1
ATOM 1257 C CA . TYR A 1 172 ? 11.213 4.238 25.104 1.00 31.50 172 TYR A CA 1
ATOM 1258 C C . TYR A 1 172 ? 12.307 3.417 25.780 1.00 32.04 172 TYR A C 1
ATOM 1259 O O . TYR A 1 172 ? 12.173 2.201 25.953 1.00 32.03 172 TYR A O 1
ATOM 1268 N N . LEU A 1 173 ? 13.404 4.054 26.174 1.00 28.34 173 LEU A N 1
ATOM 1269 C CA . LEU A 1 173 ? 14.541 3.254 26.705 1.00 32.76 173 LEU A CA 1
ATOM 1270 C C . LEU A 1 173 ? 14.146 2.603 28.032 1.00 33.58 173 LEU A C 1
ATOM 1271 O O . LEU A 1 173 ? 14.670 1.531 28.342 1.00 34.23 173 LEU A O 1
ATOM 1276 N N . ALA A 1 174 ? 13.237 3.236 28.763 1.00 32.97 174 ALA A N 1
ATOM 1277 C CA . ALA A 1 174 ? 12.844 2.694 30.055 1.00 37.17 174 ALA A CA 1
ATOM 1278 C C . ALA A 1 174 ? 11.906 1.502 29.943 1.00 37.16 174 ALA A C 1
ATOM 1279 O O . ALA A 1 174 ? 11.799 0.741 30.908 1.00 37.95 174 ALA A O 1
ATOM 1281 N N . THR A 1 175 ? 11.207 1.330 28.807 1.00 35.54 175 THR A N 1
ATOM 1282 C CA . THR A 1 175 ? 10.120 0.356 28.723 1.00 35.79 175 THR A CA 1
ATOM 1283 C C . THR A 1 175 ? 10.172 -0.605 27.544 1.00 36.02 175 THR A C 1
ATOM 1284 O O . THR A 1 175 ? 9.524 -1.654 27.620 1.00 39.55 175 THR A O 1
ATOM 1288 N N . PHE A 1 176 ? 10.906 -0.311 26.469 1.00 33.20 176 PHE A N 1
ATOM 1289 C CA . PHE A 1 176 ? 10.730 -1.107 25.259 1.00 30.78 176 PHE A CA 1
ATOM 1290 C C . PHE A 1 176 ? 11.241 -2.530 25.414 1.00 36.25 176 PHE A C 1
ATOM 1291 O O . PHE A 1 176 ? 10.781 -3.414 24.684 1.00 33.13 176 PHE A O 1
ATOM 1299 N N . ASP A 1 177 ? 12.175 -2.740 26.345 1.00 32.50 177 ASP A N 1
ATOM 1300 C CA . ASP A 1 177 ? 12.878 -3.991 26.604 1.00 39.62 177 ASP A CA 1
ATOM 1301 C C . ASP A 1 177 ? 12.566 -4.571 27.979 1.00 41.05 177 ASP A C 1
ATOM 1302 O O . ASP A 1 177 ? 13.152 -5.594 28.353 1.00 49.29 177 ASP A O 1
ATOM 1307 N N . ASN A 1 178 ? 11.661 -3.957 28.735 1.00 40.65 178 ASN A N 1
ATOM 1308 C CA . ASN A 1 178 ? 11.515 -4.217 30.167 1.00 43.38 178 ASN A CA 1
ATOM 1309 C C . ASN A 1 178 ? 10.608 -5.420 30.412 1.00 47.55 178 ASN A C 1
ATOM 1310 O O . ASN A 1 178 ? 9.504 -5.315 30.948 1.00 51.52 178 ASN A O 1
ATOM 1315 N N . ILE A 1 179 ? 11.105 -6.589 30.020 1.00 42.77 179 ILE A N 1
ATOM 1316 C CA . ILE A 1 179 ? 10.370 -7.831 30.218 1.00 42.72 179 ILE A CA 1
ATOM 1317 C C . ILE A 1 179 ? 11.324 -8.890 30.754 1.00 42.74 179 ILE A C 1
ATOM 1318 O O . ILE A 1 179 ? 12.520 -8.893 30.447 1.00 47.48 179 ILE A O 1
ATOM 1323 N N . GLY A 1 180 ? 10.785 -9.786 31.582 1.00 46.28 180 GLY A N 1
ATOM 1324 C CA . GLY A 1 180 ? 11.587 -10.811 32.220 1.00 47.02 180 GLY A CA 1
ATOM 1325 C C . GLY A 1 180 ? 11.705 -12.136 31.493 1.00 46.30 180 GLY A C 1
ATOM 1326 O O . GLY A 1 180 ? 12.586 -12.928 31.834 1.00 43.03 180 GLY A O 1
ATOM 1327 N N . GLY A 1 181 ? 10.869 -12.411 30.498 1.00 43.72 181 GLY A N 1
ATOM 1328 C CA . GLY A 1 181 ? 10.953 -13.696 29.825 1.00 36.86 181 GLY A CA 1
ATOM 1329 C C . GLY A 1 181 ? 9.924 -13.844 28.729 1.00 43.38 181 GLY A C 1
ATOM 1330 O O . GLY A 1 181 ? 9.409 -12.856 28.202 1.00 44.68 181 GLY A O 1
ATOM 1331 N N . ASP A 1 182 ? 9.629 -15.101 28.401 1.00 40.09 182 ASP A N 1
ATOM 1332 C CA . ASP A 1 182 ? 8.821 -15.441 27.233 1.00 40.02 182 ASP A CA 1
ATOM 1333 C C . ASP A 1 182 ? 7.331 -15.230 27.478 1.00 40.75 182 ASP A C 1
ATOM 1334 O O . ASP A 1 182 ? 6.843 -15.286 28.610 1.00 35.13 182 ASP A O 1
ATOM 1339 N N . PHE A 1 183 ? 6.599 -15.005 26.384 1.00 40.86 183 PHE A N 1
ATOM 1340 C CA . PHE A 1 183 ? 5.154 -14.838 26.405 1.00 39.97 183 PHE A CA 1
ATOM 1341 C C . PHE A 1 183 ? 4.455 -16.094 25.900 1.00 38.92 183 PHE A C 1
ATOM 1342 O O . PHE A 1 183 ? 4.964 -16.802 25.025 1.00 42.35 183 PHE A O 1
ATOM 1350 N N . THR A 1 184 ? 3.256 -16.348 26.442 1.00 34.26 184 THR A N 1
ATOM 1351 C CA . THR A 1 184 ? 2.456 -17.491 26.025 1.00 39.54 184 THR A CA 1
ATOM 1352 C C . THR A 1 184 ? 1.051 -17.135 25.546 1.00 37.11 184 THR A C 1
ATOM 1353 O O . THR A 1 184 ? 0.311 -18.040 25.160 1.00 38.36 184 THR A O 1
ATOM 1357 N N . ARG A 1 185 ? 0.646 -15.867 25.590 1.00 34.75 185 ARG A N 1
ATOM 1358 C CA . ARG A 1 185 ? -0.614 -15.461 24.979 1.00 37.41 185 ARG A CA 1
ATOM 1359 C C . ARG A 1 185 ? -0.429 -14.153 24.230 1.00 34.50 185 ARG A C 1
ATOM 1360 O O . ARG A 1 185 ? 0.257 -13.247 24.701 1.00 36.97 185 ARG A O 1
ATOM 1368 N N . MET A 1 186 ? -1.090 -14.032 23.091 1.00 34.65 186 MET A N 1
ATOM 1369 C CA . MET A 1 186 ? -0.969 -12.797 22.292 1.00 32.58 186 MET A CA 1
ATOM 1370 C C . MET A 1 186 ? -1.550 -11.617 23.075 1.00 34.23 186 MET A C 1
ATOM 1371 O O . MET A 1 186 ? -1.068 -10.505 22.881 1.00 34.87 186 MET A O 1
ATOM 1376 N N . GLU A 1 187 ? -2.543 -11.869 23.933 1.00 37.28 187 GLU A N 1
ATOM 1377 C CA . GLU A 1 187 ? -3.170 -10.790 24.689 1.00 41.85 187 GLU A CA 1
ATOM 1378 C C . GLU A 1 187 ? -2.144 -10.022 25.511 1.00 42.00 187 GLU A C 1
ATOM 1379 O O . GLU A 1 187 ? -2.301 -8.817 25.742 1.00 38.36 187 GLU A O 1
ATOM 1385 N N . GLU A 1 188 ? -1.080 -10.700 25.933 1.00 35.94 188 GLU A N 1
ATOM 1386 C CA . GLU A 1 188 ? 0.030 -10.097 26.657 1.00 38.69 188 GLU A CA 1
ATOM 1387 C C . GLU A 1 188 ? 1.182 -9.713 25.740 1.00 36.06 188 GLU A C 1
ATOM 1388 O O . GLU A 1 188 ? 1.799 -8.658 25.924 1.00 35.85 188 GLU A O 1
ATOM 1394 N N . TYR A 1 189 ? 1.466 -10.542 24.735 1.00 34.21 189 TYR A N 1
ATOM 1395 C CA . TYR A 1 189 ? 2.571 -10.251 23.831 1.00 32.50 189 TYR A CA 1
ATOM 1396 C C . TYR A 1 189 ? 2.307 -8.996 23.006 1.00 32.13 189 TYR A C 1
ATOM 1397 O O . TYR A 1 189 ? 3.228 -8.190 22.794 1.00 32.88 189 TYR A O 1
ATOM 1406 N N . MET A 1 190 ? 1.072 -8.807 22.509 1.00 32.15 190 MET A N 1
ATOM 1407 C CA . MET A 1 190 ? 0.900 -7.710 21.554 1.00 28.99 190 MET A CA 1
ATOM 1408 C C . MET A 1 190 ? 1.139 -6.325 22.150 1.00 32.67 190 MET A C 1
ATOM 1409 O O . MET A 1 190 ? 1.829 -5.523 21.498 1.00 32.34 190 MET A O 1
ATOM 1414 N N . PRO A 1 191 ? 0.627 -5.962 23.337 1.00 35.48 191 PRO A N 1
ATOM 1415 C CA . PRO A 1 191 ? 0.964 -4.619 23.860 1.00 35.33 191 PRO A CA 1
ATOM 1416 C C . PRO A 1 191 ? 2.453 -4.448 24.093 1.00 34.83 191 PRO A C 1
ATOM 1417 O O . PRO A 1 191 ? 3.005 -3.373 23.831 1.00 35.63 191 PRO A O 1
ATOM 1421 N N . TYR A 1 192 ? 3.122 -5.496 24.571 1.00 31.08 192 TYR A N 1
ATOM 1422 C CA . TYR A 1 192 ? 4.571 -5.454 24.715 1.00 32.50 192 TYR A CA 1
ATOM 1423 C C . TYR A 1 192 ? 5.241 -5.235 23.365 1.00 32.26 192 TYR A C 1
ATOM 1424 O O . TYR A 1 192 ? 6.186 -4.447 23.247 1.00 30.02 192 TYR A O 1
ATOM 1433 N N . ARG A 1 193 ? 4.744 -5.899 22.319 1.00 30.65 193 ARG A N 1
ATOM 1434 C CA . ARG A 1 193 ? 5.465 -5.842 21.057 1.00 29.39 193 ARG A CA 1
ATOM 1435 C C . ARG A 1 193 ? 5.307 -4.480 20.379 1.00 28.71 193 ARG A C 1
ATOM 1436 O O . ARG A 1 193 ? 6.232 -4.045 19.688 1.00 28.25 193 ARG A O 1
ATOM 1444 N N . ILE A 1 194 ? 4.170 -3.791 20.558 1.00 27.83 194 ILE A N 1
ATOM 1445 C CA . ILE A 1 194 ? 4.047 -2.442 19.999 1.00 29.30 194 ILE A CA 1
ATOM 1446 C C . ILE A 1 194 ? 5.170 -1.553 20.507 1.00 31.11 194 ILE A C 1
ATOM 1447 O O . ILE A 1 194 ? 5.788 -0.798 19.742 1.00 29.82 194 ILE A O 1
ATOM 1452 N N . ALA A 1 195 ? 5.452 -1.625 21.806 1.00 30.05 195 ALA A N 1
ATOM 1453 C CA . ALA A 1 195 ? 6.519 -0.796 22.356 1.00 31.76 195 ALA A CA 1
ATOM 1454 C C . ALA A 1 195 ? 7.877 -1.333 21.940 1.00 29.34 195 ALA A C 1
ATOM 1455 O O . ALA A 1 195 ? 8.767 -0.569 21.561 1.00 27.77 195 ALA A O 1
ATOM 1457 N N . ASN A 1 196 ? 8.034 -2.663 21.944 1.00 27.65 196 ASN A N 1
ATOM 1458 C CA . ASN A 1 196 ? 9.349 -3.241 21.707 1.00 28.74 196 ASN A CA 1
ATOM 1459 C C . ASN A 1 196 ? 9.828 -3.019 20.275 1.00 28.38 196 ASN A C 1
ATOM 1460 O O . ASN A 1 196 ? 11.034 -2.893 20.039 1.00 31.74 196 ASN A O 1
ATOM 1465 N N . CYS A 1 197 ? 8.917 -2.966 19.304 1.00 28.21 197 CYS A N 1
ATOM 1466 C CA . CYS A 1 197 ? 9.326 -2.709 17.930 1.00 32.07 197 CYS A CA 1
ATOM 1467 C C . CYS A 1 197 ? 9.631 -1.242 17.686 1.00 30.68 197 CYS A C 1
ATOM 1468 O O . CYS A 1 197 ? 10.046 -0.883 16.574 1.00 31.45 197 CYS A O 1
ATOM 1471 N N . GLY A 1 198 ? 9.420 -0.399 18.687 1.00 28.34 198 GLY A N 1
ATOM 1472 C CA . GLY A 1 198 ? 9.698 1.015 18.567 1.00 28.04 198 GLY A CA 1
ATOM 1473 C C . GLY A 1 198 ? 8.562 1.853 18.025 1.00 28.97 198 GLY A C 1
ATOM 1474 O O . GLY A 1 198 ? 8.796 3.020 17.670 1.00 28.62 198 GLY A O 1
ATOM 1475 N N . TYR A 1 199 ? 7.338 1.312 17.964 1.00 27.11 199 TYR A N 1
ATOM 1476 C CA . TYR A 1 199 ? 6.252 2.024 17.289 1.00 26.27 199 TYR A CA 1
ATOM 1477 C C . TYR A 1 199 ? 5.949 3.370 17.941 1.00 26.53 199 TYR A C 1
ATOM 1478 O O . TYR A 1 199 ? 5.639 4.340 17.243 1.00 27.39 199 TYR A O 1
ATOM 1487 N N . TRP A 1 200 ? 6.025 3.455 19.276 1.00 27.05 200 TRP A N 1
ATOM 1488 C CA . TRP A 1 200 ? 5.699 4.731 19.915 1.00 30.56 200 TRP A CA 1
ATOM 1489 C C . TRP A 1 200 ? 6.750 5.786 19.606 1.00 30.13 200 TRP A C 1
ATOM 1490 O O . TRP A 1 200 ? 6.420 6.977 19.496 1.00 29.02 200 TRP A O 1
ATOM 1501 N N . MET A 1 201 ? 8.003 5.375 19.418 1.00 27.29 201 MET A N 1
ATOM 1502 C CA . MET A 1 201 ? 9.020 6.325 18.989 1.00 25.93 201 MET A CA 1
ATOM 1503 C C . MET A 1 201 ? 8.880 6.659 17.509 1.00 27.03 201 MET A C 1
ATOM 1504 O O . MET A 1 201 ? 8.951 7.830 17.122 1.00 26.86 201 MET A O 1
ATOM 1509 N N . SER A 1 202 ? 8.664 5.645 16.666 1.00 27.48 202 SER A N 1
ATOM 1510 C CA . SER A 1 202 ? 8.532 5.897 15.236 1.00 27.90 202 SER A CA 1
ATOM 1511 C C . SER A 1 202 ? 7.300 6.736 14.921 1.00 26.59 202 SER A C 1
ATOM 1512 O O . SER A 1 202 ? 7.371 7.672 14.110 1.00 27.08 202 SER A O 1
ATOM 1515 N N . SER A 1 203 ? 6.159 6.433 15.560 1.00 27.23 203 SER A N 1
ATOM 1516 C CA . SER A 1 203 ? 4.955 7.219 15.286 1.00 28.66 203 SER A CA 1
ATOM 1517 C C . SER A 1 203 ? 5.071 8.623 15.858 1.00 27.73 203 SER A C 1
ATOM 1518 O O . SER A 1 203 ? 4.519 9.564 15.280 1.00 27.08 203 SER A O 1
ATOM 1521 N N . TYR A 1 204 ? 5.803 8.800 16.961 1.00 25.33 204 TYR A N 1
ATOM 1522 C CA . TYR A 1 204 ? 6.114 10.163 17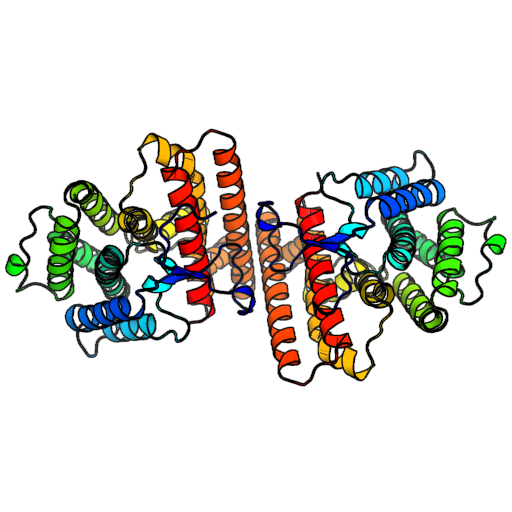.394 1.00 26.69 204 TYR A CA 1
ATOM 1523 C C . TYR A 1 204 ? 6.836 10.912 16.285 1.00 28.01 204 TYR A C 1
ATOM 1524 O O . TYR A 1 204 ? 6.490 12.053 15.948 1.00 27.95 204 TYR A O 1
ATOM 1533 N N . PHE A 1 205 ? 7.846 10.282 15.692 1.00 24.56 205 PHE A N 1
ATOM 1534 C CA . PHE A 1 205 ? 8.631 10.978 14.682 1.00 25.14 205 PHE A CA 1
ATOM 1535 C C . PHE A 1 205 ? 7.866 11.113 13.370 1.00 26.58 205 PHE A C 1
ATOM 1536 O O . PHE A 1 205 ? 8.210 11.973 12.554 1.00 27.38 205 PHE A O 1
ATOM 1544 N N . ILE A 1 206 ? 6.812 10.324 13.174 1.00 24.76 206 ILE A N 1
ATOM 1545 C CA . ILE A 1 206 ? 5.929 10.578 12.034 1.00 25.51 206 ILE A CA 1
ATOM 1546 C C . ILE A 1 206 ? 5.302 11.957 12.161 1.00 28.14 206 ILE A C 1
ATOM 1547 O O . ILE A 1 206 ? 5.239 12.724 11.187 1.00 29.21 206 ILE A O 1
ATOM 1552 N N . ARG A 1 207 ? 4.818 12.289 13.356 1.00 27.87 207 ARG A N 1
ATOM 1553 C CA . ARG A 1 207 ? 4.241 13.612 13.581 1.00 27.90 207 ARG A CA 1
ATOM 1554 C C . ARG A 1 207 ? 5.326 14.679 13.557 1.00 27.12 207 ARG A C 1
ATOM 1555 O O . ARG A 1 207 ? 5.202 15.701 12.873 1.00 27.39 207 ARG A O 1
ATOM 1563 N N . TRP A 1 208 ? 6.405 14.454 14.310 1.00 26.77 208 TRP A N 1
ATOM 1564 C CA . TRP A 1 208 ? 7.486 15.433 14.400 1.00 28.57 208 TRP A CA 1
ATOM 1565 C C . TRP A 1 208 ? 8.074 15.746 13.035 1.00 29.30 208 TRP A C 1
ATOM 1566 O O . TRP A 1 208 ? 8.353 16.911 12.721 1.00 28.10 208 TRP A O 1
ATOM 1577 N N . GLY A 1 209 ? 8.263 14.722 12.200 1.00 29.42 209 GLY A N 1
ATOM 1578 C CA . GLY A 1 209 ? 8.823 14.957 10.879 1.00 27.95 209 GLY A CA 1
ATOM 1579 C C . GLY A 1 209 ? 7.944 15.814 9.980 1.00 31.06 209 GLY A C 1
ATOM 1580 O O . GLY A 1 209 ? 8.445 16.393 9.017 1.00 29.48 209 GLY A O 1
ATOM 1581 N N . MET A 1 210 ? 6.654 15.929 10.297 1.00 27.49 210 MET A N 1
ATOM 1582 C CA . MET A 1 210 ? 5.706 16.725 9.534 1.00 27.82 210 MET A CA 1
ATOM 1583 C C . MET A 1 210 ? 5.546 18.106 10.159 1.00 28.65 210 MET A C 1
ATOM 1584 O O . MET A 1 210 ? 4.707 18.888 9.704 1.00 30.73 210 MET A O 1
ATOM 1589 N N . ASP A 1 211 ? 6.293 18.393 11.237 1.00 29.97 211 ASP A N 1
ATOM 1590 C CA . ASP A 1 211 ? 6.197 19.658 11.975 1.00 33.82 211 ASP A CA 1
ATOM 1591 C C . ASP A 1 211 ? 4.774 19.886 12.478 1.00 35.89 211 ASP A C 1
ATOM 1592 O O . ASP A 1 211 ? 4.177 20.949 12.282 1.00 34.73 211 ASP A O 1
ATOM 1597 N N . MET A 1 212 ? 4.228 18.869 13.135 1.00 32.76 212 MET A N 1
ATOM 1598 C CA . MET A 1 212 ? 2.856 18.915 13.611 1.00 35.33 212 MET A CA 1
ATOM 1599 C C . MET A 1 212 ? 2.735 18.125 14.898 1.00 35.95 212 MET A C 1
ATOM 1600 O O . MET A 1 212 ? 3.604 17.320 15.237 1.00 33.42 212 MET A O 1
ATOM 1605 N N . THR A 1 213 ? 1.653 18.384 15.630 1.00 35.49 213 THR A N 1
ATOM 1606 C CA . THR A 1 213 ? 1.303 17.600 16.806 1.00 37.18 213 THR A CA 1
ATOM 1607 C C . THR A 1 213 ? -0.195 17.342 16.794 1.00 37.16 213 THR A C 1
ATOM 1608 O O . THR A 1 213 ? -0.955 17.998 16.083 1.00 40.24 213 THR A O 1
ATOM 1612 N N . LEU A 1 214 ? -0.610 16.367 17.58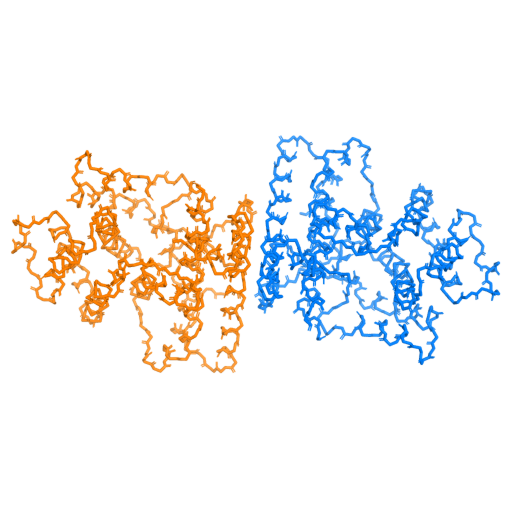7 1.00 37.08 214 LEU A N 1
ATOM 1613 C CA . LEU A 1 214 ? -2.015 16.170 17.896 1.00 40.52 214 LEU A CA 1
ATOM 1614 C C . LEU A 1 214 ? -2.271 16.661 19.312 1.00 42.60 214 LEU A C 1
ATOM 1615 O O . LEU A 1 214 ? -1.429 16.487 20.202 1.00 45.37 214 LEU A O 1
ATOM 1620 N N . SER A 1 215 ? -3.426 17.286 19.511 1.00 40.85 215 SER A N 1
ATOM 1621 C CA . SER A 1 215 ? -3.837 17.660 20.853 1.00 45.73 215 SER A CA 1
ATOM 1622 C C . SER A 1 215 ? -4.164 16.416 21.672 1.00 47.70 215 SER A C 1
ATOM 1623 O O . SER A 1 215 ? -4.301 15.308 21.145 1.00 44.66 215 SER A O 1
ATOM 1626 N N . GLU A 1 216 ? -4.281 16.611 22.985 1.00 48.45 216 GLU A N 1
ATOM 1627 C CA . GLU A 1 216 ? -4.665 15.511 23.864 1.00 47.55 216 GLU A CA 1
ATOM 1628 C C . GLU A 1 216 ? -6.008 14.923 23.455 1.00 47.59 216 GLU A C 1
ATOM 1629 O O . GLU A 1 216 ? -6.189 13.697 23.467 1.00 49.05 216 GLU A O 1
ATOM 1635 N N . GLU A 1 217 ? -6.965 15.786 23.100 1.00 45.77 217 GLU A N 1
ATOM 1636 C CA . GLU A 1 217 ? -8.276 15.316 22.666 1.00 48.08 217 GLU A CA 1
ATOM 1637 C C . GLU A 1 217 ? -8.191 14.625 21.311 1.00 45.30 217 GLU A C 1
ATOM 1638 O O . GLU A 1 217 ? -8.836 13.593 21.093 1.00 44.93 217 GLU A O 1
ATOM 1644 N N . GLU A 1 218 ? -7.390 15.176 20.396 1.00 43.76 218 GLU A N 1
ATOM 1645 C CA . GLU A 1 218 ? -7.227 14.571 19.077 1.00 42.99 218 GLU A CA 1
ATOM 1646 C C . GLU A 1 218 ? -6.584 13.192 19.183 1.00 39.31 218 GLU A C 1
ATOM 1647 O O . GLU A 1 218 ? -7.045 12.230 18.555 1.00 41.73 218 GLU A O 1
ATOM 1653 N N . TYR A 1 219 ? -5.504 13.074 19.967 1.00 37.81 219 TYR A N 1
ATOM 1654 C CA . TYR A 1 219 ? -4.857 11.769 20.084 1.00 38.40 219 TYR A CA 1
ATOM 1655 C C . TYR A 1 219 ? -5.795 10.750 20.718 1.00 44.68 219 TYR A C 1
ATOM 1656 O O . TYR A 1 219 ? -5.888 9.607 20.250 1.00 42.66 219 TYR A O 1
ATOM 1665 N N . ALA A 1 220 ? -6.484 11.139 21.795 1.00 41.71 220 ALA A N 1
ATOM 1666 C CA . ALA A 1 220 ? -7.441 10.239 22.434 1.00 43.84 220 ALA A CA 1
ATOM 1667 C C . ALA A 1 220 ? -8.450 9.690 21.430 1.00 42.15 220 ALA A C 1
ATOM 1668 O O . ALA A 1 220 ? -8.830 8.515 21.497 1.00 45.02 220 ALA A O 1
ATOM 1670 N N . SER A 1 221 ? -8.873 10.522 20.482 1.00 41.20 221 SER A N 1
ATOM 1671 C CA . SER A 1 221 ? -9.897 10.143 19.514 1.00 42.43 221 SER A CA 1
ATOM 1672 C C . SER A 1 221 ? -9.421 9.113 18.496 1.00 41.53 221 SER A C 1
ATOM 1673 O O . SER A 1 221 ? -10.258 8.541 17.789 1.00 41.35 221 SER A O 1
ATOM 1676 N N . ILE A 1 222 ? -8.117 8.855 18.409 1.00 42.76 222 ILE A N 1
ATOM 1677 C CA . ILE A 1 222 ? -7.581 7.903 17.438 1.00 40.39 222 ILE A CA 1
ATOM 1678 C C . ILE A 1 222 ? -6.669 6.894 18.123 1.00 39.27 222 ILE A C 1
ATOM 1679 O O . ILE A 1 222 ? -5.896 6.190 17.457 1.00 38.76 222 ILE A O 1
ATOM 1684 N N . GLU A 1 223 ? -6.770 6.790 19.449 1.00 39.36 223 GLU A N 1
ATOM 1685 C CA . GLU A 1 223 ? -5.857 5.918 20.184 1.00 39.83 223 GLU A CA 1
ATOM 1686 C C . GLU A 1 223 ? -6.050 4.459 19.788 1.00 40.73 223 GLU A C 1
ATOM 1687 O O . GLU A 1 223 ? -5.073 3.717 19.625 1.00 36.96 223 GLU A O 1
ATOM 1693 N N . GLN A 1 224 ? -7.305 4.021 19.653 1.00 37.14 224 GLN A N 1
ATOM 1694 C CA . GLN A 1 224 ? -7.543 2.631 19.276 1.00 39.63 224 GLN A CA 1
ATOM 1695 C C . GLN A 1 224 ? -7.045 2.367 17.862 1.00 33.81 224 GLN A C 1
ATOM 1696 O O . GLN A 1 224 ? -6.460 1.310 17.589 1.00 34.02 224 GLN A O 1
ATOM 1702 N N . PHE A 1 225 ? -7.262 3.322 16.957 1.00 33.12 225 PHE A N 1
ATOM 1703 C CA . PHE A 1 225 ? -6.673 3.246 15.625 1.00 33.27 225 PHE A CA 1
ATOM 1704 C C . PHE A 1 225 ? -5.166 3.091 15.719 1.00 33.88 225 PHE A C 1
ATOM 1705 O O . PHE A 1 225 ? -4.554 2.252 15.044 1.00 29.79 225 PHE A O 1
ATOM 1713 N N . ASP A 1 226 ? -4.551 3.889 16.582 1.00 30.89 226 ASP A N 1
ATOM 1714 C CA . ASP A 1 226 ? -3.106 3.925 16.625 1.00 31.44 226 ASP A CA 1
ATOM 1715 C C . ASP A 1 226 ? -2.550 2.621 17.206 1.00 32.33 226 ASP A C 1
ATOM 1716 O O . ASP A 1 226 ? -1.511 2.130 16.743 1.00 31.38 226 ASP A O 1
ATOM 1721 N N . ILE A 1 227 ? -3.275 1.993 18.144 1.00 30.30 227 ILE A N 1
ATOM 1722 C CA . ILE A 1 227 ? -2.866 0.690 18.662 1.00 29.41 227 ILE A CA 1
ATOM 1723 C C . ILE A 1 227 ? -2.995 -0.381 17.588 1.00 30.68 227 ILE A C 1
ATOM 1724 O O . ILE A 1 227 ? -2.133 -1.257 17.461 1.00 30.18 227 ILE A O 1
ATOM 1729 N N . ALA A 1 228 ? -4.073 -0.341 16.809 1.00 31.20 228 ALA A N 1
ATOM 1730 C CA . ALA A 1 228 ? -4.214 -1.317 15.740 1.00 30.42 228 ALA A CA 1
ATOM 1731 C C . ALA A 1 228 ? -3.066 -1.201 14.747 1.00 28.79 228 ALA A C 1
ATOM 1732 O O . ALA A 1 228 ? -2.484 -2.212 14.351 1.00 29.75 228 ALA A O 1
ATOM 1734 N N . MET A 1 229 ? -2.703 0.026 14.352 1.00 27.57 229 MET A N 1
ATOM 1735 C CA . MET A 1 229 ? -1.573 0.171 13.436 1.00 28.95 229 MET A CA 1
ATOM 1736 C C . MET A 1 229 ? -0.247 -0.224 14.077 1.00 28.86 229 MET A C 1
ATOM 1737 O O . MET A 1 229 ? 0.624 -0.765 13.389 1.00 27.98 229 MET A O 1
ATOM 1742 N N . GLY A 1 230 ? -0.062 0.034 15.373 1.00 27.44 230 GLY A N 1
ATOM 1743 C CA . GLY A 1 230 ? 1.138 -0.455 16.034 1.00 26.30 230 GLY A CA 1
ATOM 1744 C C . GLY A 1 230 ? 1.208 -1.972 16.048 1.00 29.16 230 GLY A C 1
ATOM 1745 O O . GLY A 1 230 ? 2.281 -2.553 15.855 1.00 29.17 230 GLY A O 1
ATOM 1746 N N . ASN A 1 231 ? 0.067 -2.634 16.268 1.00 28.47 231 ASN A N 1
ATOM 1747 C CA . ASN A 1 231 ? 0.026 -4.094 16.156 1.00 27.22 231 ASN A CA 1
ATOM 1748 C C . ASN A 1 231 ? 0.438 -4.549 14.763 1.00 28.90 231 ASN A C 1
ATOM 1749 O O . ASN A 1 231 ? 1.209 -5.502 14.615 1.00 28.08 231 ASN A O 1
ATOM 1754 N N . VAL A 1 232 ? -0.120 -3.923 13.717 1.00 27.23 232 VAL A N 1
ATOM 1755 C CA . VAL A 1 232 ? 0.247 -4.317 12.358 1.00 26.14 232 VAL A CA 1
ATOM 1756 C C . VAL A 1 232 ? 1.752 -4.229 12.161 1.00 30.09 232 VAL A C 1
ATOM 1757 O O . VAL A 1 232 ? 2.376 -5.135 11.602 1.00 28.21 232 VAL A O 1
ATOM 1761 N N . LEU A 1 233 ? 2.351 -3.122 12.609 1.00 27.22 233 LEU A N 1
ATOM 1762 C CA . LEU A 1 233 ? 3.763 -2.861 12.346 1.00 26.33 233 LEU A CA 1
ATOM 1763 C C . LEU A 1 233 ? 4.647 -3.940 12.953 1.00 28.44 233 LEU A C 1
ATOM 1764 O O . LEU A 1 233 ? 5.413 -4.599 12.243 1.00 28.32 233 LEU A O 1
ATOM 1769 N N . GLY A 1 234 ? 4.566 -4.117 14.276 1.00 28.38 234 GLY A N 1
ATOM 1770 C CA . GLY A 1 234 ? 5.443 -5.061 14.952 1.00 26.71 234 GLY A CA 1
ATOM 1771 C C . GLY A 1 234 ? 5.158 -6.503 14.567 1.00 29.24 234 GLY A C 1
ATOM 1772 O O . GLY A 1 234 ? 6.084 -7.296 14.385 1.00 28.13 234 GLY A O 1
ATOM 1773 N N . LEU A 1 235 ? 3.879 -6.856 14.410 1.00 27.57 235 LEU A N 1
ATOM 1774 C CA . LEU A 1 235 ? 3.563 -8.245 14.074 1.00 28.44 235 LEU A CA 1
ATOM 1775 C C . LEU A 1 235 ? 3.952 -8.566 12.634 1.00 28.52 235 LEU A C 1
ATOM 1776 O O . LEU A 1 235 ? 4.345 -9.703 12.340 1.00 27.70 235 LEU A O 1
ATOM 1781 N N . THR A 1 236 ? 3.856 -7.580 11.729 1.00 28.65 236 THR A N 1
ATOM 1782 C CA . THR A 1 236 ? 4.380 -7.759 10.378 1.00 29.55 236 THR A CA 1
ATOM 1783 C C . THR A 1 236 ? 5.892 -7.917 10.398 1.00 29.48 236 THR A C 1
ATOM 1784 O O . THR A 1 236 ? 6.447 -8.744 9.662 1.00 30.10 236 THR A O 1
ATOM 1788 N N . ASN A 1 237 ? 6.571 -7.157 11.257 1.00 26.94 237 ASN A N 1
ATOM 1789 C CA . ASN A 1 237 ? 7.999 -7.366 11.450 1.00 29.86 237 ASN A CA 1
ATOM 1790 C C . ASN A 1 237 ? 8.264 -8.813 11.885 1.00 28.10 237 ASN A C 1
ATOM 1791 O O . ASN A 1 237 ? 9.165 -9.478 11.355 1.00 31.53 237 ASN A O 1
ATOM 1796 N N . ASP A 1 238 ? 7.447 -9.332 12.819 1.00 27.45 238 ASP A N 1
ATOM 1797 C CA . ASP A 1 238 ? 7.597 -10.722 13.250 1.00 28.13 238 ASP A CA 1
ATOM 1798 C C . ASP A 1 238 ? 7.389 -11.677 12.093 1.00 28.78 238 ASP A C 1
ATOM 1799 O O . ASP A 1 238 ? 8.128 -12.660 11.945 1.00 29.39 238 ASP A O 1
ATOM 1804 N N . TYR A 1 239 ? 6.375 -11.406 11.266 1.00 26.93 239 TYR A N 1
ATOM 1805 C CA . TYR A 1 239 ? 6.011 -12.346 10.217 1.00 28.05 239 TYR A CA 1
ATOM 1806 C C . TYR A 1 239 ? 7.161 -12.539 9.235 1.00 29.61 239 TYR A C 1
ATOM 1807 O O . TYR A 1 239 ? 7.496 -13.674 8.860 1.00 29.52 239 TYR A O 1
ATOM 1816 N N . PHE A 1 240 ? 7.782 -11.442 8.814 1.00 29.20 240 PHE A N 1
ATOM 1817 C CA . PHE A 1 240 ? 8.887 -11.519 7.870 1.00 30.62 240 PHE A CA 1
ATOM 1818 C C . PHE A 1 240 ? 10.185 -11.987 8.511 1.00 32.64 240 PHE A C 1
ATOM 1819 O O . PHE A 1 240 ? 11.000 -12.628 7.839 1.00 34.94 240 PHE A O 1
ATOM 1827 N N . SER A 1 241 ? 10.390 -11.691 9.789 1.00 32.70 241 SER A N 1
ATOM 1828 C CA . SER A 1 241 ? 11.631 -12.108 10.485 1.00 34.27 241 SER A CA 1
ATOM 1829 C C . SER A 1 241 ? 11.650 -13.623 10.658 1.00 40.19 241 SER A C 1
ATOM 1830 O O . SER A 1 241 ? 12.734 -14.202 10.683 1.00 41.46 241 SER A O 1
ATOM 1833 N N . TRP A 1 242 ? 10.482 -14.244 10.792 1.00 36.29 242 TRP A N 1
ATOM 1834 C CA . TRP A 1 242 ? 10.408 -15.707 11.044 1.00 38.50 242 TRP A CA 1
ATOM 1835 C C . TRP A 1 242 ? 11.072 -16.483 9.904 1.00 43.00 242 TRP A C 1
ATOM 1836 O O . TRP A 1 242 ? 11.539 -17.593 10.143 1.00 46.69 242 TRP A O 1
ATOM 1847 N N . ASN A 1 243 ? 11.115 -15.896 8.710 1.00 47.95 243 ASN A N 1
ATOM 1848 C CA . ASN A 1 243 ? 11.800 -16.592 7.592 1.00 50.63 243 ASN A CA 1
ATOM 1849 C C . ASN A 1 243 ? 13.248 -16.837 8.005 1.00 53.49 243 ASN A C 1
ATOM 1850 O O . ASN A 1 243 ? 13.772 -17.905 7.667 1.00 57.63 243 ASN A O 1
ATOM 1855 N N . ARG A 1 254 ? 11.906 -13.902 20.298 1.00 44.29 254 ARG A N 1
ATOM 1856 C CA . ARG A 1 254 ? 10.743 -13.028 20.554 1.00 38.32 254 ARG A CA 1
ATOM 1857 C C . ARG A 1 254 ? 9.992 -12.879 19.238 1.00 39.81 254 ARG A C 1
ATOM 1858 O O . ARG A 1 254 ? 10.461 -12.132 18.378 1.00 40.16 254 ARG A O 1
ATOM 1866 N N . ASN A 1 255 ? 8.885 -13.593 19.098 1.00 33.21 255 ASN A N 1
ATOM 1867 C CA . ASN A 1 255 ? 8.180 -13.564 17.816 1.00 30.54 255 ASN A CA 1
ATOM 1868 C C . ASN A 1 255 ? 6.754 -14.058 17.983 1.00 32.59 255 ASN A C 1
ATOM 1869 O O . ASN A 1 255 ? 6.526 -15.084 18.631 1.00 32.46 255 ASN A O 1
ATOM 1874 N N . GLY A 1 256 ? 5.795 -13.369 17.355 1.00 30.56 256 GLY A N 1
ATOM 1875 C CA . GLY A 1 256 ? 4.411 -13.787 17.465 1.00 29.01 256 GLY A CA 1
ATOM 1876 C C . GLY A 1 256 ? 4.167 -15.207 17.001 1.00 29.00 256 GLY A C 1
ATOM 1877 O O . GLY A 1 256 ? 3.214 -15.846 17.447 1.00 29.15 256 GLY A O 1
ATOM 1878 N N . VAL A 1 257 ? 4.987 -15.708 16.072 1.00 28.39 257 VAL A N 1
ATOM 1879 C CA . VAL A 1 257 ? 4.802 -17.091 15.617 1.00 28.29 257 VAL A CA 1
ATOM 1880 C C . VAL A 1 257 ? 4.988 -18.059 16.776 1.00 31.81 257 VAL A C 1
ATOM 1881 O O . VAL A 1 257 ? 4.202 -18.999 16.942 1.00 32.52 257 VAL A O 1
ATOM 1885 N N . VAL A 1 258 ? 6.018 -17.833 17.596 1.00 34.27 258 VAL A N 1
ATOM 1886 C CA . VAL A 1 258 ? 6.277 -18.688 18.757 1.00 32.86 258 VAL A CA 1
ATOM 1887 C C . VAL A 1 258 ? 5.183 -18.536 19.804 1.00 33.04 258 VAL A C 1
ATOM 1888 O O . VAL A 1 258 ? 4.734 -19.525 20.398 1.00 33.12 258 VAL A O 1
ATOM 1892 N N . VAL A 1 259 ? 4.763 -17.299 20.078 1.00 29.92 259 VAL A N 1
ATOM 1893 C CA . VAL A 1 259 ? 3.674 -17.084 21.030 1.00 29.68 259 VAL A CA 1
ATOM 1894 C C . VAL A 1 259 ? 2.431 -17.851 20.606 1.00 33.20 259 VAL A C 1
ATOM 1895 O O . VAL A 1 259 ? 1.801 -18.548 21.409 1.00 34.33 259 VAL A O 1
ATOM 1899 N N . LEU A 1 260 ? 2.084 -17.756 19.331 1.00 30.83 260 LEU A N 1
ATOM 1900 C CA . LEU A 1 260 ? 0.860 -18.439 18.855 1.00 30.83 260 LEU A CA 1
ATOM 1901 C C . LEU A 1 260 ? 1.043 -19.961 18.940 1.00 31.38 260 LEU A C 1
ATOM 1902 O O . LEU A 1 260 ? 0.092 -20.644 19.315 1.00 31.89 260 LEU A O 1
ATOM 1907 N N . MET A 1 261 ? 2.231 -20.452 18.599 1.00 31.63 261 MET A N 1
ATOM 1908 C CA . MET A 1 261 ? 2.507 -21.908 18.674 1.00 33.88 261 MET A CA 1
ATOM 1909 C C . MET A 1 261 ? 2.278 -22.380 20.109 1.00 37.14 261 MET A C 1
ATOM 1910 O O . MET A 1 261 ? 1.676 -23.434 20.289 1.00 36.94 261 MET A O 1
ATOM 1915 N N . LYS A 1 262 ? 2.755 -21.608 21.085 1.00 36.10 262 LYS A N 1
ATOM 1916 C CA . LYS A 1 262 ? 2.608 -21.999 22.483 1.00 38.08 262 LYS A CA 1
ATOM 1917 C C . LYS A 1 262 ? 1.172 -21.827 22.960 1.00 39.22 262 LYS A C 1
ATOM 1918 O O . LYS A 1 262 ? 0.651 -22.680 23.690 1.00 40.19 262 LYS A O 1
ATOM 1924 N N . GLU A 1 263 ? 0.515 -20.738 22.546 1.00 34.67 263 GLU A N 1
ATOM 1925 C CA . GLU A 1 263 ? -0.848 -20.478 22.998 1.00 33.94 263 GLU A CA 1
ATOM 1926 C C . GLU A 1 263 ? -1.826 -21.514 22.467 1.00 37.26 263 GLU A C 1
ATOM 1927 O O . GLU A 1 263 ? -2.762 -21.902 23.174 1.00 39.55 263 GLU A O 1
ATOM 1933 N N . HIS A 1 264 ? -1.643 -21.956 21.222 1.00 37.42 264 HIS A N 1
ATOM 1934 C CA . HIS A 1 264 ? -2.614 -22.824 20.567 1.00 36.05 264 HIS A CA 1
ATOM 1935 C C . HIS A 1 264 ? -2.078 -24.223 20.314 1.00 41.33 264 HIS A C 1
ATOM 1936 O O . HIS A 1 264 ? -2.807 -25.064 19.777 1.00 40.11 264 HIS A O 1
ATOM 1943 N N . HIS A 1 265 ? -0.829 -24.492 20.697 1.00 40.82 265 HIS A N 1
ATOM 1944 C CA . HIS A 1 265 ? -0.195 -25.806 20.564 1.00 41.97 265 HIS A CA 1
ATOM 1945 C C . HIS A 1 265 ? -0.240 -26.304 19.118 1.00 44.40 265 HIS A C 1
ATOM 1946 O O . HIS A 1 265 ? -0.732 -27.399 18.825 1.00 40.25 265 HIS A O 1
ATOM 1953 N N . THR A 1 266 ? 0.294 -25.483 18.209 1.00 37.48 266 THR A N 1
ATOM 1954 C CA . THR A 1 266 ? 0.290 -25.819 16.794 1.00 36.64 266 THR A CA 1
ATOM 1955 C C . THR A 1 266 ? 1.714 -25.869 16.265 1.00 35.10 266 THR A C 1
ATOM 1956 O O . THR A 1 266 ? 2.674 -25.489 16.942 1.00 37.53 266 THR A O 1
ATOM 1960 N N . THR A 1 267 ? 1.837 -26.355 15.033 1.00 33.19 267 THR A N 1
ATOM 1961 C CA . THR A 1 267 ? 3.096 -26.279 14.314 1.00 34.56 267 THR A CA 1
ATOM 1962 C C . THR A 1 267 ? 3.434 -24.822 14.008 1.00 35.40 267 THR A C 1
ATOM 1963 O O . THR A 1 267 ? 2.589 -23.928 14.110 1.00 34.28 267 THR A O 1
ATOM 1967 N N . ALA A 1 268 ? 4.686 -24.599 13.599 1.00 35.12 268 ALA A N 1
ATOM 1968 C CA . ALA A 1 268 ? 5.106 -23.252 13.225 1.00 36.30 268 ALA A CA 1
ATOM 1969 C C . ALA A 1 268 ? 4.410 -22.790 11.952 1.00 38.35 268 ALA A C 1
ATOM 1970 O O . ALA A 1 268 ? 4.064 -21.613 11.830 1.00 35.09 268 ALA A O 1
ATOM 1972 N N . ASP A 1 269 ? 4.201 -23.686 10.983 1.00 39.09 269 ASP A N 1
ATOM 1973 C CA . ASP A 1 269 ? 3.508 -23.267 9.764 1.00 38.60 269 ASP A CA 1
ATOM 1974 C C . ASP A 1 269 ? 2.072 -22.853 10.051 1.00 36.75 269 ASP A C 1
ATOM 1975 O O . ASP A 1 269 ? 1.565 -21.901 9.448 1.00 36.34 269 ASP A O 1
ATOM 1980 N N . ALA A 1 270 ? 1.390 -23.562 10.954 1.00 34.16 270 ALA A N 1
ATOM 1981 C CA . ALA A 1 270 ? 0.025 -23.173 11.291 1.00 32.22 270 ALA A CA 1
ATOM 1982 C C . ALA A 1 270 ? 0.006 -21.841 12.025 1.00 29.15 270 ALA A C 1
ATOM 1983 O O . ALA A 1 270 ? -0.870 -21.003 11.790 1.00 30.08 270 ALA A O 1
ATOM 1985 N N . ALA A 1 271 ? 0.968 -21.638 12.926 1.00 30.60 271 ALA A N 1
ATOM 1986 C CA . ALA A 1 271 ? 1.021 -20.396 13.688 1.00 29.91 271 ALA A CA 1
ATOM 1987 C C . ALA A 1 271 ? 1.403 -19.217 12.804 1.00 29.75 271 ALA A C 1
ATOM 1988 O O . ALA A 1 271 ? 0.935 -18.095 13.025 1.00 29.58 271 ALA A O 1
ATOM 1990 N N . LYS A 1 272 ? 2.278 -19.440 11.828 1.00 31.40 272 LYS A N 1
ATOM 1991 C CA . LYS A 1 272 ? 2.638 -18.347 10.890 1.00 31.48 272 LYS A CA 1
ATOM 1992 C C . LYS A 1 272 ? 1.407 -17.937 10.077 1.00 30.97 272 LYS A C 1
ATOM 1993 O O . LYS A 1 272 ? 1.234 -16.749 9.812 1.00 27.34 272 LYS A O 1
ATOM 1999 N N . MET A 1 273 ? 0.584 -18.911 9.714 1.00 30.68 273 MET A N 1
ATOM 2000 C CA . MET A 1 273 ? -0.621 -18.578 8.976 1.00 29.85 273 MET A CA 1
ATOM 2001 C C . MET A 1 273 ? -1.587 -17.832 9.889 1.00 31.16 273 MET A C 1
ATOM 2002 O O . MET A 1 273 ? -2.182 -16.828 9.491 1.00 30.95 273 MET A O 1
ATOM 2007 N N . MET A 1 274 ? -1.671 -18.251 11.147 1.00 30.33 274 MET A N 1
ATOM 2008 C CA . MET A 1 274 ? -2.517 -17.529 12.129 1.00 29.64 274 MET A CA 1
ATOM 2009 C C . MET A 1 274 ? -1.988 -16.094 12.313 1.00 27.54 274 MET A C 1
ATOM 2010 O O . MET A 1 274 ? -2.804 -15.183 12.374 1.00 29.63 274 MET A O 1
ATOM 2015 N N . LEU A 1 275 ? -0.666 -15.925 12.411 1.00 29.52 275 LEU A N 1
ATOM 2016 C CA . LEU A 1 275 ? -0.125 -14.574 12.581 1.00 28.67 275 LEU A CA 1
ATOM 2017 C C . LEU A 1 275 ? -0.511 -13.675 11.416 1.00 28.52 275 LEU A C 1
ATOM 2018 O O . LEU A 1 275 ? -0.916 -12.525 11.617 1.00 26.18 275 LEU A O 1
ATOM 2023 N N . LEU A 1 276 ? -0.405 -14.190 10.190 1.00 28.79 276 LEU A N 1
ATOM 2024 C CA . LEU A 1 276 ? -0.802 -13.406 9.023 1.00 26.39 276 LEU A CA 1
ATOM 2025 C C . LEU A 1 276 ? -2.271 -13.013 9.106 1.00 26.91 276 LEU A C 1
ATOM 2026 O O . LEU A 1 276 ? -2.636 -11.870 8.805 1.00 27.01 276 LEU A O 1
ATOM 2031 N N . GLY A 1 277 ? -3.132 -13.950 9.507 1.00 26.69 277 GLY A N 1
ATOM 2032 C CA . GLY A 1 277 ? -4.536 -13.617 9.687 1.00 27.61 277 GLY A CA 1
ATOM 2033 C C . GLY A 1 277 ? -4.733 -12.519 10.712 1.00 28.10 277 GLY A C 1
ATOM 2034 O O . GLY A 1 277 ? -5.494 -11.574 10.499 1.00 29.12 277 GLY A O 1
ATOM 2035 N N . VAL A 1 278 ? -4.034 -12.624 11.843 1.00 25.46 278 VAL A N 1
ATOM 2036 C CA . VAL A 1 278 ? -4.119 -11.583 12.863 1.00 26.17 278 VAL A CA 1
ATOM 2037 C C . VAL A 1 278 ? -3.725 -10.228 12.292 1.00 26.68 278 VAL A C 1
ATOM 2038 O O . VAL A 1 278 ? -4.376 -9.216 12.564 1.00 27.27 278 VAL A O 1
ATOM 2042 N N . ILE A 1 279 ? -2.644 -10.180 11.516 1.00 25.74 279 ILE A N 1
ATOM 2043 C CA . ILE A 1 279 ? -2.173 -8.913 10.959 1.00 25.33 279 ILE A CA 1
ATOM 2044 C C . ILE A 1 279 ? -3.221 -8.311 10.031 1.00 26.53 279 ILE A C 1
ATOM 2045 O O . ILE A 1 279 ? -3.521 -7.103 10.083 1.00 26.19 279 ILE A O 1
ATOM 2050 N N . VAL A 1 280 ? -3.780 -9.143 9.161 1.00 26.48 280 VAL A N 1
ATOM 2051 C CA . VAL A 1 280 ? -4.741 -8.612 8.149 1.00 25.55 280 VAL A CA 1
ATOM 2052 C C . VAL A 1 280 ? -5.993 -8.088 8.866 1.00 29.16 280 VAL A C 1
ATOM 2053 O O . VAL A 1 280 ? -6.502 -7.038 8.483 1.00 29.04 280 VAL A O 1
ATOM 2057 N N . GLU A 1 281 ? -6.437 -8.802 9.887 1.00 27.57 281 GLU A N 1
ATOM 2058 C CA . GLU A 1 281 ? -7.604 -8.352 10.677 1.00 29.17 281 GLU A CA 1
ATOM 2059 C C . GLU A 1 281 ? -7.282 -7.029 11.383 1.00 29.83 281 GLU A C 1
ATOM 2060 O O . GLU A 1 281 ? -8.142 -6.163 11.426 1.00 31.11 281 GLU A O 1
ATOM 2066 N N . GLN A 1 282 ? -6.068 -6.887 11.897 1.00 27.66 282 GLN A N 1
ATOM 2067 C CA . GLN A 1 282 ? -5.683 -5.608 12.545 1.00 27.64 282 GLN A CA 1
ATOM 2068 C C . GLN A 1 282 ? -5.656 -4.496 11.496 1.00 29.57 282 GLN A C 1
ATOM 2069 O O . GLN A 1 282 ? -6.042 -3.375 11.832 1.00 30.02 282 GLN A O 1
ATOM 2075 N N . GLU A 1 283 ? -5.221 -4.816 10.281 1.00 28.71 283 GLU A N 1
ATOM 2076 C CA . GLU A 1 283 ? -5.255 -3.791 9.246 1.00 28.74 283 GLU A CA 1
ATOM 2077 C C . GLU A 1 283 ? -6.698 -3.395 8.944 1.00 29.52 283 GLU A C 1
ATOM 2078 O O . GLU A 1 283 ? -7.001 -2.212 8.740 1.00 29.82 283 GLU A O 1
ATOM 2084 N N . SER A 1 284 ? -7.606 -4.380 8.929 1.00 29.33 284 SER A N 1
ATOM 2085 C CA . SER A 1 284 ? -9.030 -4.099 8.766 1.00 29.16 284 SER A CA 1
ATOM 2086 C C . SER A 1 284 ? -9.591 -3.319 9.950 1.00 32.08 284 SER A C 1
ATOM 2087 O O . SER A 1 284 ? -10.361 -2.367 9.766 1.00 31.80 284 SER A O 1
ATOM 2090 N N . LEU A 1 285 ? -9.228 -3.721 11.172 1.00 31.72 285 LEU A N 1
ATOM 2091 C CA . LEU A 1 285 ? -9.686 -3.013 12.362 1.00 32.00 285 LEU A CA 1
ATOM 2092 C C . LEU A 1 285 ? -9.289 -1.547 12.319 1.00 32.11 285 LEU A C 1
ATOM 2093 O O . LEU A 1 285 ? -10.101 -0.668 12.628 1.00 31.47 285 LEU A O 1
ATOM 2098 N N . ALA A 1 286 ? -8.036 -1.268 11.941 1.00 32.37 286 ALA A N 1
ATOM 2099 C CA . ALA A 1 286 ? -7.592 0.113 11.818 1.00 30.50 286 ALA A CA 1
ATOM 2100 C C . ALA A 1 286 ? -8.455 0.866 10.822 1.00 30.81 286 ALA A C 1
ATOM 2101 O O . ALA A 1 286 ? -8.855 2.006 11.076 1.00 31.96 286 ALA A O 1
ATOM 2103 N N . ALA A 1 287 ? -8.774 0.234 9.690 1.00 28.71 287 ALA A N 1
ATOM 2104 C CA . ALA A 1 287 ? -9.618 0.889 8.700 1.00 32.61 287 ALA A CA 1
ATOM 2105 C C . ALA A 1 287 ? -11.015 1.156 9.255 1.00 33.59 287 ALA A C 1
ATOM 2106 O O . ALA A 1 287 ? -11.604 2.211 8.976 1.00 34.65 287 ALA A O 1
ATOM 2108 N N . LYS A 1 288 ? -11.536 0.246 10.065 1.00 32.04 288 LYS A N 1
ATOM 2109 C CA . LYS A 1 288 ? -12.872 0.468 10.665 1.00 35.79 288 LYS A CA 1
ATOM 2110 C C . LYS A 1 288 ? -12.785 1.640 11.642 1.00 36.19 288 LYS A C 1
ATOM 2111 O O . LYS A 1 288 ? -13.633 2.526 11.573 1.00 37.34 288 LYS A O 1
ATOM 2117 N N . LEU A 1 289 ? -11.766 1.639 12.496 1.00 35.78 289 LEU A N 1
ATOM 2118 C CA . LEU A 1 289 ? -11.640 2.701 13.486 1.00 35.50 289 LEU A CA 1
ATOM 2119 C C . LEU A 1 289 ? -11.452 4.065 12.831 1.00 35.96 289 LEU A C 1
ATOM 2120 O O . LEU A 1 289 ? -11.959 5.075 13.333 1.00 37.32 289 LEU A O 1
ATOM 2125 N N . LYS A 1 290 ? -10.710 4.125 11.723 1.00 31.50 290 LYS A N 1
ATOM 2126 C CA . LYS A 1 290 ? -10.565 5.387 11.008 1.00 32.90 290 LYS A CA 1
ATOM 2127 C C . LYS A 1 290 ? -11.896 5.844 10.426 1.00 39.63 290 LYS A C 1
ATOM 2128 O O . LYS A 1 290 ? -12.236 7.031 10.477 1.00 39.72 290 LYS A O 1
ATOM 2134 N N . GLU A 1 291 ? -12.654 4.910 9.854 1.00 39.14 291 GLU A N 1
ATOM 2135 C CA . GLU A 1 291 ? -13.963 5.259 9.311 1.00 39.58 291 GLU A CA 1
ATOM 2136 C C . GLU A 1 291 ? -14.902 5.735 10.416 1.00 42.29 291 GLU A C 1
ATOM 2137 O O . GLU A 1 291 ? -15.690 6.666 10.209 1.00 42.62 291 GLU A O 1
ATOM 2143 N N . GLU A 1 292 ? -14.767 5.154 11.603 1.00 40.63 292 GLU A N 1
ATOM 2144 C CA . GLU A 1 292 ? -15.594 5.597 12.752 1.00 44.34 292 GLU A CA 1
ATOM 2145 C C . GLU A 1 292 ? -15.207 7.031 13.135 1.00 45.11 292 GLU A C 1
ATOM 2146 O O . GLU A 1 292 ? -16.116 7.836 13.352 1.00 45.19 292 GLU A O 1
ATOM 2152 N N . ARG A 1 293 ? -13.911 7.336 13.211 1.00 40.21 293 ARG A N 1
ATOM 2153 C CA . ARG A 1 293 ? -13.488 8.676 13.615 1.00 38.96 293 ARG A CA 1
ATOM 2154 C C . ARG A 1 293 ? -13.909 9.728 12.595 1.00 42.13 293 ARG A C 1
ATOM 2155 O O . ARG A 1 293 ? -14.303 10.841 12.968 1.00 41.81 293 ARG A O 1
ATOM 2163 N N . LEU A 1 294 ? -13.844 9.395 11.303 1.00 42.38 294 LEU A N 1
ATOM 2164 C CA . LEU A 1 294 ? -14.147 10.348 10.239 1.00 43.86 294 LEU A CA 1
ATOM 2165 C C . LEU A 1 294 ? -15.640 10.623 10.087 1.00 43.09 294 LEU A C 1
ATOM 2166 O O . LEU A 1 294 ? -16.010 11.433 9.233 1.00 45.39 294 LEU A O 1
ATOM 2171 N N . LYS A 1 295 ? -16.464 10.048 10.954 1.00 43.81 295 LYS A N 1
ATOM 2172 C CA . LYS A 1 295 ? -17.905 10.402 10.953 1.00 48.17 295 LYS A CA 1
ATOM 2173 C C . LYS A 1 295 ? -18.052 11.740 11.688 1.00 50.23 295 LYS A C 1
ATOM 2174 O O . LYS A 1 295 ? -19.081 12.394 11.483 1.00 53.54 295 LYS A O 1
ATOM 2180 N N . LYS A 1 296 ? -17.074 12.117 12.516 1.00 45.69 296 LYS A N 1
ATOM 2181 C CA . LYS A 1 296 ? -17.044 13.379 13.236 1.00 47.26 296 LYS A CA 1
ATOM 2182 C C . LYS A 1 296 ? -16.062 14.333 12.575 1.00 49.21 296 LYS A C 1
ATOM 2183 O O . LYS A 1 296 ? -15.172 13.908 11.833 1.00 46.31 296 LYS A O 1
ATOM 2189 N N . PRO A 1 297 ? -16.212 15.641 12.791 1.00 51.06 297 PRO A N 1
ATOM 2190 C CA . PRO A 1 297 ? -15.256 16.590 12.209 1.00 46.94 297 PRO A CA 1
ATOM 2191 C C . PRO A 1 297 ? -13.825 16.252 12.600 1.00 44.50 297 PRO A C 1
ATOM 2192 O O . PRO A 1 297 ? -13.543 15.878 13.741 1.00 41.41 297 PRO A O 1
ATOM 2196 N N . ALA A 1 298 ? -12.921 16.394 11.632 1.00 45.69 298 ALA A N 1
ATOM 2197 C CA . ALA A 1 298 ? -11.527 16.012 11.795 1.00 43.52 298 ALA A CA 1
ATOM 2198 C C . ALA A 1 298 ? -10.627 17.140 11.315 1.00 42.90 298 ALA A C 1
ATOM 2199 O O . ALA A 1 298 ? -10.744 17.589 10.168 1.00 44.08 298 ALA A O 1
ATOM 2201 N N . SER A 1 299 ? -9.726 17.583 12.190 1.00 41.92 299 SER A N 1
ATOM 2202 C CA . SER A 1 299 ? -8.787 18.631 11.829 1.00 41.97 299 SER A CA 1
ATOM 2203 C C . SER A 1 299 ? -7.827 18.143 10.750 1.00 42.52 299 SER A C 1
ATOM 2204 O O . SER A 1 299 ? -7.680 16.940 10.499 1.00 40.07 299 SER A O 1
ATOM 2207 N N . LYS A 1 300 ? -7.156 19.103 10.114 1.00 40.80 300 LYS A N 1
ATOM 2208 C CA . LYS A 1 300 ? -6.104 18.758 9.166 1.00 39.58 300 LYS A CA 1
ATOM 2209 C C . LYS A 1 300 ? -5.030 17.901 9.838 1.00 37.88 300 LYS A C 1
ATOM 2210 O O . LYS A 1 300 ? -4.464 16.997 9.215 1.00 38.41 300 LYS A O 1
ATOM 2216 N N . GLU A 1 301 ? -4.750 18.162 11.115 1.00 38.66 301 GLU A N 1
ATOM 2217 C CA . GLU A 1 301 ? -3.759 17.360 11.829 1.00 37.59 301 GLU A CA 1
ATOM 2218 C C . GLU A 1 301 ? -4.190 15.899 11.933 1.00 36.06 301 GLU A C 1
ATOM 2219 O O . GLU A 1 301 ? -3.378 14.988 11.721 1.00 34.30 301 GLU A O 1
ATOM 2225 N N . ILE A 1 302 ? -5.468 15.651 12.245 1.00 36.95 302 ILE A N 1
ATOM 2226 C CA . ILE A 1 302 ? -5.964 14.275 12.291 1.00 38.91 302 ILE A CA 1
ATOM 2227 C C . ILE A 1 302 ? -5.839 13.624 10.916 1.00 37.37 302 ILE A C 1
ATOM 2228 O O . ILE A 1 302 ? -5.384 12.477 10.793 1.00 34.85 302 ILE A O 1
ATOM 2233 N N . LEU A 1 303 ? -6.157 14.376 9.873 1.00 36.54 303 LEU A N 1
ATOM 2234 C CA . LEU A 1 303 ? -6.112 13.793 8.512 1.00 35.54 303 LEU A CA 1
ATOM 2235 C C . LEU A 1 303 ? -4.656 13.530 8.104 1.00 34.89 303 LEU A C 1
ATOM 2236 O O . LEU A 1 303 ? -4.406 12.507 7.475 1.00 32.29 303 LEU A O 1
ATOM 2241 N N . GLN A 1 304 ? -3.743 14.416 8.487 1.00 35.46 304 GLN A N 1
ATOM 2242 C CA . GLN A 1 304 ? -2.315 14.246 8.118 1.00 35.12 304 GLN A CA 1
ATOM 2243 C C . GLN A 1 304 ? -1.768 12.989 8.800 1.00 30.31 304 GLN A C 1
ATOM 2244 O O . GLN A 1 304 ? -1.028 12.252 8.166 1.00 32.14 304 GLN A O 1
ATOM 2250 N N . TYR A 1 305 ? -2.122 12.787 10.061 1.00 30.19 305 TYR A N 1
ATOM 2251 C CA . TYR A 1 305 ? -1.578 11.624 10.803 1.00 30.40 305 TYR A CA 1
ATOM 2252 C C . TYR A 1 305 ? -2.095 10.327 10.177 1.00 31.82 305 TYR A C 1
ATOM 2253 O O . TYR A 1 305 ? -1.325 9.389 10.017 1.00 29.81 305 TYR A O 1
ATOM 2262 N N . PHE A 1 306 ? -3.388 10.299 9.863 1.00 29.95 306 PHE A N 1
ATOM 2263 C CA . PHE A 1 306 ? -3.950 9.104 9.197 1.00 31.78 306 PHE A CA 1
ATOM 2264 C C . PHE A 1 306 ? -3.133 8.823 7.937 1.00 31.10 306 PHE A C 1
ATOM 2265 O O . PHE A 1 306 ? -2.682 7.694 7.771 1.00 31.66 306 PHE A O 1
ATOM 2273 N N . GLU A 1 307 ? -2.947 9.833 7.088 1.00 30.08 307 GLU A N 1
ATOM 2274 C CA . GLU A 1 307 ? -2.262 9.569 5.829 1.00 32.22 307 GLU A CA 1
ATOM 2275 C C . GLU A 1 307 ? -0.820 9.129 6.070 1.00 33.28 307 GLU A C 1
ATOM 2276 O O . GLU A 1 307 ? -0.337 8.172 5.449 1.00 31.80 307 GLU A O 1
ATOM 2282 N N . ALA A 1 308 ? -0.132 9.793 7.001 1.00 28.86 308 ALA A N 1
ATOM 2283 C CA . ALA A 1 308 ? 1.289 9.530 7.193 1.00 29.74 308 ALA A CA 1
ATOM 2284 C C . ALA A 1 308 ? 1.528 8.200 7.887 1.00 27.55 308 ALA A C 1
ATOM 2285 O O . ALA A 1 308 ? 2.517 7.519 7.593 1.00 26.68 308 ALA A O 1
ATOM 2287 N N . ILE A 1 309 ? 0.664 7.834 8.836 1.00 27.20 309 ILE A N 1
ATOM 2288 C CA . ILE A 1 309 ? 0.863 6.568 9.539 1.00 27.06 309 ILE A CA 1
ATOM 2289 C C . ILE A 1 309 ? 0.469 5.398 8.638 1.00 25.73 309 ILE A C 1
ATOM 2290 O O . ILE A 1 309 ? 1.036 4.309 8.748 1.00 28.28 309 ILE A O 1
ATOM 2295 N N . GLU A 1 310 ? -0.439 5.610 7.697 1.00 28.13 310 GLU A N 1
ATOM 2296 C CA . GLU A 1 310 ? -0.720 4.507 6.745 1.00 26.68 310 GLU A CA 1
ATOM 2297 C C . GLU A 1 310 ? 0.512 4.316 5.850 1.00 26.41 310 GLU A C 1
ATOM 2298 O O . GLU A 1 310 ? 0.864 3.172 5.581 1.00 27.59 310 GLU A O 1
ATOM 2304 N N . LEU A 1 311 ? 1.136 5.404 5.409 1.00 25.41 311 LEU A N 1
ATOM 2305 C CA . LEU A 1 311 ? 2.369 5.265 4.630 1.00 26.37 311 LEU A CA 1
ATOM 2306 C C . LEU A 1 311 ? 3.469 4.598 5.447 1.00 27.11 311 LEU A C 1
ATOM 2307 O O . LEU A 1 311 ? 4.287 3.842 4.902 1.00 26.59 311 LEU A O 1
ATOM 2312 N N . TYR A 1 312 ? 3.510 4.870 6.744 1.00 26.22 312 TYR A N 1
ATOM 2313 C CA . TYR A 1 312 ? 4.547 4.257 7.608 1.00 25.53 312 TYR A CA 1
ATOM 2314 C C . TYR A 1 312 ? 4.321 2.748 7.667 1.00 26.99 312 TYR A C 1
ATOM 2315 O O . TYR A 1 312 ? 5.268 1.990 7.487 1.00 27.67 312 TYR A O 1
ATOM 2324 N N . VAL A 1 313 ? 3.078 2.342 7.896 1.00 25.48 313 VAL A N 1
ATOM 2325 C CA . VAL A 1 313 ? 2.807 0.908 8.045 1.00 26.79 313 VAL A CA 1
ATOM 2326 C C . VAL A 1 313 ? 2.888 0.195 6.700 1.00 27.33 313 VAL A C 1
ATOM 2327 O O . VAL A 1 313 ? 3.466 -0.895 6.591 1.00 27.29 313 VAL A O 1
ATOM 2331 N N . GLY A 1 314 ? 2.268 0.762 5.661 1.00 28.98 314 GLY A N 1
ATOM 2332 C CA . GLY A 1 314 ? 2.383 0.153 4.344 1.00 28.70 314 GLY A CA 1
ATOM 2333 C C . GLY A 1 314 ? 3.818 0.154 3.854 1.00 28.06 314 GLY A C 1
ATOM 2334 O O . GLY A 1 314 ? 4.296 -0.832 3.283 1.00 26.97 314 GLY A O 1
ATOM 2335 N N . GLY A 1 315 ? 4.540 1.244 4.111 1.00 27.46 315 GLY A N 1
ATOM 2336 C CA . GLY A 1 315 ? 5.939 1.295 3.720 1.00 29.63 315 GLY A CA 1
ATOM 2337 C C . GLY A 1 315 ? 6.791 0.262 4.434 1.00 29.00 315 GLY A C 1
ATOM 2338 O O . GLY A 1 315 ? 7.692 -0.334 3.835 1.00 28.59 315 GLY A O 1
ATOM 2339 N N . SER A 1 316 ? 6.537 0.049 5.726 1.00 27.28 316 SER A N 1
ATOM 2340 C CA . SER A 1 316 ? 7.270 -0.996 6.434 1.00 27.07 316 SER A CA 1
ATOM 2341 C C . SER A 1 316 ? 7.000 -2.362 5.823 1.00 28.00 316 SER A C 1
ATOM 2342 O O . SER A 1 316 ? 7.929 -3.148 5.613 1.00 29.83 316 SER A O 1
ATOM 2345 N N . CYS A 1 317 ? 5.737 -2.655 5.501 1.00 25.54 317 CYS A N 1
ATOM 2346 C CA . CYS A 1 317 ? 5.439 -3.922 4.829 1.00 27.19 317 CYS A CA 1
ATOM 2347 C C . CYS A 1 317 ? 6.176 -4.023 3.499 1.00 29.46 317 CYS A C 1
ATOM 2348 O O . CYS A 1 317 ? 6.749 -5.072 3.173 1.00 30.27 317 CYS A O 1
ATOM 2351 N N . TYR A 1 318 ? 6.175 -2.936 2.721 1.00 28.50 318 TYR A N 1
ATOM 2352 C CA . TYR A 1 318 ? 6.884 -2.924 1.445 1.00 29.43 318 TYR A CA 1
ATOM 2353 C C . TYR A 1 318 ? 8.375 -3.172 1.631 1.00 30.59 318 TYR A C 1
ATOM 2354 O O . TYR A 1 318 ? 8.979 -3.960 0.892 1.00 31.10 318 TYR A O 1
ATOM 2363 N N . TRP A 1 319 ? 9.002 -2.491 2.599 1.00 29.09 319 TRP A N 1
ATOM 2364 C CA . TRP A 1 319 ? 10.431 -2.696 2.805 1.00 30.82 319 TRP A CA 1
ATOM 2365 C C . TRP A 1 319 ? 10.739 -4.145 3.169 1.00 32.70 319 TRP A C 1
ATOM 2366 O O . TRP A 1 319 ? 11.656 -4.760 2.612 1.00 34.44 319 TRP A O 1
ATOM 2377 N N . HIS A 1 320 ? 9.992 -4.710 4.113 1.00 30.18 320 HIS A N 1
ATOM 2378 C CA . HIS A 1 320 ? 10.221 -6.107 4.472 1.00 33.38 320 HIS A CA 1
ATOM 2379 C C . HIS A 1 320 ? 9.945 -7.047 3.308 1.00 35.38 320 HIS A C 1
ATOM 2380 O O . HIS A 1 320 ? 10.590 -8.096 3.194 1.00 36.98 320 HIS A O 1
ATOM 2387 N N . SER A 1 321 ? 9.013 -6.682 2.430 1.00 32.90 321 SER A N 1
ATOM 2388 C CA . SER A 1 321 ? 8.619 -7.546 1.318 1.00 36.02 321 SER A CA 1
ATOM 2389 C C . SER A 1 321 ? 9.661 -7.584 0.213 1.00 39.37 321 SER A C 1
ATOM 2390 O O . SER A 1 321 ? 9.643 -8.501 -0.617 1.00 40.93 321 SER A O 1
ATOM 2393 N N . THR A 1 322 ? 10.550 -6.594 0.167 1.00 39.23 322 THR A N 1
ATOM 2394 C CA . THR A 1 322 ? 11.535 -6.473 -0.894 1.00 40.03 322 THR A CA 1
ATOM 2395 C C . THR A 1 322 ? 12.954 -6.700 -0.406 1.00 43.79 322 THR A C 1
ATOM 2396 O O . THR A 1 322 ? 13.845 -6.931 -1.230 1.00 47.77 322 THR A O 1
ATOM 2400 N N . ALA A 1 323 ? 13.180 -6.621 0.895 1.00 40.54 323 ALA A N 1
ATOM 2401 C CA . ALA A 1 323 ? 14.522 -6.751 1.455 1.00 43.88 323 ALA A CA 1
ATOM 2402 C C . ALA A 1 323 ? 15.039 -8.172 1.272 1.00 47.99 323 ALA A C 1
ATOM 2403 O O . ALA A 1 323 ? 14.401 -9.120 1.749 1.00 49.57 323 ALA A O 1
ATOM 2405 N N . PRO A 1 324 ? 16.192 -8.369 0.616 1.00 50.08 324 PRO A N 1
ATOM 2406 C CA . PRO A 1 324 ? 16.787 -9.684 0.333 1.00 50.19 324 PRO A CA 1
ATOM 2407 C C . PRO A 1 324 ? 17.009 -10.557 1.574 1.00 56.08 324 PRO A C 1
ATOM 2408 O O . PRO A 1 324 ? 17.333 -10.042 2.650 1.00 63.14 324 PRO A O 1
ATOM 2412 N N . VAL B 1 13 ? -2.437 0.012 -19.009 1.00 61.92 13 VAL B N 1
ATOM 2413 C CA . VAL B 1 13 ? -3.437 -0.015 -20.119 1.00 55.56 13 VAL B CA 1
ATOM 2414 C C . VAL B 1 13 ? -4.204 -1.343 -20.073 1.00 53.34 13 VAL B C 1
ATOM 2415 O O . VAL B 1 13 ? -3.556 -2.395 -20.066 1.00 52.20 13 VAL B O 1
ATOM 2419 N N . SER B 1 14 ? -5.534 -1.285 -20.069 1.00 47.82 14 SER B N 1
ATOM 2420 C CA . SER B 1 14 ? -6.331 -2.529 -19.943 1.00 41.37 14 SER B CA 1
ATOM 2421 C C . SER B 1 14 ? -6.233 -3.387 -21.198 1.00 42.90 14 SER B C 1
ATOM 2422 O O . SER B 1 14 ? -6.183 -2.828 -22.296 1.00 44.54 14 SER B O 1
ATOM 2425 N N . ALA B 1 15 ? -6.168 -4.696 -21.010 1.00 37.18 15 ALA B N 1
ATOM 2426 C CA . ALA B 1 15 ? -6.154 -5.648 -22.114 1.00 36.38 15 ALA B CA 1
ATOM 2427 C C . ALA B 1 15 ? -7.525 -6.243 -22.402 1.00 35.91 15 ALA B C 1
ATOM 2428 O O . ALA B 1 15 ? -7.636 -7.107 -23.280 1.00 36.26 15 ALA B O 1
ATOM 2430 N N . ILE B 1 16 ? -8.557 -5.829 -21.671 1.00 32.71 16 ILE B N 1
ATOM 2431 C CA . ILE B 1 16 ? -9.878 -6.452 -21.747 1.00 34.09 16 ILE B CA 1
ATOM 2432 C C . ILE B 1 16 ? -10.924 -5.406 -22.138 1.00 37.69 16 ILE B C 1
ATOM 2433 O O . ILE B 1 16 ? -10.601 -4.214 -22.213 1.00 38.62 16 ILE B O 1
ATOM 2438 N N . PRO B 1 17 ? -12.167 -5.803 -22.439 1.00 37.96 17 PRO B N 1
ATOM 2439 C CA . PRO B 1 17 ? -13.148 -4.841 -22.965 1.00 38.96 17 PRO B CA 1
ATOM 2440 C C . PRO B 1 17 ? -13.441 -3.699 -21.998 1.00 37.44 17 PRO B C 1
ATOM 2441 O O . PRO B 1 17 ? -13.405 -3.864 -20.775 1.00 36.02 17 PRO B O 1
ATOM 2445 N N . SER B 1 18 ? -13.732 -2.517 -22.557 1.00 37.20 18 SER B N 1
ATOM 2446 C CA . SER B 1 18 ? -14.096 -1.355 -21.732 1.00 38.03 18 SER B CA 1
ATOM 2447 C C . SER B 1 18 ? -15.586 -1.418 -21.399 1.00 39.51 18 SER B C 1
ATOM 2448 O O . SER B 1 18 ? -16.411 -0.639 -21.886 1.00 37.53 18 SER B O 1
ATOM 2451 N N . VAL B 1 19 ? -15.922 -2.375 -20.533 1.00 32.06 19 VAL B N 1
ATOM 2452 C CA . VAL B 1 19 ? -17.306 -2.689 -20.213 1.00 29.85 19 VAL B CA 1
ATOM 2453 C C . VAL B 1 19 ? -17.575 -2.658 -18.716 1.00 30.99 19 VAL B C 1
ATOM 2454 O O . VAL B 1 19 ? -18.605 -3.169 -18.262 1.00 34.70 19 VAL B O 1
ATOM 2458 N N . PHE B 1 20 ? -16.680 -2.051 -17.934 1.00 31.36 20 PHE B N 1
ATOM 2459 C CA . PHE B 1 20 ? -16.881 -1.995 -16.494 1.00 31.76 20 PHE B CA 1
ATOM 2460 C C . PHE B 1 20 ? -16.246 -0.732 -15.930 1.00 35.85 20 PHE B C 1
ATOM 2461 O O . PHE B 1 20 ? -15.320 -0.155 -16.509 1.00 38.40 20 PHE B O 1
ATOM 2469 N N . GLU B 1 21 ? -16.746 -0.324 -14.773 1.00 33.90 21 GLU B N 1
ATOM 2470 C CA . GLU B 1 21 ? -16.171 0.767 -14.001 1.00 38.48 21 GLU B CA 1
ATOM 2471 C C . GLU B 1 21 ? -15.496 0.178 -12.771 1.00 37.33 21 GLU B C 1
ATOM 2472 O O . GLU B 1 21 ? -15.980 -0.800 -12.203 1.00 35.36 21 GLU B O 1
ATOM 2478 N N . THR B 1 22 ? -14.390 0.778 -12.347 1.00 36.75 22 THR B N 1
ATOM 2479 C CA . THR B 1 22 ? -13.676 0.261 -11.186 1.00 40.20 22 THR B CA 1
ATOM 2480 C C . THR B 1 22 ? -14.405 0.607 -9.888 1.00 45.39 22 THR B C 1
ATOM 2481 O O . THR B 1 22 ? -15.063 1.644 -9.770 1.00 45.37 22 THR B O 1
ATOM 2485 N N . LEU B 1 23 ? -14.309 -0.301 -8.918 1.00 40.68 23 LEU B N 1
ATOM 2486 C CA . LEU B 1 23 ? -14.834 -0.091 -7.577 1.00 40.69 23 LEU B CA 1
ATOM 2487 C C . LEU B 1 23 ? -13.661 0.156 -6.634 1.00 45.03 23 LEU B C 1
ATOM 2488 O O . LEU B 1 23 ? -12.594 -0.447 -6.782 1.00 44.48 23 LEU B O 1
ATOM 2493 N N . GLN B 1 24 ? -13.867 1.048 -5.662 1.00 46.93 24 GLN B N 1
ATOM 2494 C CA . GLN B 1 24 ? -12.790 1.420 -4.710 1.00 51.38 24 GLN B CA 1
ATOM 2495 C C . GLN B 1 24 ? -12.940 0.594 -3.427 1.00 49.55 24 GLN B C 1
ATOM 2496 O O . GLN B 1 24 ? -13.545 1.090 -2.479 1.00 48.88 24 GLN B O 1
ATOM 2502 N N . GLY B 1 25 ? -12.406 -0.627 -3.416 1.00 43.18 25 GLY B N 1
ATOM 2503 C CA . GLY B 1 25 ? -12.561 -1.515 -2.251 1.00 42.70 25 GLY B CA 1
ATOM 2504 C C . GLY B 1 25 ? -11.838 -0.991 -1.028 1.00 42.68 25 GLY B C 1
ATOM 2505 O O . GLY B 1 25 ? -12.201 -1.388 0.075 1.00 40.97 25 GLY B O 1
ATOM 2506 N N . TYR B 1 26 ? -10.848 -0.130 -1.233 1.00 47.08 26 TYR B N 1
ATOM 2507 C CA . TYR B 1 26 ? -10.118 0.478 -0.093 1.00 52.22 26 TYR B CA 1
ATOM 2508 C C . TYR B 1 26 ? -11.109 1.132 0.871 1.00 51.62 26 TYR B C 1
ATOM 2509 O O . TYR B 1 26 ? -10.783 1.270 2.055 1.00 54.80 26 TYR B O 1
ATOM 2518 N N . LYS B 1 27 ? -12.276 1.515 0.373 1.00 48.87 27 LYS B N 1
ATOM 2519 C CA . LYS B 1 27 ? -13.284 2.200 1.215 1.00 47.61 27 LYS B CA 1
ATOM 2520 C C . LYS B 1 27 ? -14.071 1.182 2.049 1.00 48.65 27 LYS B C 1
ATOM 2521 O O . LYS B 1 27 ? -14.882 1.623 2.868 1.00 49.57 27 LYS B O 1
ATOM 2527 N N . VAL B 1 28 ? -13.847 -0.120 1.844 1.00 40.38 28 VAL B N 1
ATOM 2528 C CA . VAL B 1 28 ? -14.550 -1.168 2.577 1.00 35.72 28 VAL B CA 1
ATOM 2529 C C . VAL B 1 28 ? -13.555 -1.803 3.541 1.00 36.15 28 VAL B C 1
ATOM 2530 O O . VAL B 1 28 ? -12.663 -2.545 3.104 1.00 33.03 28 VAL B O 1
ATOM 2534 N N . PRO B 1 29 ? -13.656 -1.541 4.846 1.00 35.30 29 PRO B N 1
ATOM 2535 C CA . PRO B 1 29 ? -12.634 -2.046 5.773 1.00 34.90 29 PRO B CA 1
ATOM 2536 C C . PRO B 1 29 ? -12.509 -3.566 5.811 1.00 34.60 29 PRO B C 1
ATOM 2537 O O . PRO B 1 29 ? -11.400 -4.073 6.011 1.00 37.86 29 PRO B O 1
ATOM 2541 N N . VAL B 1 30 ? -13.579 -4.305 5.542 1.00 35.91 30 VAL B N 1
ATOM 2542 C CA . VAL B 1 30 ? -13.529 -5.796 5.634 1.00 37.95 30 VAL B CA 1
ATOM 2543 C C . VAL B 1 30 ? -12.920 -6.373 4.352 1.00 36.77 30 VAL B C 1
ATOM 2544 O O . VAL B 1 30 ? -12.501 -7.521 4.371 1.00 34.91 30 VAL B O 1
ATOM 2548 N N . PHE B 1 31 ? -12.894 -5.584 3.286 1.00 33.72 31 PHE B N 1
ATOM 2549 C CA . PHE B 1 31 ? -12.315 -6.034 2.024 1.00 34.38 31 PHE B CA 1
ATOM 2550 C C . PHE B 1 31 ? -10.795 -6.097 2.149 1.00 34.73 31 PHE B C 1
ATOM 2551 O O . PHE B 1 31 ? -10.146 -5.067 2.339 1.00 35.21 31 PHE B O 1
ATOM 2559 N N . PHE B 1 32 ? -10.218 -7.303 2.047 1.00 29.82 32 PHE B N 1
ATOM 2560 C CA . PHE B 1 32 ? -8.786 -7.480 2.255 1.00 31.11 32 PHE B CA 1
ATOM 2561 C C . PHE B 1 32 ? -8.004 -7.878 1.005 1.00 32.24 32 PHE B C 1
ATOM 2562 O O . PHE B 1 32 ? -6.768 -7.954 1.064 1.00 31.08 32 PHE B O 1
ATOM 2570 N N . SER B 1 33 ? -8.673 -8.161 -0.105 1.00 29.49 33 SER B N 1
ATOM 2571 C CA . SER B 1 33 ? -7.978 -8.703 -1.260 1.00 27.26 33 SER B CA 1
ATOM 2572 C C . SER B 1 33 ? -7.018 -7.692 -1.860 1.00 26.65 33 SER B C 1
ATOM 2573 O O . SER B 1 33 ? -7.275 -6.485 -1.863 1.00 29.72 33 SER B O 1
ATOM 2576 N N . ARG B 1 34 ? -5.930 -8.206 -2.431 1.00 27.09 34 ARG B N 1
ATOM 2577 C CA . ARG B 1 34 ? -5.026 -7.392 -3.232 1.00 30.35 34 ARG B CA 1
ATOM 2578 C C . ARG B 1 34 ? -5.528 -7.185 -4.654 1.00 29.22 34 ARG B C 1
ATOM 2579 O O . ARG B 1 34 ? -4.977 -6.347 -5.382 1.00 28.50 34 ARG B O 1
ATOM 2587 N N . TYR B 1 35 ? -6.562 -7.920 -5.066 1.00 26.93 35 TYR B N 1
ATOM 2588 C CA . TYR B 1 35 ? -7.031 -7.882 -6.444 1.00 26.78 35 TYR B CA 1
ATOM 2589 C C . TYR B 1 35 ? -8.166 -6.876 -6.594 1.00 29.88 35 TYR B C 1
ATOM 2590 O O . TYR B 1 35 ? -8.878 -6.585 -5.627 1.00 30.17 35 TYR B O 1
ATOM 2599 N N . PRO B 1 36 ? -8.321 -6.299 -7.787 1.00 30.90 36 PRO B N 1
ATOM 2600 C CA . PRO B 1 36 ? -9.307 -5.231 -7.984 1.00 30.87 36 PRO B CA 1
ATOM 2601 C C . PRO B 1 36 ? -10.728 -5.745 -8.162 1.00 31.83 36 PRO B C 1
ATOM 2602 O O . PRO B 1 36 ? -10.992 -6.938 -8.350 1.00 28.25 36 PRO B O 1
ATOM 2606 N N . ALA B 1 37 ? -11.654 -4.790 -8.128 1.00 29.13 37 ALA B N 1
ATOM 2607 C CA . ALA B 1 37 ? -13.070 -5.059 -8.299 1.00 30.02 37 ALA B CA 1
ATOM 2608 C C . ALA B 1 37 ? -13.657 -4.038 -9.255 1.00 33.57 37 ALA B C 1
ATOM 2609 O O . ALA B 1 37 ? -13.242 -2.871 -9.274 1.00 33.65 37 ALA B O 1
ATOM 2611 N N . GLY B 1 38 ? -14.624 -4.486 -10.052 1.00 30.77 38 GLY B N 1
ATOM 2612 C CA . GLY B 1 38 ? -15.283 -3.617 -11.005 1.00 30.51 38 GLY B CA 1
ATOM 2613 C C . GLY B 1 38 ? -16.749 -3.979 -11.119 1.00 31.37 38 GLY B C 1
ATOM 2614 O O . GLY B 1 38 ? -17.209 -4.955 -10.531 1.00 30.75 38 GLY B O 1
ATOM 2615 N N . ILE B 1 39 ? -17.520 -3.319 -11.863 1.00 29.85 39 ILE B N 1
ATOM 2616 C CA . ILE B 1 39 ? -18.994 -3.393 -12.029 1.00 32.37 39 ILE B CA 1
ATOM 2617 C C . ILE B 1 39 ? -19.352 -3.200 -13.499 1.00 32.08 39 ILE B C 1
ATOM 2618 O O . ILE B 1 39 ? -18.847 -2.266 -14.113 1.00 32.26 39 ILE B O 1
ATOM 2623 N N . SER B 1 40 ? -20.040 -4.127 -14.081 1.00 30.59 40 SER B N 1
ATOM 2624 C CA . SER B 1 40 ? -20.512 -4.052 -15.459 1.00 30.81 40 SER B CA 1
ATOM 2625 C C . SER B 1 40 ? -21.290 -2.780 -15.761 1.00 32.08 40 SER B C 1
ATOM 2626 O O . SER B 1 40 ? -22.186 -2.389 -15.012 1.00 33.62 40 SER B O 1
ATOM 2629 N N . ILE B 1 41 ? -21.008 -2.203 -16.929 1.00 31.54 41 ILE B N 1
ATOM 2630 C CA . ILE B 1 41 ? -21.872 -1.139 -17.438 1.00 37.15 41 ILE B CA 1
ATOM 2631 C C . ILE B 1 41 ? -23.270 -1.648 -17.746 1.00 36.51 41 ILE B C 1
ATOM 2632 O O . ILE B 1 41 ? -24.203 -0.848 -17.866 1.00 40.43 41 ILE B O 1
ATOM 2637 N N . ALA B 1 42 ? -23.447 -2.965 -17.866 1.00 37.25 42 ALA B N 1
ATOM 2638 C CA . ALA B 1 42 ? -24.742 -3.562 -18.153 1.00 37.36 42 ALA B CA 1
ATOM 2639 C C . ALA B 1 42 ? -25.412 -4.121 -16.913 1.00 35.01 42 ALA B C 1
ATOM 2640 O O . ALA B 1 42 ? -26.250 -5.018 -17.032 1.00 37.86 42 ALA B O 1
ATOM 2642 N N . ALA B 1 43 ? -25.068 -3.609 -15.727 1.00 31.76 43 ALA B N 1
ATOM 2643 C CA . ALA B 1 43 ? -25.519 -4.232 -14.485 1.00 34.56 43 ALA B CA 1
ATOM 2644 C C . ALA B 1 43 ? -27.042 -4.321 -14.403 1.00 39.33 43 ALA B C 1
ATOM 2645 O O . ALA B 1 43 ? -27.588 -5.360 -14.022 1.00 35.82 43 ALA B O 1
ATOM 2647 N N . GLN B 1 44 ? -27.754 -3.258 -14.768 1.00 39.83 44 GLN B N 1
ATOM 2648 C CA . GLN B 1 44 ? -29.230 -3.301 -14.576 1.00 42.53 44 GLN B CA 1
ATOM 2649 C C . GLN B 1 44 ? -29.837 -4.382 -15.470 1.00 37.95 44 GLN B C 1
ATOM 2650 O O . GLN B 1 44 ? -30.683 -5.138 -14.984 1.00 40.72 44 GLN B O 1
ATOM 2656 N N . GLU B 1 45 ? -29.406 -4.447 -16.721 1.00 35.89 45 GLU B N 1
ATOM 2657 C CA . GLU B 1 45 ? -30.041 -5.417 -17.643 1.00 37.78 45 GLU B CA 1
ATOM 2658 C C . GLU B 1 45 ? -29.766 -6.855 -17.177 1.00 37.91 45 GLU B C 1
ATOM 2659 O O . GLU B 1 45 ? -30.663 -7.694 -17.279 1.00 35.38 45 GLU B O 1
ATOM 2665 N N . VAL B 1 46 ? -28.568 -7.107 -16.657 1.00 34.81 46 VAL B N 1
ATOM 2666 C CA . VAL B 1 46 ? -28.196 -8.487 -16.241 1.00 32.64 46 VAL B CA 1
ATOM 2667 C C . VAL B 1 46 ? -28.997 -8.848 -14.989 1.00 34.02 46 VAL B C 1
ATOM 2668 O O . VAL B 1 46 ? -29.515 -9.960 -14.919 1.00 37.07 46 VAL B O 1
ATOM 2672 N N . GLU B 1 47 ? -29.112 -7.911 -14.053 1.00 35.61 47 GLU B N 1
ATOM 2673 C CA . GLU B 1 47 ? -29.862 -8.162 -12.800 1.00 35.47 47 GLU B CA 1
ATOM 2674 C C . GLU B 1 47 ? -31.331 -8.467 -13.115 1.00 38.88 47 GLU B C 1
ATOM 2675 O O . GLU B 1 47 ? -31.913 -9.309 -12.434 1.00 37.33 47 GLU B O 1
ATOM 2681 N N . ASP B 1 48 ? -31.899 -7.771 -14.099 1.00 39.41 48 ASP B N 1
ATOM 2682 C CA . ASP B 1 48 ? -33.311 -8.007 -14.490 1.00 41.54 48 ASP B CA 1
ATOM 2683 C C . ASP B 1 48 ? -33.443 -9.428 -15.034 1.00 38.79 48 ASP B C 1
ATOM 2684 O O . ASP B 1 48 ? -34.400 -10.110 -14.681 1.00 39.44 48 ASP B O 1
ATOM 2689 N N . ALA B 1 49 ? -32.500 -9.830 -15.874 1.00 37.22 49 ALA B N 1
ATOM 2690 C CA . ALA B 1 49 ? -32.508 -11.191 -16.444 1.00 33.59 49 ALA B CA 1
ATOM 2691 C C . ALA B 1 49 ? -32.384 -12.220 -15.323 1.00 37.39 49 ALA B C 1
ATOM 2692 O O . ALA B 1 49 ? -33.058 -13.242 -15.381 1.00 38.73 49 ALA B O 1
ATOM 2694 N N . LEU B 1 50 ? -31.539 -11.937 -14.341 1.00 35.77 50 LEU B N 1
ATOM 2695 C CA . LEU B 1 50 ? -31.325 -12.892 -13.235 1.00 33.18 50 LEU B CA 1
ATOM 2696 C C . LEU B 1 50 ? -32.602 -12.960 -12.396 1.00 39.12 50 LEU B C 1
ATOM 2697 O O . LEU B 1 50 ? -32.975 -14.062 -11.996 1.00 37.69 50 LEU B O 1
ATOM 2702 N N . ARG B 1 51 ? -33.256 -11.826 -12.199 1.00 40.48 51 ARG B N 1
ATOM 2703 C CA . ARG B 1 51 ? -34.493 -11.829 -11.395 1.00 43.45 51 ARG B CA 1
ATOM 2704 C C . ARG B 1 51 ? -35.514 -12.679 -12.146 1.00 39.19 51 ARG B C 1
ATOM 2705 O O . ARG B 1 51 ? -36.267 -13.410 -11.501 1.00 41.74 51 ARG B O 1
ATOM 2713 N N . LYS B 1 52 ? -35.505 -12.623 -13.468 1.00 40.67 52 LYS B N 1
ATOM 2714 C CA . LYS B 1 52 ? -36.513 -13.372 -14.257 1.00 42.49 52 LYS B CA 1
ATOM 2715 C C . LYS B 1 52 ? -36.231 -14.873 -14.142 1.00 44.51 52 LYS B C 1
ATOM 2716 O O . LYS B 1 52 ? -37.148 -15.628 -13.813 1.00 46.24 52 LYS B O 1
ATOM 2722 N N . ILE B 1 53 ? -34.987 -15.271 -14.390 1.00 40.48 53 ILE B N 1
ATOM 2723 C CA . ILE B 1 53 ? -34.628 -16.720 -14.334 1.00 41.23 53 ILE B CA 1
ATOM 2724 C C . ILE B 1 53 ? -34.831 -17.239 -12.907 1.00 38.53 53 ILE B C 1
ATOM 2725 O O . ILE B 1 53 ? -35.188 -18.404 -12.767 1.00 41.33 53 ILE B O 1
ATOM 2730 N N . ASP B 1 54 ? -34.653 -16.385 -11.902 1.00 39.83 54 ASP B N 1
ATOM 2731 C CA . ASP B 1 54 ? -34.867 -16.835 -10.528 1.00 38.95 54 ASP B CA 1
ATOM 2732 C C . ASP B 1 54 ? -36.330 -17.201 -10.286 1.00 44.90 54 ASP B C 1
ATOM 2733 O O . ASP B 1 54 ? -36.628 -18.165 -9.569 1.00 42.59 54 ASP B O 1
ATOM 2738 N N . GLU B 1 55 ? -37.259 -16.437 -10.868 1.00 42.82 55 GLU B N 1
ATOM 2739 C CA . GLU B 1 55 ? -38.675 -16.784 -10.752 1.00 45.36 55 GLU B CA 1
ATOM 2740 C C . GLU B 1 55 ? -38.994 -18.095 -11.452 1.00 46.96 55 GLU B C 1
ATOM 2741 O O . GLU B 1 55 ? -39.883 -18.833 -11.014 1.00 49.90 55 GLU B O 1
ATOM 2747 N N . GLU B 1 56 ? -38.288 -18.390 -12.542 1.00 42.96 56 GLU B N 1
ATOM 2748 C CA . GLU B 1 56 ? -38.636 -19.575 -13.361 1.00 41.72 56 GLU B CA 1
ATOM 2749 C C . GLU B 1 56 ? -37.894 -20.832 -12.919 1.00 43.07 56 GLU B C 1
ATOM 2750 O O . GLU B 1 56 ? -38.441 -21.918 -13.121 1.00 40.59 56 GLU B O 1
ATOM 2756 N N . ALA B 1 57 ? -36.712 -20.690 -12.331 1.00 39.61 57 ALA B N 1
ATOM 2757 C CA . ALA B 1 57 ? -35.883 -21.842 -12.022 1.00 40.88 57 ALA B CA 1
ATOM 2758 C C . ALA B 1 57 ? -35.939 -22.230 -10.557 1.00 40.84 57 ALA B C 1
ATOM 2759 O O . ALA B 1 57 ? -35.324 -23.231 -10.172 1.00 38.68 57 ALA B O 1
ATOM 2761 N N . SER B 1 58 ? -36.646 -21.465 -9.731 1.00 38.73 58 SER B N 1
ATOM 2762 C CA . SER B 1 58 ? -36.907 -21.859 -8.356 1.00 44.13 58 SER B CA 1
ATOM 2763 C C . SER B 1 58 ? -38.363 -21.559 -8.032 1.00 47.78 58 SER B C 1
ATOM 2764 O O . SER B 1 58 ? -38.891 -20.515 -8.424 1.00 48.81 58 SER B O 1
ATOM 2767 N N . GLU B 1 59 ? -39.007 -22.479 -7.325 1.00 50.73 59 GLU B N 1
ATOM 2768 C CA . GLU B 1 59 ? -40.418 -22.319 -7.016 1.00 53.27 59 GLU B CA 1
ATOM 2769 C C . GLU B 1 59 ? -40.607 -21.389 -5.827 1.00 51.70 59 GLU B C 1
ATOM 2770 O O . GLU B 1 59 ? -39.781 -21.335 -4.912 1.00 49.70 59 GLU B O 1
ATOM 2776 N N . GLU B 1 60 ? -41.707 -20.641 -5.861 1.00 50.91 60 GLU B N 1
ATOM 2777 C CA . GLU B 1 60 ? -42.055 -19.761 -4.756 1.00 54.60 60 GLU B CA 1
ATOM 2778 C C . GLU B 1 60 ? -42.134 -20.546 -3.450 1.00 54.06 60 GLU B C 1
ATOM 2779 O O . GLU B 1 60 ? -42.452 -21.740 -3.432 1.00 56.56 60 GLU B O 1
ATOM 2785 N N . GLY B 1 61 ? -41.818 -19.865 -2.347 1.00 52.87 61 GLY B N 1
ATOM 2786 C CA . GLY B 1 61 ? -41.915 -20.452 -1.027 1.00 53.04 61 GLY B CA 1
ATOM 2787 C C . GLY B 1 61 ? -40.788 -21.382 -0.635 1.00 56.17 61 GLY B C 1
ATOM 2788 O O . GLY B 1 61 ? -40.702 -21.756 0.542 1.00 59.61 61 GLY B O 1
ATOM 2789 N N . THR B 1 62 ? -39.916 -21.762 -1.564 1.00 54.08 62 THR B N 1
ATOM 2790 C CA . THR B 1 62 ? -38.841 -22.694 -1.263 1.00 54.05 62 THR B CA 1
ATOM 2791 C C . THR B 1 62 ? -37.629 -21.961 -0.690 1.00 54.58 62 THR B C 1
ATOM 2792 O O . THR B 1 62 ? -37.467 -20.747 -0.853 1.00 53.53 62 THR B O 1
ATOM 2796 N N . ARG B 1 63 ? -36.766 -22.720 -0.008 1.00 53.26 63 ARG B N 1
ATOM 2797 C CA . ARG B 1 63 ? -35.539 -22.133 0.522 1.00 51.56 63 ARG B CA 1
ATOM 2798 C C . ARG B 1 63 ? -34.621 -21.661 -0.600 1.00 49.12 63 ARG B C 1
ATOM 2799 O O . ARG B 1 63 ? -33.965 -20.620 -0.471 1.00 49.21 63 ARG B O 1
ATOM 2807 N N . GLU B 1 64 ? -34.568 -22.403 -1.711 1.00 48.57 64 GLU B N 1
ATOM 2808 C CA . GLU B 1 64 ? -33.686 -22.016 -2.807 1.00 46.41 64 GLU B CA 1
ATOM 2809 C C . GLU B 1 64 ? -34.128 -20.691 -3.416 1.00 45.92 64 GLU B C 1
ATOM 2810 O O . GLU B 1 64 ? -33.291 -19.865 -3.800 1.00 43.89 64 GLU B O 1
ATOM 2816 N N . ARG B 1 65 ? -35.443 -20.473 -3.515 1.00 47.09 65 ARG B N 1
ATOM 2817 C CA . ARG B 1 65 ? -35.954 -19.191 -3.990 1.00 46.62 65 ARG B CA 1
ATOM 2818 C C . ARG B 1 65 ? -35.501 -18.067 -3.074 1.00 44.09 65 ARG B C 1
ATOM 2819 O O . ARG B 1 65 ? -35.022 -17.026 -3.533 1.00 45.24 65 ARG B O 1
ATOM 2827 N N . ARG B 1 66 ? -35.642 -18.272 -1.765 1.00 44.55 66 ARG B N 1
ATOM 2828 C CA . ARG B 1 66 ? -35.222 -17.271 -0.795 1.00 46.69 66 ARG B CA 1
ATOM 2829 C C . ARG B 1 66 ? -33.725 -16.997 -0.891 1.00 47.85 66 ARG B C 1
ATOM 2830 O O . ARG B 1 66 ? -33.296 -15.836 -0.866 1.00 43.54 66 ARG B O 1
ATOM 2838 N N . ARG B 1 67 ? -32.915 -18.053 -1.018 1.00 46.09 67 ARG B N 1
ATOM 2839 C CA . ARG B 1 67 ? -31.472 -17.871 -1.145 1.00 42.62 67 ARG B CA 1
ATOM 2840 C C . ARG B 1 67 ? -31.120 -17.115 -2.417 1.00 40.08 67 ARG B C 1
ATOM 2841 O O . ARG B 1 67 ? -30.158 -16.339 -2.435 1.00 42.70 67 ARG B O 1
ATOM 2849 N N . ALA B 1 68 ? -31.893 -17.320 -3.482 1.00 39.99 68 ALA B N 1
ATOM 2850 C CA . ALA B 1 68 ? -31.646 -16.601 -4.724 1.00 41.65 68 ALA B CA 1
ATOM 2851 C C . ALA B 1 68 ? -31.895 -15.107 -4.555 1.00 44.91 68 ALA B C 1
ATOM 2852 O O . ALA B 1 68 ? -31.177 -14.286 -5.136 1.00 43.47 68 ALA B O 1
ATOM 2854 N N . LEU B 1 69 ? -32.906 -14.729 -3.766 1.00 46.39 69 LEU B N 1
ATOM 2855 C CA . LEU B 1 69 ? -33.163 -13.302 -3.573 1.00 49.14 69 LEU B CA 1
ATOM 2856 C C . LEU B 1 69 ? -32.079 -12.653 -2.722 1.00 48.14 69 LEU B C 1
ATOM 2857 O O . LEU B 1 69 ? -31.618 -11.553 -3.045 1.00 51.32 69 LEU B O 1
ATOM 2862 N N . ILE B 1 70 ? -31.662 -13.309 -1.631 1.00 48.53 70 ILE B N 1
ATOM 2863 C CA . ILE B 1 70 ? -30.554 -12.786 -0.826 1.00 49.33 70 ILE B CA 1
ATOM 2864 C C . ILE B 1 70 ? -29.317 -12.590 -1.686 1.00 49.99 70 ILE B C 1
ATOM 2865 O O . ILE B 1 70 ? -28.621 -11.572 -1.583 1.00 49.07 70 ILE B O 1
ATOM 2870 N N . ARG B 1 71 ? -29.035 -13.555 -2.560 1.00 49.75 71 ARG B N 1
ATOM 2871 C CA . ARG B 1 71 ? -27.851 -13.512 -3.406 1.00 44.24 71 ARG B CA 1
ATOM 2872 C C . ARG B 1 71 ? -27.895 -12.353 -4.398 1.00 43.93 71 ARG B C 1
ATOM 2873 O O . ARG B 1 71 ? -26.840 -11.910 -4.867 1.00 44.89 71 ARG B O 1
ATOM 2881 N N . HIS B 1 72 ? -29.081 -11.812 -4.686 1.00 44.35 72 HIS B N 1
ATOM 2882 C CA . HIS B 1 72 ? -29.235 -10.709 -5.628 1.00 46.62 72 HIS B CA 1
ATOM 2883 C C . HIS B 1 72 ? -29.821 -9.456 -4.973 1.00 49.35 72 HIS B C 1
ATOM 2884 O O . HIS B 1 72 ? -30.530 -8.688 -5.623 1.00 48.91 72 HIS B O 1
ATOM 2891 N N . THR B 1 73 ? -29.484 -9.217 -3.702 1.00 51.35 73 THR B N 1
ATOM 2892 C CA . THR B 1 73 ? -29.986 -8.019 -2.972 1.00 50.79 73 THR B CA 1
ATOM 2893 C C . THR B 1 73 ? -28.858 -7.216 -2.311 1.00 53.43 73 THR B C 1
ATOM 2894 O O . THR B 1 73 ? -29.175 -6.219 -1.660 1.00 56.20 73 THR B O 1
ATOM 2898 N N . ASN B 1 74 ? -27.598 -7.615 -2.458 1.00 49.09 74 ASN B N 1
ATOM 2899 C CA . ASN B 1 74 ? -26.495 -6.784 -1.898 1.00 53.91 74 ASN B CA 1
ATOM 2900 C C . ASN B 1 74 ? -26.584 -5.387 -2.518 1.00 54.06 74 ASN B C 1
ATOM 2901 O O . ASN B 1 74 ? -26.485 -5.277 -3.744 1.00 52.26 74 ASN B O 1
ATOM 2906 N N . PRO B 1 75 ? -26.775 -4.319 -1.715 1.00 55.79 75 PRO B N 1
ATOM 2907 C CA . PRO B 1 75 ? -26.933 -2.980 -2.249 1.00 53.37 75 PRO B CA 1
ATOM 2908 C C . PRO B 1 75 ? -25.643 -2.512 -2.922 1.00 54.88 75 PRO B C 1
ATOM 2909 O O . PRO B 1 75 ? -25.692 -1.583 -3.690 1.00 55.18 75 PRO B O 1
ATOM 2913 N N . TYR B 1 76 ? -24.529 -3.176 -2.618 1.00 53.13 76 TYR B N 1
ATOM 2914 C CA . TYR B 1 76 ? -23.226 -2.762 -3.192 1.00 52.75 76 TYR B CA 1
ATOM 2915 C C . TYR B 1 76 ? -23.039 -3.420 -4.551 1.00 49.65 76 TYR B C 1
ATOM 2916 O O . TYR B 1 76 ? -22.112 -3.061 -5.283 1.00 46.23 76 TYR B O 1
ATOM 2925 N N . GLY B 1 77 ? -23.922 -4.357 -4.868 1.00 48.83 77 GLY B N 1
ATOM 2926 C CA . GLY B 1 77 ? -23.822 -4.960 -6.199 1.00 45.80 77 GLY B CA 1
ATOM 2927 C C . GLY B 1 77 ? -24.126 -6.436 -6.262 1.00 43.55 77 GLY B C 1
ATOM 2928 O O . GLY B 1 77 ? -24.158 -7.081 -5.212 1.00 44.08 77 GLY B O 1
ATOM 2929 N N . ASP B 1 78 ? -24.309 -6.935 -7.468 1.00 36.36 78 ASP B N 1
ATOM 2930 C CA . ASP B 1 78 ? -24.672 -8.309 -7.760 1.00 35.11 78 ASP B CA 1
ATOM 2931 C C . ASP B 1 78 ? -23.419 -9.149 -7.983 1.00 34.37 78 ASP B C 1
ATOM 2932 O O . ASP B 1 78 ? -22.448 -8.661 -8.569 1.00 32.33 78 ASP B O 1
ATOM 2937 N N . PRO B 1 79 ? -23.412 -10.414 -7.532 1.00 34.00 79 PRO B N 1
ATOM 2938 C CA . PRO B 1 79 ? -22.209 -11.243 -7.729 1.00 31.24 79 PRO B CA 1
ATOM 2939 C C . PRO B 1 79 ? -21.816 -11.389 -9.183 1.00 30.66 79 PRO B C 1
ATOM 2940 O O . PRO B 1 79 ? -20.621 -11.420 -9.492 1.00 31.59 79 PRO B O 1
ATOM 2944 N N . PHE B 1 80 ? -22.788 -11.455 -10.103 1.00 28.38 80 PHE B N 1
ATOM 2945 C CA . PHE B 1 80 ? -22.429 -11.598 -11.507 1.00 29.65 80 PHE B CA 1
ATOM 2946 C C . PHE B 1 80 ? -21.946 -10.296 -12.128 1.00 28.88 80 PHE B C 1
ATOM 2947 O O . PHE B 1 80 ? -20.977 -10.299 -12.897 1.00 27.83 80 PHE B O 1
ATOM 2955 N N . THR B 1 81 ? -22.610 -9.174 -11.854 1.00 28.64 81 THR B N 1
ATOM 2956 C CA . THR B 1 81 ? -22.184 -7.949 -12.501 1.00 29.98 81 THR B CA 1
ATOM 2957 C C . THR B 1 81 ? -20.871 -7.431 -11.934 1.00 30.00 81 THR B C 1
ATOM 2958 O O . THR B 1 81 ? -20.211 -6.622 -12.590 1.00 31.82 81 THR B O 1
ATOM 2962 N N . ILE B 1 82 ? -20.473 -7.892 -10.748 1.00 29.81 82 ILE B N 1
ATOM 2963 C CA . ILE B 1 82 ? -19.169 -7.539 -10.189 1.00 28.53 82 ILE B CA 1
ATOM 2964 C C . ILE B 1 82 ? -18.121 -8.546 -10.652 1.00 27.50 82 ILE B C 1
ATOM 2965 O O . ILE B 1 82 ? -17.173 -8.184 -11.358 1.00 28.34 82 ILE B O 1
ATOM 2970 N N . CYS B 1 83 ? -18.274 -9.810 -10.280 1.00 29.50 83 CYS B N 1
ATOM 2971 C CA . CYS B 1 83 ? -17.205 -10.805 -10.570 1.00 30.09 83 CYS B CA 1
ATOM 2972 C C . CYS B 1 83 ? -16.985 -11.023 -12.069 1.00 28.12 83 CYS B C 1
ATOM 2973 O O . CYS B 1 83 ? -15.853 -11.303 -12.449 1.00 27.26 83 CYS B O 1
ATOM 2976 N N . HIS B 1 84 ? -18.036 -10.906 -12.872 1.00 26.10 84 HIS B N 1
ATOM 2977 C CA . HIS B 1 84 ? -17.916 -11.139 -14.306 1.00 27.56 84 HIS B CA 1
ATOM 2978 C C . HIS B 1 84 ? -17.998 -9.822 -15.077 1.00 26.29 84 HIS B C 1
ATOM 2979 O O . HIS B 1 84 ? -18.436 -9.781 -16.232 1.00 28.47 84 HIS B O 1
ATOM 2986 N N . CYS B 1 85 ? -17.574 -8.736 -14.425 1.00 28.62 85 CYS B N 1
ATOM 2987 C CA . CYS B 1 85 ? -17.662 -7.405 -15.021 1.00 28.32 85 CYS B CA 1
ATOM 2988 C C . CYS B 1 85 ? -16.823 -7.257 -16.281 1.00 30.61 85 CYS B C 1
ATOM 2989 O O . CYS B 1 85 ? -17.025 -6.296 -17.040 1.00 30.50 85 CYS B O 1
ATOM 2992 N N . SER B 1 86 ? -15.893 -8.174 -16.524 1.00 26.92 86 SER B N 1
ATOM 2993 C CA . SER B 1 86 ? -15.069 -8.145 -17.723 1.00 28.58 86 SER B CA 1
ATOM 2994 C C . SER B 1 86 ? -15.807 -8.627 -18.968 1.00 26.51 86 SER B C 1
ATOM 2995 O O . SER B 1 86 ? -15.275 -8.452 -20.067 1.00 28.41 86 SER B O 1
ATOM 2998 N N . ALA B 1 87 ? -16.987 -9.242 -18.821 1.00 26.90 87 ALA B N 1
ATOM 2999 C CA . ALA B 1 87 ? -17.659 -9.924 -19.933 1.00 25.98 87 ALA B CA 1
ATOM 3000 C C . ALA B 1 87 ? -18.366 -8.940 -20.861 1.00 30.04 87 ALA B C 1
ATOM 3001 O O . ALA B 1 87 ? -18.926 -7.937 -20.413 1.00 32.00 87 ALA B O 1
ATOM 3003 N N . PHE B 1 88 ? -18.359 -9.247 -22.156 1.00 29.99 88 PHE B N 1
ATOM 3004 C CA . PHE B 1 88 ? -19.214 -8.493 -23.070 1.00 30.63 88 PHE B CA 1
ATOM 3005 C C . PHE B 1 88 ? -20.668 -8.619 -22.622 1.00 31.72 88 PHE B C 1
ATOM 3006 O O . PHE B 1 88 ? -21.121 -9.724 -22.285 1.00 29.56 88 PHE B O 1
ATOM 3014 N N . PRO B 1 89 ? -21.433 -7.527 -22.641 1.00 30.94 89 PRO B N 1
ATOM 3015 C CA . PRO B 1 89 ? -22.740 -7.526 -21.957 1.00 30.07 89 PRO B CA 1
ATOM 3016 C C . PRO B 1 89 ? -23.742 -8.560 -22.451 1.00 33.32 89 PRO B C 1
ATOM 3017 O O . PRO B 1 89 ? -24.497 -9.088 -21.622 1.00 36.88 89 PRO B O 1
ATOM 3021 N N . ASP B 1 90 ? -23.808 -8.861 -23.753 1.00 31.85 90 ASP B N 1
ATOM 3022 C CA . ASP B 1 90 ? -24.772 -9.873 -24.172 1.00 34.52 90 ASP B CA 1
ATOM 3023 C C . ASP B 1 90 ? -24.348 -11.255 -23.691 1.00 35.05 90 ASP B C 1
ATOM 3024 O O . ASP B 1 90 ? -25.192 -12.047 -23.251 1.00 35.08 90 ASP B O 1
ATOM 3029 N N . ARG B 1 91 ? -23.046 -11.551 -23.735 1.00 32.97 91 ARG B N 1
ATOM 3030 C CA . ARG B 1 91 ? -22.559 -12.804 -23.157 1.00 34.05 91 ARG B CA 1
ATOM 3031 C C . ARG B 1 91 ? -22.767 -12.828 -21.649 1.00 33.77 91 ARG B C 1
ATOM 3032 O O . ARG B 1 91 ? -23.109 -13.873 -21.081 1.00 29.82 91 ARG B O 1
ATOM 3040 N N . LEU B 1 92 ? -22.580 -11.681 -20.985 1.00 30.28 92 LEU B N 1
ATOM 3041 C CA . LEU B 1 92 ? -22.712 -11.637 -19.533 1.00 29.13 92 LEU B CA 1
ATOM 3042 C C . LEU B 1 92 ? -24.122 -12.020 -19.097 1.00 29.08 92 LEU B C 1
ATOM 3043 O O . LEU B 1 92 ? -24.303 -12.746 -18.121 1.00 28.15 92 LEU B O 1
ATOM 3048 N N . ALA B 1 93 ? -25.142 -11.541 -19.809 1.00 29.71 93 ALA B N 1
ATOM 3049 C CA . ALA B 1 93 ? -26.513 -11.915 -19.470 1.00 30.55 93 ALA B CA 1
ATOM 3050 C C . ALA B 1 93 ? -26.721 -13.422 -19.571 1.00 30.47 93 ALA B C 1
ATOM 3051 O O . ALA B 1 93 ? -27.366 -14.032 -18.709 1.00 30.37 93 ALA B O 1
ATOM 3053 N N . LEU B 1 94 ? -26.173 -14.032 -20.616 1.00 28.19 94 LEU B N 1
ATOM 3054 C CA . LEU B 1 94 ? -26.351 -15.460 -20.846 1.00 31.35 94 LEU B CA 1
ATOM 3055 C C . LEU B 1 94 ? -25.613 -16.276 -19.792 1.00 32.19 94 LEU B C 1
ATOM 3056 O O . LEU B 1 94 ? -26.202 -17.155 -19.148 1.00 29.18 94 LEU B O 1
ATOM 3061 N N . LEU B 1 95 ? -24.318 -15.999 -19.596 1.00 30.78 95 LEU B N 1
ATOM 3062 C CA . LEU B 1 95 ? -23.563 -16.823 -18.656 1.00 30.57 95 LEU B CA 1
ATOM 3063 C C . LEU B 1 95 ? -24.054 -16.628 -17.230 1.00 29.78 95 LEU B C 1
ATOM 3064 O O . LEU B 1 95 ? -24.039 -17.578 -16.433 1.00 29.22 95 LEU B O 1
ATOM 3069 N N . SER B 1 96 ? -24.500 -15.409 -16.893 1.00 26.83 96 SER B N 1
ATOM 3070 C CA . SER B 1 96 ? -24.984 -15.145 -15.545 1.00 27.53 96 SER B CA 1
ATOM 3071 C C . SER B 1 96 ? -26.222 -15.966 -15.236 1.00 27.28 96 SER B C 1
ATOM 3072 O O . SER B 1 96 ? -26.327 -16.570 -14.168 1.00 30.86 96 SER B O 1
ATOM 3075 N N . CYS B 1 97 ? -27.193 -15.982 -16.154 1.00 29.87 97 CYS B N 1
ATOM 3076 C CA . CYS B 1 97 ? -28.382 -16.784 -15.902 1.00 27.99 97 CYS B CA 1
ATOM 3077 C C . CYS B 1 97 ? -28.102 -18.277 -15.952 1.00 28.29 97 CYS B C 1
ATOM 3078 O O . CYS B 1 97 ? -28.741 -19.031 -15.220 1.00 30.87 97 CYS B O 1
ATOM 3081 N N . LEU B 1 98 ? -27.181 -18.726 -16.807 1.00 27.55 98 LEU B N 1
ATOM 3082 C CA . LEU B 1 98 ? -26.845 -20.147 -16.823 1.00 27.94 98 LEU B CA 1
ATOM 3083 C C . LEU B 1 98 ? -26.223 -20.565 -15.494 1.00 28.97 98 LEU B C 1
ATOM 3084 O O . LEU B 1 98 ? -26.668 -21.528 -14.853 1.00 29.36 98 LEU B O 1
ATOM 3089 N N . VAL B 1 99 ? -25.183 -19.849 -15.066 1.00 30.11 99 VAL B N 1
ATOM 3090 C CA . VAL B 1 99 ? -24.545 -20.167 -13.790 1.00 27.85 99 VAL B CA 1
ATOM 3091 C C . VAL B 1 99 ? -25.539 -20.016 -12.648 1.00 29.97 99 VAL B C 1
ATOM 3092 O O . VAL B 1 99 ? -25.525 -20.798 -11.689 1.00 29.86 99 VAL B O 1
ATOM 3096 N N . GLU B 1 100 ? -26.445 -19.033 -12.745 1.00 28.48 100 GLU B N 1
ATOM 3097 C CA . GLU B 1 100 ? -27.432 -18.871 -11.682 1.00 28.39 100 GLU B CA 1
ATOM 3098 C C . GLU B 1 100 ? -28.300 -20.114 -11.525 1.00 31.01 100 GLU B C 1
ATOM 3099 O O . GLU B 1 100 ? -28.628 -20.503 -10.399 1.00 32.26 100 GLU B O 1
ATOM 3105 N N . VAL B 1 101 ? -28.694 -20.747 -12.637 1.00 30.83 101 VAL B N 1
ATOM 3106 C CA . VAL B 1 101 ? -29.461 -21.987 -12.521 1.00 29.09 101 VAL B CA 1
ATOM 3107 C C . VAL B 1 101 ? -28.630 -23.055 -11.816 1.00 32.60 101 VAL B C 1
ATOM 3108 O O . VAL B 1 101 ? -29.135 -23.780 -10.952 1.00 32.89 101 VAL B O 1
ATOM 3112 N N . MET B 1 102 ? -27.336 -23.150 -12.151 1.00 30.52 102 MET B N 1
ATOM 3113 C CA . MET B 1 102 ? -26.444 -24.070 -11.429 1.00 32.67 102 MET B CA 1
ATOM 3114 C C . MET B 1 102 ? -26.355 -23.711 -9.949 1.00 31.07 102 MET B C 1
ATOM 3115 O O . MET B 1 102 ? -26.238 -24.593 -9.087 1.00 32.81 102 MET B O 1
ATOM 3120 N N . TRP B 1 103 ? -26.368 -22.414 -9.634 1.00 30.97 103 TRP B N 1
ATOM 3121 C CA . TRP B 1 103 ? -26.291 -21.995 -8.240 1.00 31.54 103 TRP B CA 1
ATOM 3122 C C . TRP B 1 103 ? -27.546 -22.395 -7.482 1.00 31.62 103 TRP B C 1
ATOM 3123 O O . TRP B 1 103 ? -27.469 -22.849 -6.336 1.00 33.49 103 TRP B O 1
ATOM 3134 N N . ILE B 1 104 ? -28.712 -22.224 -8.110 1.00 31.11 104 ILE B N 1
ATOM 3135 C CA . ILE B 1 104 ? -29.956 -22.707 -7.519 1.00 32.07 104 ILE B CA 1
ATOM 3136 C C . ILE B 1 104 ? -29.879 -24.210 -7.298 1.00 32.19 104 ILE B C 1
ATOM 3137 O O . ILE B 1 104 ? -30.311 -24.726 -6.263 1.00 35.76 104 ILE B O 1
ATOM 3142 N N . HIS B 1 105 ? -29.325 -24.932 -8.275 1.00 31.38 105 HIS B N 1
ATOM 3143 C CA . HIS B 1 105 ? -29.190 -26.379 -8.155 1.00 33.06 105 HIS B CA 1
ATOM 3144 C C . HIS B 1 105 ? -28.282 -26.753 -6.992 1.00 34.22 105 HIS B C 1
ATOM 3145 O O . HIS B 1 105 ? -28.549 -27.718 -6.264 1.00 34.46 105 HIS B O 1
ATOM 3152 N N . ASP B 1 106 ? -27.197 -26.004 -6.808 1.00 31.17 106 ASP B N 1
ATOM 3153 C CA . ASP B 1 106 ? -26.322 -26.230 -5.669 1.00 34.87 106 ASP B CA 1
ATOM 3154 C C . ASP B 1 106 ? -27.097 -26.035 -4.369 1.00 36.51 106 ASP B C 1
ATOM 3155 O O . ASP B 1 106 ? -27.045 -26.880 -3.467 1.00 36.12 106 ASP B O 1
ATOM 3160 N N . ASP B 1 107 ? -27.874 -24.948 -4.279 1.00 35.82 107 ASP B N 1
ATOM 3161 C CA . ASP B 1 107 ? -28.648 -24.707 -3.066 1.00 38.60 107 ASP B CA 1
ATOM 3162 C C . ASP B 1 107 ? -29.651 -25.827 -2.818 1.00 37.99 107 ASP B C 1
ATOM 3163 O O . ASP B 1 107 ? -29.838 -26.262 -1.676 1.00 42.10 107 ASP B O 1
ATOM 3168 N N . VAL B 1 108 ? -30.294 -26.314 -3.880 1.00 35.82 108 VAL B N 1
ATOM 3169 C CA . VAL B 1 108 ? -31.313 -27.348 -3.734 1.00 37.91 108 VAL B CA 1
ATOM 3170 C C . VAL B 1 108 ? -30.690 -28.653 -3.252 1.00 41.77 108 VAL B C 1
ATOM 3171 O O . VAL B 1 108 ? -31.232 -29.326 -2.363 1.00 40.63 108 VAL B O 1
ATOM 3175 N N . THR B 1 109 ? -29.538 -29.005 -3.819 1.00 37.74 109 THR B N 1
ATOM 3176 C CA . THR B 1 109 ? -28.911 -30.318 -3.533 1.00 40.22 109 THR B CA 1
ATOM 3177 C C . THR B 1 109 ? -28.106 -30.303 -2.228 1.00 41.63 109 THR B C 1
ATOM 3178 O O . THR B 1 109 ? -27.805 -31.384 -1.718 1.00 38.73 109 THR B O 1
ATOM 3182 N N . GLU B 1 110 ? -27.764 -29.127 -1.722 1.00 40.93 110 GLU B N 1
ATOM 3183 C CA . GLU B 1 110 ? -27.023 -29.028 -0.443 1.00 45.30 110 GLU B CA 1
ATOM 3184 C C . GLU B 1 110 ? -27.910 -29.534 0.698 1.00 48.64 110 GLU B C 1
ATOM 3185 O O . GLU B 1 110 ? -27.361 -30.123 1.632 1.00 53.07 110 GLU B O 1
ATOM 3191 N N . GLU B 1 111 ? -29.226 -29.340 0.597 1.00 53.27 111 GLU B N 1
ATOM 3192 C CA . GLU B 1 111 ? -30.125 -29.708 1.720 1.00 54.91 111 GLU B CA 1
ATOM 3193 C C . GLU B 1 111 ? -30.509 -31.191 1.660 1.00 55.10 111 GLU B C 1
ATOM 3194 O O . GLU B 1 111 ? -31.261 -31.619 2.541 1.00 58.46 111 GLU B O 1
ATOM 3200 N N . MET B 1 112 ? -30.025 -31.934 0.667 1.00 51.31 112 MET B N 1
ATOM 3201 C CA . MET B 1 112 ? -30.354 -33.343 0.493 1.00 48.63 112 MET B CA 1
ATOM 3202 C C . MET B 1 112 ? -29.245 -34.229 1.041 1.00 49.91 112 MET B C 1
ATOM 3203 O O . MET B 1 112 ? -28.127 -33.782 1.298 1.00 51.49 112 MET B O 1
ATOM 3208 N N . ASP B 1 113 ? -29.571 -35.508 1.223 1.00 47.15 113 ASP B N 1
ATOM 3209 C CA . ASP B 1 113 ? -28.523 -36.483 1.465 1.00 46.44 113 ASP B CA 1
ATOM 3210 C C . ASP B 1 113 ? -27.697 -36.655 0.194 1.00 46.18 113 ASP B C 1
ATOM 3211 O O . ASP B 1 113 ? -28.140 -36.338 -0.914 1.00 45.22 113 ASP B O 1
ATOM 3216 N N . HIS B 1 114 ? -26.472 -37.142 0.347 1.00 45.27 114 HIS B N 1
ATOM 3217 C CA . HIS B 1 114 ? -25.548 -37.207 -0.812 1.00 46.00 114 HIS B CA 1
ATOM 3218 C C . HIS B 1 114 ? -26.122 -38.054 -1.946 1.00 47.23 114 HIS B C 1
ATOM 3219 O O . HIS B 1 114 ? -26.012 -37.635 -3.097 1.00 42.87 114 HIS B O 1
ATOM 3226 N N . ILE B 1 115 ? -26.681 -39.214 -1.626 1.00 43.41 115 ILE B N 1
ATOM 3227 C CA . ILE B 1 115 ? -27.151 -40.060 -2.719 1.00 43.81 115 ILE B CA 1
ATOM 3228 C C . ILE B 1 115 ? -28.285 -39.373 -3.478 1.00 44.02 115 ILE B C 1
ATOM 3229 O O . ILE B 1 115 ? -28.359 -39.444 -4.713 1.00 41.67 115 ILE B O 1
ATOM 3234 N N . SER B 1 116 ? -29.173 -38.681 -2.762 1.00 43.04 116 SER B N 1
ATOM 3235 C CA . SER B 1 116 ? -30.250 -37.965 -3.439 1.00 43.09 116 SER B CA 1
ATOM 3236 C C . SER B 1 116 ? -29.708 -36.791 -4.242 1.00 41.12 116 SER B C 1
ATOM 3237 O O . SER B 1 116 ? -30.196 -36.506 -5.342 1.00 38.23 116 SER B O 1
ATOM 3240 N N . ALA B 1 117 ? -28.703 -36.097 -3.707 1.00 39.52 117 ALA B N 1
ATOM 3241 C CA . ALA B 1 117 ? -28.119 -34.984 -4.450 1.00 41.48 117 ALA B CA 1
ATOM 3242 C C . ALA B 1 117 ? -27.515 -35.475 -5.755 1.00 36.96 117 ALA B C 1
ATOM 3243 O O . ALA B 1 117 ? -27.742 -34.884 -6.819 1.00 36.64 117 ALA B O 1
ATOM 3245 N N . CYS B 1 118 ? -26.781 -36.589 -5.695 1.00 37.26 118 CYS B N 1
ATOM 3246 C CA . CYS B 1 118 ? -26.147 -37.128 -6.889 1.00 37.28 118 CYS B CA 1
ATOM 3247 C C . CYS B 1 118 ? -27.174 -37.553 -7.924 1.00 37.15 118 CYS B C 1
ATOM 3248 O O . CYS B 1 118 ? -26.924 -37.441 -9.126 1.00 37.31 118 CYS B O 1
ATOM 3251 N N . ARG B 1 119 ? -28.331 -38.025 -7.478 1.00 36.99 119 ARG B N 1
ATOM 3252 C CA . ARG B 1 119 ? -29.404 -38.379 -8.435 1.00 39.43 119 ARG B CA 1
ATOM 3253 C C . ARG B 1 119 ? -29.854 -37.107 -9.155 1.00 37.32 119 ARG B C 1
ATOM 3254 O O . ARG B 1 119 ? -30.071 -37.154 -10.362 1.00 36.93 119 ARG B O 1
ATOM 3262 N N . GLU B 1 120 ? -29.982 -36.019 -8.407 1.00 37.59 120 GLU B N 1
ATOM 3263 C CA . GLU B 1 120 ? -30.419 -34.773 -9.028 1.00 35.21 120 GLU B CA 1
ATOM 3264 C C . GLU B 1 120 ? -29.361 -34.227 -9.982 1.00 35.42 120 GLU B C 1
ATOM 3265 O O . GLU B 1 120 ? -29.701 -33.634 -11.015 1.00 34.91 120 GLU B O 1
ATOM 3271 N N . HIS B 1 121 ? -28.076 -34.405 -9.654 1.00 33.60 121 HIS B N 1
ATOM 3272 C CA . HIS B 1 121 ? -27.019 -34.038 -10.595 1.00 31.59 121 HIS B CA 1
ATOM 3273 C C . HIS B 1 121 ? -27.165 -34.811 -11.899 1.00 33.92 121 HIS B C 1
ATOM 3274 O O . HIS B 1 121 ? -27.059 -34.238 -12.987 1.00 30.94 121 HIS B O 1
ATOM 3281 N N . ASP B 1 122 ? -27.418 -36.124 -11.809 1.00 33.73 122 ASP B N 1
ATOM 3282 C CA . ASP B 1 122 ? -27.614 -36.924 -13.016 1.00 33.56 122 ASP B CA 1
ATOM 3283 C C . ASP B 1 122 ? -28.822 -36.440 -13.809 1.00 33.46 122 ASP B C 1
ATOM 3284 O O . ASP B 1 122 ? -28.781 -36.390 -15.041 1.00 32.27 122 ASP B O 1
ATOM 3289 N N . GLU B 1 123 ? -29.878 -36.045 -13.117 1.00 34.38 123 GLU B N 1
ATOM 3290 C CA . GLU B 1 123 ? -31.102 -35.583 -13.810 1.00 35.36 123 GLU B CA 1
ATOM 3291 C C . GLU B 1 123 ? -30.822 -34.253 -14.524 1.00 33.80 123 GLU B C 1
ATOM 3292 O O . GLU B 1 123 ? -31.220 -34.102 -15.678 1.00 32.63 123 GLU B O 1
ATOM 3298 N N . LEU B 1 124 ? -30.155 -33.329 -13.841 1.00 33.21 124 LEU B N 1
ATOM 3299 C CA . LEU B 1 124 ? -29.859 -32.054 -14.480 1.00 31.08 124 LEU B CA 1
ATOM 3300 C C . LEU B 1 124 ? -28.923 -32.238 -15.665 1.00 32.24 124 LEU B C 1
ATOM 3301 O O . LEU B 1 124 ? -29.064 -31.556 -16.689 1.00 30.55 124 LEU B O 1
ATOM 3306 N N . ALA B 1 125 ? -27.974 -33.172 -15.558 1.00 30.10 125 ALA B N 1
ATOM 3307 C CA . ALA B 1 125 ? -27.030 -33.399 -16.646 1.00 29.50 125 ALA B CA 1
ATOM 3308 C C . ALA B 1 125 ? -27.724 -33.833 -17.934 1.00 31.20 125 ALA B C 1
ATOM 3309 O O . ALA B 1 125 ? -27.161 -33.646 -19.020 1.00 30.54 125 ALA B O 1
ATOM 3311 N N . LYS B 1 126 ? -28.933 -34.384 -17.844 1.00 32.47 126 LYS B N 1
ATOM 3312 C CA . LYS B 1 126 ? -29.624 -34.794 -19.067 1.00 33.38 126 LYS B CA 1
ATOM 3313 C C . LYS B 1 126 ? -29.840 -33.644 -20.040 1.00 35.36 126 LYS B C 1
ATOM 3314 O O . LYS B 1 126 ? -29.989 -33.892 -21.246 1.00 36.62 126 LYS B O 1
ATOM 3320 N N . VAL B 1 127 ? -29.843 -32.397 -19.551 1.00 33.35 127 VAL B N 1
ATOM 3321 C CA . VAL B 1 127 ? -30.047 -31.229 -20.405 1.00 32.54 127 VAL B CA 1
ATOM 3322 C C . VAL B 1 127 ? -28.770 -30.806 -21.129 1.00 33.02 127 VAL B C 1
ATOM 3323 O O . VAL B 1 127 ? -28.835 -30.108 -22.152 1.00 33.09 127 VAL B O 1
ATOM 3327 N N . LEU B 1 128 ? -27.599 -31.204 -20.624 1.00 30.25 128 LEU B N 1
ATOM 3328 C CA . LEU B 1 128 ? -26.318 -30.738 -21.156 1.00 29.17 128 LEU B CA 1
ATOM 3329 C C . LEU B 1 128 ? -25.963 -31.523 -22.413 1.00 34.44 128 LEU B C 1
ATOM 3330 O O . LEU B 1 128 ? -25.136 -32.441 -22.407 1.00 33.46 128 LEU B O 1
ATOM 3335 N N . GLN B 1 129 ? -26.597 -31.133 -23.524 1.00 33.94 129 GLN B N 1
ATOM 3336 C CA . GLN B 1 129 ? -26.441 -31.799 -24.810 1.00 37.11 129 GLN B CA 1
ATOM 3337 C C . GLN B 1 129 ? -26.283 -30.731 -25.882 1.00 32.47 129 GLN B C 1
ATOM 3338 O O . GLN B 1 129 ? -26.982 -29.717 -25.848 1.00 34.76 129 GLN B O 1
ATOM 3344 N N . LEU B 1 130 ? -25.372 -30.958 -26.832 1.00 31.54 130 LEU B N 1
ATOM 3345 C CA . LEU B 1 130 ? -25.161 -29.982 -27.902 1.00 35.45 130 LEU B CA 1
ATOM 3346 C C . LEU B 1 130 ? -26.422 -29.760 -28.740 1.00 38.88 130 LEU B C 1
ATOM 3347 O O . LEU B 1 130 ? -26.652 -28.655 -29.247 1.00 37.09 130 LEU B O 1
ATOM 3352 N N . ASP B 1 131 ? -27.250 -30.791 -28.897 1.00 41.44 131 ASP B N 1
ATOM 3353 C CA . ASP B 1 131 ? -28.493 -30.691 -29.650 1.00 40.42 131 ASP B CA 1
ATOM 3354 C C . ASP B 1 131 ? -29.718 -30.483 -28.756 1.00 43.53 131 ASP B C 1
ATOM 3355 O O . ASP B 1 131 ? -30.838 -30.806 -29.162 1.00 42.83 131 ASP B O 1
ATOM 3360 N N . ILE B 1 132 ? -29.525 -29.939 -27.550 1.00 37.05 132 ILE B N 1
ATOM 3361 C CA . ILE B 1 132 ? -30.627 -29.739 -26.609 1.00 36.82 132 ILE B CA 1
ATOM 3362 C C . ILE B 1 132 ? -31.807 -29.061 -27.296 1.00 38.24 132 ILE B C 1
ATOM 3363 O O . ILE B 1 132 ? -31.677 -28.003 -27.923 1.00 41.13 132 ILE B O 1
ATOM 3368 N N . ASP B 1 133 ? -32.967 -29.695 -27.198 1.00 41.06 133 ASP B N 1
ATOM 3369 C CA . ASP B 1 133 ? -34.215 -29.093 -27.636 1.00 40.02 133 ASP B CA 1
ATOM 3370 C C . ASP B 1 133 ? -34.991 -28.741 -26.378 1.00 39.19 133 ASP B C 1
ATOM 3371 O O . ASP B 1 133 ? -35.482 -29.650 -25.691 1.00 42.82 133 ASP B O 1
ATOM 3376 N N . PRO B 1 134 ? -35.088 -27.462 -26.010 1.00 41.26 134 PRO B N 1
ATOM 3377 C CA . PRO B 1 134 ? -35.694 -27.116 -24.717 1.00 42.09 134 PRO B CA 1
ATOM 3378 C C . PRO B 1 134 ? -37.110 -27.631 -24.530 1.00 45.99 134 PRO B C 1
ATOM 3379 O O . PRO B 1 134 ? -37.494 -27.931 -23.392 1.00 44.61 134 PRO B O 1
ATOM 3383 N N . SER B 1 135 ? -37.906 -27.731 -25.601 1.00 48.04 135 SER B N 1
ATOM 3384 C CA . SER B 1 135 ? -39.278 -28.203 -25.442 1.00 50.54 135 SER B CA 1
ATOM 3385 C C . SER B 1 135 ? -39.315 -29.623 -24.900 1.00 50.70 135 SER B C 1
ATOM 3386 O O . SER B 1 135 ? -40.252 -29.991 -24.183 1.00 52.89 135 SER B O 1
ATOM 3389 N N . LYS B 1 136 ? -38.299 -30.427 -25.219 1.00 45.69 136 LYS B N 1
ATOM 3390 C CA . LYS B 1 136 ? -38.262 -31.815 -24.783 1.00 49.05 136 LYS B CA 1
ATOM 3391 C C . LYS B 1 136 ? -38.110 -31.946 -23.275 1.00 49.30 136 LYS B C 1
ATOM 3392 O O . LYS B 1 136 ? -38.157 -33.068 -22.756 1.00 51.57 136 LYS B O 1
ATOM 3398 N N . PHE B 1 137 ? -37.931 -30.833 -22.563 1.00 51.15 137 PHE B N 1
ATOM 3399 C CA . PHE B 1 137 ? -37.796 -30.833 -21.113 1.00 48.14 137 PHE B CA 1
ATOM 3400 C C . PHE B 1 137 ? -38.888 -29.998 -20.463 1.00 54.91 137 PHE B C 1
ATOM 3401 O O . PHE B 1 137 ? -38.731 -29.533 -19.328 1.00 53.76 137 PHE B O 1
ATOM 3409 N N . GLU B 1 138 ? -40.006 -29.828 -21.159 1.00 58.19 138 GLU B N 1
ATOM 3410 C CA . GLU B 1 138 ? -41.105 -28.988 -20.617 1.00 60.54 138 GLU B CA 1
ATOM 3411 C C . GLU B 1 138 ? -41.856 -29.739 -19.510 1.00 58.79 138 GLU B C 1
ATOM 3412 O O . GLU B 1 138 ? -42.752 -29.146 -18.924 1.00 67.13 138 GLU B O 1
ATOM 3418 N N . SER B 1 139 ? -41.535 -31.008 -19.272 1.00 57.55 139 SER B N 1
ATOM 3419 C CA . SER B 1 139 ? -42.185 -31.761 -18.208 1.00 56.98 139 SER B CA 1
ATOM 3420 C C . SER B 1 139 ? -41.232 -32.099 -17.069 1.00 55.79 139 SER B C 1
ATOM 3421 O O . SER B 1 139 ? -41.623 -32.814 -16.140 1.00 56.86 139 SER B O 1
ATOM 3424 N N . GLY B 1 140 ? -39.994 -31.609 -17.116 1.00 53.23 140 GLY B N 1
ATOM 3425 C CA . GLY B 1 140 ? -39.012 -31.884 -16.088 1.00 48.78 140 GLY B CA 1
ATOM 3426 C C . GLY B 1 140 ? -39.111 -30.916 -14.925 1.00 47.58 140 GLY B C 1
ATOM 3427 O O . GLY B 1 140 ? -40.079 -30.170 -14.774 1.00 48.38 140 GLY B O 1
ATOM 3428 N N . ASN B 1 141 ? -38.051 -30.921 -14.122 1.00 41.88 141 ASN B N 1
ATOM 3429 C CA . ASN B 1 141 ? -38.006 -30.005 -12.967 1.00 39.33 141 ASN B CA 1
ATOM 3430 C C . ASN B 1 141 ? -37.716 -28.601 -13.486 1.00 39.80 141 ASN B C 1
ATOM 3431 O O . ASN B 1 141 ? -37.242 -28.471 -14.609 1.00 38.00 141 ASN B O 1
ATOM 3436 N N . VAL B 1 142 ? -37.960 -27.601 -12.650 1.00 41.01 142 VAL B N 1
ATOM 3437 C CA . VAL B 1 142 ? -37.829 -26.230 -13.136 1.00 38.63 142 VAL B CA 1
ATOM 3438 C C . VAL B 1 142 ? -36.385 -25.867 -13.455 1.00 40.47 142 VAL B C 1
ATOM 3439 O O . VAL B 1 142 ? -36.147 -24.967 -14.276 1.00 39.89 142 VAL B O 1
ATOM 3443 N N . ARG B 1 143 ? -35.410 -26.542 -12.831 1.00 37.01 143 ARG B N 1
ATOM 3444 C CA . ARG B 1 143 ? -34.015 -26.287 -13.171 1.00 34.05 143 ARG B CA 1
ATOM 3445 C C . ARG B 1 143 ? -33.675 -26.867 -14.535 1.00 35.57 143 ARG B C 1
ATOM 3446 O O . ARG B 1 143 ? -33.008 -26.218 -15.348 1.00 34.64 143 ARG B O 1
ATOM 3454 N N . GLN B 1 144 ? -34.128 -28.093 -14.810 1.00 35.24 144 GLN B N 1
ATOM 3455 C CA . GLN B 1 144 ? -33.964 -28.652 -16.145 1.00 35.56 144 GLN B CA 1
ATOM 3456 C C . GLN B 1 144 ? -34.571 -27.731 -17.193 1.00 35.22 144 GLN B C 1
ATOM 3457 O O . GLN B 1 144 ? -33.956 -27.461 -18.232 1.00 34.35 144 GLN B O 1
ATOM 3463 N N . LYS B 1 145 ? -35.773 -27.251 -16.923 1.00 35.96 145 LYS B N 1
ATOM 3464 C CA . LYS B 1 145 ? -36.492 -26.423 -17.919 1.00 40.93 145 LYS B CA 1
ATOM 3465 C C . LYS B 1 145 ? -35.726 -25.128 -18.191 1.00 36.36 145 LYS B C 1
ATOM 3466 O O . LYS B 1 145 ? -35.560 -24.786 -19.357 1.00 37.16 145 LYS B O 1
ATOM 3472 N N . SER B 1 146 ? -35.275 -24.447 -17.141 1.00 38.28 146 SER B N 1
ATOM 3473 C CA . SER B 1 146 ? -34.619 -23.160 -17.352 1.00 36.50 146 SER B CA 1
ATOM 3474 C C . SER B 1 146 ? -33.208 -23.338 -17.888 1.00 35.87 146 SER B C 1
ATOM 3475 O O . SER B 1 146 ? -32.769 -22.570 -18.750 1.00 35.69 146 SER B O 1
ATOM 3478 N N . LEU B 1 147 ? -32.474 -24.343 -17.393 1.00 34.92 147 LEU B N 1
ATOM 3479 C CA . LEU B 1 147 ? -31.134 -24.558 -17.922 1.00 34.26 147 LEU B CA 1
ATOM 3480 C C . LEU B 1 147 ? -31.196 -24.909 -19.403 1.00 33.64 147 LEU B C 1
ATOM 3481 O O . LEU B 1 147 ? -30.356 -24.455 -20.187 1.00 32.99 147 LEU B O 1
ATOM 3486 N N . ALA B 1 148 ? -32.197 -25.703 -19.812 1.00 34.74 148 ALA B N 1
ATOM 3487 C CA . ALA B 1 148 ? -32.338 -26.045 -21.226 1.00 35.99 148 ALA B CA 1
ATOM 3488 C C . ALA B 1 148 ? -32.478 -24.798 -22.085 1.00 32.28 148 ALA B C 1
ATOM 3489 O O . ALA B 1 148 ? -31.815 -24.669 -23.122 1.00 33.84 148 ALA B O 1
ATOM 3491 N N . VAL B 1 149 ? -33.323 -23.859 -21.656 1.00 35.58 149 VAL B N 1
ATOM 3492 C CA . VAL B 1 149 ? -33.569 -22.650 -22.442 1.00 35.64 149 VAL B CA 1
ATOM 3493 C C . VAL B 1 149 ? -32.305 -21.809 -22.541 1.00 37.62 149 VAL B C 1
ATOM 3494 O O . VAL B 1 149 ? -31.938 -21.339 -23.626 1.00 35.73 149 VAL B O 1
ATOM 3498 N N . VAL B 1 150 ? -31.626 -21.592 -21.409 1.00 35.51 150 VAL B N 1
ATOM 3499 C CA . VAL B 1 150 ? -30.468 -20.705 -21.462 1.00 31.59 150 VAL B CA 1
ATOM 3500 C C . VAL B 1 150 ? -29.297 -21.396 -22.141 1.00 31.55 150 VAL B C 1
ATOM 3501 O O . VAL B 1 150 ? -28.534 -20.748 -22.867 1.00 32.01 150 VAL B O 1
ATOM 3505 N N . LEU B 1 151 ? -29.154 -22.718 -21.956 1.00 31.48 151 LEU B N 1
ATOM 3506 C CA . LEU B 1 151 ? -28.080 -23.443 -22.626 1.00 30.87 151 LEU B CA 1
ATOM 3507 C C . LEU B 1 151 ? -28.216 -23.345 -24.133 1.00 30.53 151 LEU B C 1
ATOM 3508 O O . LEU B 1 151 ? -27.228 -23.122 -24.842 1.00 30.71 151 LEU B O 1
ATOM 3513 N N . ARG B 1 152 ? -29.437 -23.528 -24.641 1.00 31.90 152 ARG B N 1
ATOM 3514 C CA . ARG B 1 152 ? -29.660 -23.416 -26.072 1.00 37.27 152 ARG B CA 1
ATOM 3515 C C . ARG B 1 152 ? -29.198 -22.053 -26.579 1.00 32.39 152 ARG B C 1
ATOM 3516 O O . ARG B 1 152 ? -28.489 -21.967 -27.589 1.00 34.14 152 ARG B O 1
ATOM 3524 N N . LYS B 1 153 ? -29.524 -20.987 -25.839 1.00 31.60 153 LYS B N 1
ATOM 3525 C CA . LYS B 1 153 ? -29.090 -19.644 -26.223 1.00 30.38 153 LYS B CA 1
ATOM 3526 C C . LYS B 1 153 ? -27.577 -19.494 -26.132 1.00 34.13 153 LYS B C 1
ATOM 3527 O O . LYS B 1 153 ? -26.959 -18.862 -26.998 1.00 34.51 153 LYS B O 1
ATOM 3533 N N . ALA B 1 154 ? -26.959 -20.071 -25.092 1.00 31.02 154 ALA B N 1
ATOM 3534 C CA . ALA B 1 154 ? -25.512 -19.964 -24.963 1.00 31.35 154 ALA B CA 1
ATOM 3535 C C . ALA B 1 154 ? -24.776 -20.788 -26.013 1.00 30.98 154 ALA B C 1
ATOM 3536 O O . ALA B 1 154 ? -23.697 -20.382 -26.460 1.00 29.25 154 ALA B O 1
ATOM 3538 N N . ILE B 1 155 ? -25.328 -21.940 -26.429 1.00 30.72 155 ILE B N 1
ATOM 3539 C CA . ILE B 1 155 ? -24.753 -22.661 -27.567 1.00 32.01 155 ILE B CA 1
ATOM 3540 C C . ILE B 1 155 ? -24.835 -21.803 -28.827 1.00 32.83 155 ILE B C 1
ATOM 3541 O O . ILE B 1 155 ? -23.861 -21.666 -29.580 1.00 30.48 155 ILE B O 1
ATOM 3546 N N . ASP B 1 156 ? -26.006 -21.219 -29.071 1.00 32.32 156 ASP B N 1
ATOM 3547 C CA . ASP B 1 156 ? -26.259 -20.575 -30.360 1.00 36.01 156 ASP B CA 1
ATOM 3548 C C . ASP B 1 156 ? -25.465 -19.287 -30.533 1.00 39.69 156 ASP B C 1
ATOM 3549 O O . ASP B 1 156 ? -25.138 -18.922 -31.672 1.00 35.53 156 ASP B O 1
ATOM 3554 N N . ILE B 1 157 ? -25.127 -18.597 -29.435 1.00 34.71 157 ILE B N 1
ATOM 3555 C CA . ILE B 1 157 ? -24.347 -17.367 -29.563 1.00 33.88 157 ILE B CA 1
ATOM 3556 C C . ILE B 1 157 ? -22.896 -17.678 -29.902 1.00 34.75 157 ILE B C 1
ATOM 3557 O O . ILE B 1 157 ? -22.198 -16.822 -30.456 1.00 35.00 157 ILE B O 1
ATOM 3562 N N . ASP B 1 158 ? -22.414 -18.884 -29.585 1.00 31.38 158 ASP B N 1
ATOM 3563 C CA . ASP B 1 158 ? -21.027 -19.260 -29.862 1.00 34.07 158 ASP B CA 1
ATOM 3564 C C . ASP B 1 158 ? -20.947 -20.759 -30.108 1.00 32.38 158 ASP B C 1
ATOM 3565 O O . ASP B 1 158 ? -20.537 -21.538 -29.235 1.00 32.28 158 ASP B O 1
ATOM 3570 N N . PRO B 1 159 ? -21.329 -21.210 -31.300 1.00 30.37 159 PRO B N 1
ATOM 3571 C CA . PRO B 1 159 ? -21.319 -22.659 -31.545 1.00 32.32 159 PRO B CA 1
ATOM 3572 C C . PRO B 1 159 ? -19.924 -23.248 -31.548 1.00 35.01 159 PRO B C 1
ATOM 3573 O O . PRO B 1 159 ? -19.755 -24.418 -31.180 1.00 34.19 159 PRO B O 1
ATOM 3577 N N . LYS B 1 160 ? -18.911 -22.457 -31.912 1.00 33.30 160 LYS B N 1
ATOM 3578 C CA . LYS B 1 160 ? -17.544 -22.957 -31.929 1.00 35.69 160 LYS B CA 1
ATOM 3579 C C . LYS B 1 160 ? -17.098 -23.370 -30.527 1.00 32.93 160 LYS B C 1
ATOM 3580 O O . LYS B 1 160 ? -16.450 -24.412 -30.351 1.00 36.94 160 LYS B O 1
ATOM 3586 N N . GLN B 1 161 ? -17.469 -22.585 -29.514 1.00 33.28 161 GLN B N 1
ATOM 3587 C CA . GLN B 1 161 ? -17.043 -22.879 -28.151 1.00 33.23 161 GLN B CA 1
ATOM 3588 C C . GLN B 1 161 ? -18.020 -23.785 -27.416 1.00 30.93 161 GLN B C 1
ATOM 3589 O O . GLN B 1 161 ? -17.719 -24.226 -26.299 1.00 30.70 161 GLN B O 1
ATOM 3595 N N . ALA B 1 162 ? -19.178 -24.077 -28.012 1.00 32.64 162 ALA B N 1
ATOM 3596 C CA . ALA B 1 162 ? -20.218 -24.786 -27.274 1.00 30.99 162 ALA B CA 1
ATOM 3597 C C . ALA B 1 162 ? -19.819 -26.200 -26.852 1.00 30.25 162 ALA B C 1
ATOM 3598 O O . ALA B 1 162 ? -20.209 -26.603 -25.744 1.00 31.58 162 ALA B O 1
ATOM 3600 N N . PRO B 1 163 ? -19.104 -27.006 -27.654 1.00 32.04 163 PRO B N 1
ATOM 3601 C CA . PRO B 1 163 ? -18.705 -28.328 -27.141 1.00 33.70 163 PRO B CA 1
ATOM 3602 C C . PRO B 1 163 ? -17.840 -28.231 -25.903 1.00 33.09 163 PRO B C 1
ATOM 3603 O O . PRO B 1 163 ? -18.015 -29.010 -24.960 1.00 31.85 163 PRO B O 1
ATOM 3607 N N . ALA B 1 164 ? -16.924 -27.268 -25.878 1.00 28.70 164 ALA B N 1
ATOM 3608 C CA . ALA B 1 164 ? -16.089 -27.081 -24.697 1.00 32.26 164 ALA B CA 1
ATOM 3609 C C . ALA B 1 164 ? -16.918 -26.640 -23.500 1.00 29.12 164 ALA B C 1
ATOM 3610 O O . ALA B 1 164 ? -16.626 -27.042 -22.360 1.00 29.86 164 ALA B O 1
ATOM 3612 N N . MET B 1 165 ? -17.923 -25.807 -23.726 1.00 28.56 165 MET B N 1
ATOM 3613 C CA . MET B 1 165 ? -18.736 -25.285 -22.605 1.00 30.66 165 MET B CA 1
ATOM 3614 C C . MET B 1 165 ? -19.548 -26.435 -22.009 1.00 31.76 165 MET B C 1
ATOM 3615 O O . MET B 1 165 ? -1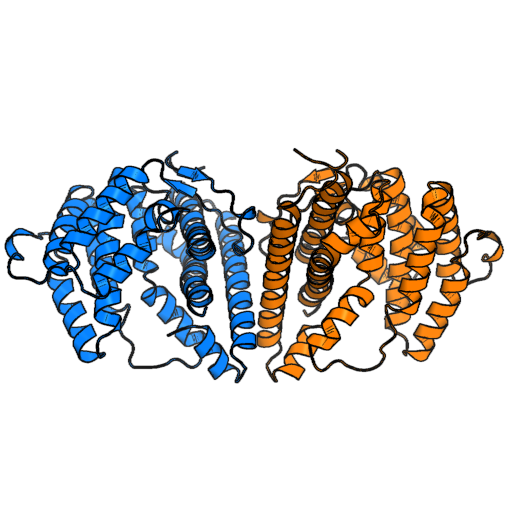9.617 -26.557 -20.788 1.00 28.96 165 MET B O 1
ATOM 3620 N N . ILE B 1 166 ? -20.147 -27.237 -22.878 1.00 28.84 166 ILE B N 1
ATOM 3621 C CA . ILE B 1 166 ? -20.921 -28.380 -22.409 1.00 28.11 166 ILE B CA 1
ATOM 3622 C C . ILE B 1 166 ? -20.029 -29.375 -21.683 1.00 29.79 166 ILE B C 1
ATOM 3623 O O . ILE B 1 166 ? -20.411 -29.915 -20.642 1.00 29.55 166 ILE B O 1
ATOM 3628 N N . GLU B 1 167 ? -18.831 -29.633 -22.212 1.00 27.94 167 GLU B N 1
ATOM 3629 C CA . GLU B 1 167 ? -17.912 -30.542 -21.539 1.00 28.04 167 GLU B CA 1
ATOM 3630 C C . GLU B 1 167 ? -17.568 -30.020 -20.157 1.00 30.56 167 GLU B C 1
ATOM 3631 O O . GLU B 1 167 ? -17.517 -30.781 -19.185 1.00 29.68 167 GLU B O 1
ATOM 3637 N N . MET B 1 168 ? -17.356 -28.709 -20.052 1.00 27.00 168 MET B N 1
ATOM 3638 C CA . MET B 1 168 ? -17.114 -28.103 -18.750 1.00 29.71 168 MET B CA 1
ATOM 3639 C C . MET B 1 168 ? -18.291 -28.324 -17.807 1.00 28.45 168 MET B C 1
ATOM 3640 O O . MET B 1 168 ? -18.099 -28.660 -16.634 1.00 27.78 168 MET B O 1
ATOM 3645 N N . LEU B 1 169 ? -19.519 -28.094 -18.289 1.00 26.21 169 LEU B N 1
ATOM 3646 C CA . LEU B 1 169 ? -20.674 -28.167 -17.396 1.00 26.19 169 LEU B CA 1
ATOM 3647 C C . LEU B 1 169 ? -20.914 -29.601 -16.929 1.00 24.41 169 LEU B C 1
ATOM 3648 O O . LEU B 1 169 ? -21.256 -29.828 -15.764 1.00 26.54 169 LEU B O 1
ATOM 3653 N N . ARG B 1 170 ? -20.771 -30.573 -17.836 1.00 27.36 170 ARG B N 1
ATOM 3654 C CA . ARG B 1 170 ? -20.892 -31.978 -17.447 1.00 26.32 170 ARG B CA 1
ATOM 3655 C C . ARG B 1 170 ? -19.811 -32.359 -16.442 1.00 28.51 170 ARG B C 1
ATOM 3656 O O . ARG B 1 170 ? -20.074 -33.087 -15.476 1.00 27.69 170 ARG B O 1
ATOM 3664 N N . HIS B 1 171 ? -18.689 -31.893 -16.594 1.00 26.93 171 HIS B N 1
ATOM 3665 C CA . HIS B 1 171 ? -17.564 -32.147 -15.697 1.00 26.91 171 HIS B CA 1
ATOM 3666 C C . HIS B 1 171 ? -17.803 -31.541 -14.318 1.00 28.16 171 HIS B C 1
ATOM 3667 O O . HIS B 1 171 ? -17.464 -32.151 -13.293 1.00 28.83 171 HIS B O 1
ATOM 3674 N N . TYR B 1 172 ? -18.305 -30.329 -14.349 1.00 26.55 172 TYR B N 1
ATOM 3675 C CA . TYR B 1 172 ? -18.697 -29.723 -13.081 1.00 28.14 172 TYR B CA 1
ATOM 3676 C C . TYR B 1 172 ? -19.682 -30.619 -12.329 1.00 27.60 172 TYR B C 1
ATOM 3677 O O . TYR B 1 172 ? -19.437 -31.008 -11.184 1.00 29.19 172 TYR B O 1
ATOM 3686 N N . LEU B 1 173 ? -20.774 -31.020 -12.986 1.00 27.78 173 LEU B N 1
ATOM 3687 C CA . LEU B 1 173 ? -21.765 -31.837 -12.289 1.00 26.05 173 LEU B CA 1
ATOM 3688 C C . LEU B 1 173 ? -21.190 -33.191 -11.891 1.00 28.47 173 LEU B C 1
ATOM 3689 O O . LEU B 1 173 ? -21.662 -33.804 -10.930 1.00 29.82 173 LEU B O 1
ATOM 3694 N N . ALA B 1 174 ? -20.182 -33.674 -12.619 1.00 29.56 174 ALA B N 1
ATOM 3695 C CA . ALA B 1 174 ? -19.556 -34.955 -12.312 1.00 28.94 174 ALA B CA 1
ATOM 3696 C C . ALA B 1 174 ? -18.559 -34.884 -11.160 1.00 30.48 174 ALA B C 1
ATOM 3697 O O . ALA B 1 174 ? -18.191 -35.936 -10.621 1.00 30.82 174 ALA B O 1
ATOM 3699 N N . THR B 1 175 ? -18.095 -33.690 -10.785 1.00 29.73 175 THR B N 1
ATOM 3700 C CA . THR B 1 175 ? -16.974 -33.570 -9.854 1.00 29.00 175 THR B CA 1
ATOM 3701 C C . THR B 1 175 ? -17.212 -32.667 -8.648 1.00 32.15 175 THR B C 1
ATOM 3702 O O . THR B 1 175 ? -16.505 -32.830 -7.641 1.00 30.32 175 THR B O 1
ATOM 3706 N N . PHE B 1 176 ? -18.149 -31.724 -8.702 1.00 29.93 176 PHE B N 1
ATOM 3707 C CA . PHE B 1 176 ? -18.170 -30.671 -7.681 1.00 30.29 176 PHE B CA 1
ATOM 3708 C C . PHE B 1 176 ? -18.682 -31.149 -6.327 1.00 32.34 176 PHE B C 1
ATOM 3709 O O . PHE B 1 176 ? -18.329 -30.548 -5.305 1.00 32.20 176 PHE B O 1
ATOM 3717 N N . ASP B 1 177 ? -19.507 -32.190 -6.322 1.00 32.09 177 ASP B N 1
ATOM 3718 C CA . ASP B 1 177 ? -20.171 -32.621 -5.069 1.00 30.78 177 ASP B CA 1
ATOM 3719 C C . ASP B 1 177 ? -20.109 -34.143 -4.924 1.00 38.15 177 ASP B C 1
ATOM 3720 O O . ASP B 1 177 ? -21.156 -34.746 -4.708 1.00 38.10 177 ASP B O 1
ATOM 3725 N N . ASN B 1 178 ? -18.919 -34.725 -5.014 1.00 37.78 178 ASN B N 1
ATOM 3726 C CA . ASN B 1 178 ? -18.776 -36.202 -4.959 1.00 42.87 178 ASN B CA 1
ATOM 3727 C C . ASN B 1 178 ? -18.434 -36.673 -3.541 1.00 43.41 178 ASN B C 1
ATOM 3728 O O . ASN B 1 178 ? -18.239 -37.877 -3.364 1.00 49.37 178 ASN B O 1
ATOM 3733 N N . ILE B 1 179 ? -18.362 -35.763 -2.577 1.00 40.41 179 ILE B N 1
ATOM 3734 C CA . ILE B 1 179 ? -17.930 -36.165 -1.207 1.00 47.21 179 ILE B CA 1
ATOM 3735 C C . ILE B 1 179 ? -19.063 -35.946 -0.202 1.00 49.36 179 ILE B C 1
ATOM 3736 O O . ILE B 1 179 ? -19.465 -34.797 -0.005 1.00 52.25 179 ILE B O 1
ATOM 3741 N N . GLY B 1 180 ? -19.555 -37.028 0.396 1.00 51.99 180 GLY B N 1
ATOM 3742 C CA . GLY B 1 180 ? -20.611 -36.929 1.418 1.00 52.42 180 GLY B CA 1
ATOM 3743 C C . GLY B 1 180 ? -20.002 -36.956 2.799 1.00 59.70 180 GLY B C 1
ATOM 3744 O O . GLY B 1 180 ? -20.716 -36.651 3.765 1.00 63.18 180 GLY B O 1
ATOM 3745 N N . GLY B 1 181 ? -18.714 -37.278 2.876 1.00 59.53 181 GLY B N 1
ATOM 3746 C CA . GLY B 1 181 ? -18.033 -37.400 4.173 1.00 59.81 181 GLY B CA 1
ATOM 3747 C C . GLY B 1 181 ? -17.427 -36.109 4.678 1.00 61.65 181 GLY B C 1
ATOM 3748 O O . GLY B 1 181 ? -17.959 -35.035 4.360 1.00 60.76 181 GLY B O 1
ATOM 3749 N N . ASP B 1 182 ? -16.308 -36.213 5.389 1.00 60.57 182 ASP B N 1
ATOM 3750 C CA . ASP B 1 182 ? -15.756 -35.036 6.042 1.00 59.34 182 ASP B CA 1
ATOM 3751 C C . ASP B 1 182 ? -14.263 -34.956 5.772 1.00 56.27 182 ASP B C 1
ATOM 3752 O O . ASP B 1 182 ? -13.602 -35.971 5.540 1.00 54.72 182 ASP B O 1
ATOM 3757 N N . PHE B 1 183 ? -13.756 -33.722 5.834 1.00 52.23 183 PHE B N 1
ATOM 3758 C CA . PHE B 1 183 ? -12.313 -33.499 5.576 1.00 47.79 183 PHE B CA 1
ATOM 3759 C C . PHE B 1 183 ? -11.568 -33.220 6.879 1.00 45.28 183 PHE B C 1
ATOM 3760 O O . PHE B 1 183 ? -12.080 -32.458 7.692 1.00 48.21 183 PHE B O 1
ATOM 3768 N N . THR B 1 184 ? -10.391 -33.815 7.035 1.00 43.04 184 THR B N 1
ATOM 3769 C CA . THR B 1 184 ? -9.574 -33.642 8.226 1.00 46.30 184 THR B CA 1
ATOM 3770 C C . THR B 1 184 ? -8.233 -32.966 7.972 1.00 46.05 184 THR B C 1
ATOM 3771 O O . THR B 1 184 ? -7.527 -32.669 8.942 1.00 42.32 184 THR B O 1
ATOM 3775 N N . ARG B 1 185 ? -7.926 -32.709 6.698 1.00 41.10 185 ARG B N 1
ATOM 3776 C CA . ARG B 1 185 ? -6.682 -31.998 6.327 1.00 39.74 185 ARG B CA 1
ATOM 3777 C C . ARG B 1 185 ? -6.964 -31.029 5.171 1.00 39.69 185 ARG B C 1
ATOM 3778 O O . ARG B 1 185 ? -7.747 -31.378 4.294 1.00 37.65 185 ARG B O 1
ATOM 3786 N N . MET B 1 186 ? -6.319 -29.866 5.186 1.00 39.42 186 MET B N 1
ATOM 3787 C CA . MET B 1 186 ? -6.525 -28.833 4.145 1.00 36.95 186 MET B CA 1
ATOM 3788 C C . MET B 1 186 ? -5.933 -29.328 2.831 1.00 38.89 186 MET B C 1
ATOM 3789 O O . MET B 1 186 ? -6.468 -28.973 1.780 1.00 37.89 186 MET B O 1
ATOM 3794 N N . GLU B 1 187 ? -4.878 -30.133 2.913 1.00 40.16 187 GLU B N 1
ATOM 3795 C CA . GLU B 1 187 ? -4.224 -30.691 1.704 1.00 40.30 187 GLU B CA 1
ATOM 3796 C C . GLU B 1 187 ? -5.265 -31.413 0.846 1.00 39.18 187 GLU B C 1
ATOM 3797 O O . GLU B 1 187 ? -5.163 -31.337 -0.374 1.00 42.62 187 GLU B O 1
ATOM 3803 N N . GLU B 1 188 ? -6.222 -32.087 1.470 1.00 35.70 188 GLU B N 1
ATOM 3804 C CA . GLU B 1 188 ? -7.294 -32.702 0.693 1.00 40.35 188 GLU B CA 1
ATOM 3805 C C . GLU B 1 188 ? -8.507 -31.797 0.508 1.00 36.82 188 GLU B C 1
ATOM 3806 O O . GLU B 1 188 ? -9.175 -31.881 -0.531 1.00 37.93 188 GLU B O 1
ATOM 3812 N N . TYR B 1 189 ? -8.833 -30.957 1.493 1.00 35.78 189 TYR B N 1
ATOM 3813 C CA . TYR B 1 189 ? -10.008 -30.100 1.354 1.00 33.65 189 TYR B CA 1
ATOM 3814 C C . TYR B 1 189 ? -9.823 -29.086 0.236 1.00 33.78 189 TYR B C 1
ATOM 3815 O O . TYR B 1 189 ? -10.772 -28.777 -0.493 1.00 33.47 189 TYR B O 1
ATOM 3824 N N . MET B 1 190 ? -8.614 -28.551 0.088 1.00 32.17 190 MET B N 1
ATOM 3825 C CA . MET B 1 190 ? -8.413 -27.444 -0.852 1.00 29.36 190 MET B CA 1
ATOM 3826 C C . MET B 1 190 ? -8.679 -27.832 -2.303 1.00 32.75 190 MET B C 1
ATOM 3827 O O . MET B 1 190 ? -9.429 -27.104 -2.985 1.00 30.07 190 MET B O 1
ATOM 3832 N N . PRO B 1 191 ? -8.141 -28.935 -2.842 1.00 32.32 191 PRO B N 1
ATOM 3833 C CA . PRO B 1 191 ? -8.507 -29.298 -4.225 1.00 34.46 191 PRO B CA 1
ATOM 3834 C C . PRO B 1 191 ? -9.992 -29.554 -4.389 1.00 33.02 191 PRO B C 1
ATOM 3835 O O . PRO B 1 191 ? -10.586 -29.176 -5.406 1.00 35.11 191 PRO B O 1
ATOM 3839 N N . TYR B 1 192 ? -10.613 -30.177 -3.389 1.00 32.71 192 TYR B N 1
ATOM 3840 C CA . TYR B 1 192 ? -12.050 -30.394 -3.437 1.00 33.74 192 TYR B CA 1
ATOM 3841 C C . TYR B 1 192 ? -12.801 -29.075 -3.471 1.00 30.33 192 TYR B C 1
ATOM 3842 O O . TYR B 1 192 ? -13.741 -28.905 -4.254 1.00 30.83 192 TYR B O 1
ATOM 3851 N N . ARG B 1 193 ? -12.408 -28.133 -2.616 1.00 28.78 193 ARG B N 1
ATOM 3852 C CA . ARG B 1 193 ? -13.164 -26.894 -2.509 1.00 28.32 193 ARG B CA 1
ATOM 3853 C C . ARG B 1 193 ? -13.089 -26.058 -3.779 1.00 28.54 193 ARG B C 1
ATOM 3854 O O . ARG B 1 193 ? -14.046 -25.352 -4.084 1.00 29.11 193 ARG B O 1
ATOM 3862 N N . ILE B 1 194 ? -11.975 -26.106 -4.522 1.00 29.64 194 ILE B N 1
ATOM 3863 C CA . ILE B 1 194 ? -11.924 -25.339 -5.767 1.00 26.19 194 ILE B CA 1
ATOM 3864 C C . ILE B 1 194 ? -13.016 -25.809 -6.707 1.00 27.72 194 ILE B C 1
ATOM 3865 O O . ILE B 1 194 ? -13.688 -25.003 -7.354 1.00 28.69 194 ILE B O 1
ATOM 3870 N N . ALA B 1 195 ? -13.196 -27.124 -6.819 1.00 27.16 195 ALA B N 1
ATOM 3871 C CA . ALA B 1 195 ? -14.256 -27.608 -7.694 1.00 27.47 195 ALA B CA 1
ATOM 3872 C C . ALA B 1 195 ? -15.626 -27.321 -7.095 1.00 28.07 195 ALA B C 1
ATOM 3873 O O . ALA B 1 195 ? -16.562 -26.924 -7.811 1.00 28.06 195 ALA B O 1
ATOM 3875 N N . ASN B 1 196 ? -15.756 -27.525 -5.781 1.00 27.53 196 ASN B N 1
ATOM 3876 C CA . ASN B 1 196 ? -17.056 -27.474 -5.122 1.00 26.98 196 ASN B CA 1
ATOM 3877 C C . ASN B 1 196 ? -17.620 -26.061 -5.106 1.00 28.64 196 ASN B C 1
ATOM 3878 O O . ASN B 1 196 ? -18.838 -25.884 -5.129 1.00 31.78 196 ASN B O 1
ATOM 3883 N N . CYS B 1 197 ? -16.760 -25.051 -5.095 1.00 27.86 197 CYS B N 1
ATOM 3884 C CA . CYS B 1 197 ? -17.239 -23.676 -5.146 1.00 26.11 197 CYS B CA 1
ATOM 3885 C C . CYS B 1 197 ? -17.585 -23.210 -6.551 1.00 27.30 197 CYS B C 1
ATOM 3886 O O . CYS B 1 197 ? -18.061 -22.082 -6.701 1.00 32.06 197 CYS B O 1
ATOM 3889 N N . GLY B 1 198 ? -17.348 -24.037 -7.567 1.00 25.72 198 GLY B N 1
ATOM 3890 C CA . GLY B 1 198 ? -17.708 -23.683 -8.921 1.00 28.14 198 GLY B CA 1
ATOM 3891 C C . GLY B 1 198 ? -16.624 -22.958 -9.676 1.00 28.94 198 GLY B C 1
ATOM 3892 O O . GLY B 1 198 ? -16.891 -22.471 -10.776 1.00 26.40 198 GLY B O 1
ATOM 3893 N N . TYR B 1 199 ? -15.408 -22.864 -9.123 1.00 25.98 199 TYR B N 1
ATOM 3894 C CA . TYR B 1 199 ? -14.384 -22.026 -9.748 1.00 27.69 199 TYR B CA 1
ATOM 3895 C C . TYR B 1 199 ? -14.076 -22.480 -11.170 1.00 27.04 199 TYR B C 1
ATOM 3896 O O . TYR B 1 199 ? -13.826 -21.649 -12.054 1.00 27.17 199 TYR B O 1
ATOM 3905 N N . TRP B 1 200 ? -14.063 -23.790 -11.424 1.00 27.12 200 TRP B N 1
ATOM 3906 C CA . TRP B 1 200 ? -13.724 -24.199 -12.782 1.00 28.13 200 TRP B CA 1
ATOM 3907 C C . TRP B 1 200 ? -14.808 -23.794 -13.769 1.00 26.87 200 TRP B C 1
ATOM 3908 O O . TRP B 1 200 ? -14.501 -23.492 -14.921 1.00 27.07 200 TRP B O 1
ATOM 3919 N N . MET B 1 201 ? -16.070 -23.820 -13.342 1.00 24.33 201 MET B N 1
ATOM 3920 C CA . MET B 1 201 ? -17.167 -23.266 -14.140 1.00 24.38 201 MET B CA 1
ATOM 3921 C C . MET B 1 201 ? -17.052 -21.755 -14.295 1.00 26.10 201 MET B C 1
ATOM 3922 O O . MET B 1 201 ? -17.152 -21.224 -15.404 1.00 26.01 201 MET B O 1
ATOM 3927 N N . SER B 1 202 ? -16.907 -21.042 -13.179 1.00 25.41 202 SER B N 1
ATOM 3928 C CA . SER B 1 202 ? -16.891 -19.581 -13.248 1.00 25.99 202 SER B CA 1
ATOM 3929 C C . SER B 1 202 ? -15.721 -19.074 -14.079 1.00 26.94 202 SER B C 1
ATOM 3930 O O . SER B 1 202 ? -15.870 -18.119 -14.865 1.00 25.91 202 SER B O 1
ATOM 3933 N N . SER B 1 203 ? -14.541 -19.676 -13.895 1.00 25.86 203 SER B N 1
ATOM 3934 C CA . SER B 1 203 ? -13.356 -19.212 -14.606 1.00 26.34 203 SER B CA 1
ATOM 3935 C C . SER B 1 203 ? -13.434 -19.554 -16.086 1.00 28.87 203 SER B C 1
ATOM 3936 O O . SER B 1 203 ? -12.928 -18.789 -16.913 1.00 27.80 203 SER B O 1
ATOM 3939 N N . TYR B 1 204 ? -14.035 -20.700 -16.437 1.00 26.07 204 TYR B N 1
ATOM 3940 C CA . TYR B 1 204 ? -14.346 -20.958 -17.838 1.00 25.21 204 TYR B CA 1
ATOM 3941 C C . TYR B 1 204 ? -15.176 -19.815 -18.401 1.00 27.54 204 TYR B C 1
ATOM 3942 O O . TYR B 1 204 ? -14.860 -19.269 -19.463 1.00 26.86 204 TYR B O 1
ATOM 3951 N N . PHE B 1 205 ? -16.220 -19.403 -17.676 1.00 24.00 205 PHE B N 1
ATOM 3952 C CA . PHE B 1 205 ? -17.081 -18.363 -18.243 1.00 25.63 205 PHE B CA 1
ATOM 3953 C C . PHE B 1 205 ? -16.419 -16.991 -18.225 1.00 28.77 205 PHE B C 1
ATOM 3954 O O . PHE B 1 205 ? -16.867 -16.092 -18.944 1.00 25.63 205 PHE B O 1
ATOM 3962 N N . ILE B 1 206 ? -15.363 -16.803 -17.431 1.00 26.96 206 ILE B N 1
ATOM 3963 C CA . ILE B 1 206 ? -14.595 -15.563 -17.523 1.00 25.76 206 ILE B CA 1
ATOM 3964 C C . ILE B 1 206 ? -13.938 -15.459 -18.895 1.00 27.94 206 ILE B C 1
ATOM 3965 O O . ILE B 1 206 ? -13.921 -14.387 -19.514 1.00 27.72 206 ILE B O 1
ATOM 3970 N N . ARG B 1 207 ? -13.429 -16.577 -19.418 1.00 27.60 207 ARG B N 1
ATOM 3971 C CA . ARG B 1 207 ? -12.892 -16.568 -20.779 1.00 27.19 207 ARG B CA 1
ATOM 3972 C C . ARG B 1 207 ? -14.005 -16.510 -21.819 1.00 28.37 207 ARG B C 1
ATOM 3973 O O . ARG B 1 207 ? -13.960 -15.693 -22.745 1.00 28.49 207 ARG B O 1
ATOM 3981 N N . TRP B 1 208 ? -15.005 -17.378 -21.683 1.00 25.90 208 TRP B N 1
ATOM 3982 C CA . TRP B 1 208 ? -16.125 -17.388 -22.629 1.00 24.18 208 TRP B CA 1
ATOM 3983 C C . TRP B 1 208 ? -16.792 -16.018 -22.717 1.00 27.19 208 TRP B C 1
ATOM 3984 O O . TRP B 1 208 ? -17.198 -15.580 -23.806 1.00 28.36 208 TRP B O 1
ATOM 3995 N N . GLY B 1 209 ? -16.925 -15.331 -21.575 1.00 27.25 209 GLY B N 1
ATOM 3996 C CA . GLY B 1 209 ? -17.579 -14.028 -21.537 1.00 26.76 209 GLY B CA 1
ATOM 3997 C C . GLY B 1 209 ? -16.842 -12.967 -22.311 1.00 29.66 209 GLY B C 1
ATOM 3998 O O . GLY B 1 209 ? -17.462 -11.981 -22.732 1.00 29.73 209 GLY B O 1
ATOM 3999 N N . MET B 1 210 ? -15.545 -13.161 -22.533 1.00 28.36 210 MET B N 1
ATOM 4000 C CA . MET B 1 210 ? -14.722 -12.261 -23.329 1.00 29.64 210 MET B CA 1
ATOM 4001 C C . MET B 1 210 ? -14.546 -12.746 -24.764 1.00 33.95 210 MET B C 1
ATOM 4002 O O . MET B 1 210 ? -13.736 -12.177 -25.502 1.00 32.29 210 MET B O 1
ATOM 4007 N N . ASP B 1 211 ? -15.252 -13.807 -25.161 1.00 33.66 211 ASP B N 1
ATOM 4008 C CA . ASP B 1 211 ? -15.120 -14.372 -26.508 1.00 32.99 211 ASP B CA 1
ATOM 4009 C C . ASP B 1 211 ? -13.672 -14.770 -26.805 1.00 35.25 211 ASP B C 1
ATOM 4010 O O . ASP B 1 211 ? -13.118 -14.453 -27.858 1.00 37.30 211 ASP B O 1
ATOM 4015 N N . MET B 1 212 ? -13.035 -15.461 -25.859 1.00 32.33 212 MET B N 1
ATOM 4016 C CA . MET B 1 212 ? -11.661 -15.875 -26.103 1.00 33.90 212 MET B CA 1
ATOM 4017 C C . MET B 1 212 ? -11.417 -17.227 -25.458 1.00 33.56 212 MET B C 1
ATOM 4018 O O . MET B 1 212 ? -12.215 -17.704 -24.650 1.00 32.73 212 MET B O 1
ATOM 4023 N N . THR B 1 213 ? -10.319 -17.859 -25.856 1.00 34.06 213 THR B N 1
ATOM 4024 C CA . THR B 1 213 ? -9.942 -19.131 -25.267 1.00 34.66 213 THR B CA 1
ATOM 4025 C C . THR B 1 213 ? -8.460 -19.081 -24.952 1.00 36.02 213 THR B C 1
ATOM 4026 O O . THR B 1 213 ? -7.719 -18.229 -25.449 1.00 36.47 213 THR B O 1
ATOM 4030 N N . LEU B 1 214 ? -8.036 -20.018 -24.121 1.00 35.64 214 LEU B N 1
ATOM 4031 C CA . LEU B 1 214 ? -6.634 -20.317 -23.927 1.00 36.37 214 LEU B CA 1
ATOM 4032 C C . LEU B 1 214 ? -6.345 -21.636 -24.633 1.00 34.77 214 LEU B C 1
ATOM 4033 O O . LEU B 1 214 ? -7.147 -22.571 -24.568 1.00 37.61 214 LEU B O 1
ATOM 4038 N N . SER B 1 215 ? -5.215 -21.698 -25.322 1.00 35.65 215 SER B N 1
ATOM 4039 C CA . SER B 1 215 ? -4.743 -22.949 -25.897 1.00 41.51 215 SER B CA 1
ATOM 4040 C C . SER B 1 215 ? -4.330 -23.930 -24.794 1.00 41.69 215 SER B C 1
ATOM 4041 O O . SER B 1 215 ? -4.177 -23.568 -23.627 1.00 37.56 215 SER B O 1
ATOM 4044 N N . GLU B 1 216 ? -4.157 -25.201 -25.170 1.00 42.45 216 GLU B N 1
ATOM 4045 C CA . GLU B 1 216 ? -3.739 -26.197 -24.185 1.00 43.81 216 GLU B CA 1
ATOM 4046 C C . GLU B 1 216 ? -2.396 -25.827 -23.574 1.00 39.16 216 GLU B C 1
ATOM 4047 O O . GLU B 1 216 ? -2.217 -25.886 -22.352 1.00 40.56 216 GLU B O 1
ATOM 4053 N N . GLU B 1 217 ? -1.442 -25.419 -24.412 1.00 42.85 217 GLU B N 1
ATOM 4054 C CA . GLU B 1 217 ? -0.133 -25.034 -23.905 1.00 43.64 217 GLU B CA 1
ATOM 4055 C C . GLU B 1 217 ? -0.210 -23.735 -23.111 1.00 39.50 217 GLU B C 1
ATOM 4056 O O . GLU B 1 217 ? 0.452 -23.598 -22.077 1.00 41.04 217 GLU B O 1
ATOM 4062 N N . GLU B 1 218 ? -1.016 -22.777 -23.574 1.00 41.72 218 GLU B N 1
ATOM 4063 C CA . GLU B 1 218 ? -1.201 -21.533 -22.829 1.00 40.85 218 GLU B CA 1
ATOM 4064 C C . GLU B 1 218 ? -1.752 -21.816 -21.439 1.00 38.45 218 GLU B C 1
ATOM 4065 O O . GLU B 1 218 ? -1.241 -21.296 -20.438 1.00 36.74 218 GLU B O 1
ATOM 4071 N N . TYR B 1 219 ? -2.807 -22.635 -21.361 1.00 35.08 219 TYR B N 1
ATOM 4072 C CA . TYR B 1 219 ? -3.397 -22.940 -20.062 1.00 36.24 219 TYR B CA 1
ATOM 4073 C C . TYR B 1 219 ? -2.408 -23.676 -19.170 1.00 36.75 219 TYR B C 1
ATOM 4074 O O . TYR B 1 219 ? -2.323 -23.404 -17.966 1.00 34.45 219 TYR B O 1
ATOM 4083 N N . ALA B 1 220 ? -1.687 -24.651 -19.728 1.00 36.88 220 ALA B N 1
ATOM 4084 C CA . ALA B 1 220 ? -0.717 -25.384 -18.921 1.00 36.97 220 ALA B CA 1
ATOM 4085 C C . ALA B 1 220 ? 0.322 -24.448 -18.318 1.00 36.87 220 ALA B C 1
ATOM 4086 O O . ALA B 1 220 ? 0.772 -24.662 -17.185 1.00 36.52 220 ALA B O 1
ATOM 4088 N N . SER B 1 221 ? 0.685 -23.386 -19.039 1.00 35.00 221 SER B N 1
ATOM 4089 C CA . SER B 1 221 ? 1.695 -22.452 -18.566 1.00 36.53 221 SER B CA 1
ATOM 4090 C C . SER B 1 221 ? 1.222 -21.591 -17.399 1.00 36.87 221 SER B C 1
ATOM 4091 O O . SER B 1 221 ? 2.057 -20.930 -16.768 1.00 35.78 221 SER B O 1
ATOM 4094 N N . ILE B 1 222 ? -0.077 -21.582 -17.091 1.00 34.98 222 ILE B N 1
ATOM 4095 C CA . ILE B 1 222 ? -0.602 -20.779 -15.989 1.00 35.48 222 ILE B CA 1
ATOM 4096 C C . ILE B 1 222 ? -1.510 -21.613 -15.085 1.00 31.92 222 ILE B C 1
ATOM 4097 O O . ILE B 1 222 ? -2.277 -21.063 -14.289 1.00 31.04 222 ILE B O 1
ATOM 4102 N N . GLU B 1 223 ? -1.423 -22.944 -15.184 1.00 30.74 223 GLU B N 1
ATOM 4103 C CA . GLU B 1 223 ? -2.290 -23.798 -14.373 1.00 31.97 223 GLU B CA 1
ATOM 4104 C C . GLU B 1 223 ? -2.052 -23.608 -12.875 1.00 30.66 223 GLU B C 1
ATOM 4105 O O . GLU B 1 223 ? -3.007 -23.593 -12.091 1.00 31.37 223 GLU B O 1
ATOM 4111 N N . GLN B 1 224 ? -0.793 -23.488 -12.444 1.00 30.38 224 GLN B N 1
ATOM 4112 C CA . GLN B 1 224 ? -0.562 -23.333 -11.007 1.00 30.55 224 GLN B CA 1
ATOM 4113 C C . GLN B 1 224 ? -1.071 -21.983 -10.521 1.00 28.87 224 GLN B C 1
ATOM 4114 O O . GLN B 1 224 ? -1.644 -21.885 -9.429 1.00 30.02 224 GLN B O 1
ATOM 4120 N N . PHE B 1 225 ? -0.887 -20.939 -11.330 1.00 28.31 225 PHE B N 1
ATOM 4121 C CA . PHE B 1 225 ? -1.508 -19.650 -11.034 1.00 28.27 225 PHE B CA 1
ATOM 4122 C C . PHE B 1 225 ? -3.013 -19.802 -10.868 1.00 27.70 225 PHE B C 1
ATOM 4123 O O . PHE B 1 225 ? -3.606 -19.297 -9.908 1.00 27.44 225 PHE B O 1
ATOM 4131 N N . ASP B 1 226 ? -3.654 -20.477 -11.826 1.00 27.52 226 ASP B N 1
ATOM 4132 C CA . ASP B 1 226 ? -5.104 -20.647 -11.793 1.00 28.85 226 ASP B CA 1
ATOM 4133 C C . ASP B 1 226 ? -5.554 -21.380 -10.536 1.00 27.68 226 ASP B C 1
ATOM 4134 O O . ASP B 1 226 ? -6.591 -21.041 -9.949 1.00 27.30 226 ASP B O 1
ATOM 4139 N N . ILE B 1 227 ? -4.813 -22.417 -10.138 1.00 25.70 227 ILE B N 1
ATOM 4140 C CA . ILE B 1 227 ? -5.172 -23.169 -8.940 1.00 27.84 227 ILE B CA 1
ATOM 4141 C C . ILE B 1 227 ? -5.082 -22.267 -7.717 1.00 27.46 227 ILE B C 1
ATOM 4142 O O . ILE B 1 227 ? -5.953 -22.301 -6.837 1.00 27.84 227 ILE B O 1
ATOM 4147 N N . ALA B 1 228 ? -4.038 -21.439 -7.648 1.00 28.03 228 ALA B N 1
ATOM 4148 C CA . ALA B 1 228 ? -3.915 -20.524 -6.519 1.00 27.69 228 ALA B CA 1
ATOM 4149 C C . ALA B 1 228 ? -5.106 -19.579 -6.459 1.00 25.88 228 ALA B C 1
ATOM 4150 O O . ALA B 1 228 ? -5.689 -19.369 -5.387 1.00 25.93 228 ALA B O 1
ATOM 4152 N N . MET B 1 229 ? -5.493 -18.999 -7.611 1.00 26.25 229 MET B N 1
ATOM 4153 C CA . MET B 1 229 ? -6.671 -18.139 -7.640 1.00 26.42 229 MET B CA 1
ATOM 4154 C C . MET B 1 229 ? -7.928 -18.900 -7.245 1.00 25.48 229 MET B C 1
ATOM 4155 O O . MET B 1 229 ? -8.787 -18.358 -6.545 1.00 27.69 229 MET B O 1
ATOM 4160 N N . GLY B 1 230 ? -8.061 -20.156 -7.689 1.00 23.08 230 GLY B N 1
ATOM 4161 C CA . GLY B 1 230 ? -9.210 -20.952 -7.290 1.00 26.74 230 GLY B CA 1
ATOM 4162 C C . GLY B 1 230 ? -9.252 -21.208 -5.797 1.00 28.05 230 GLY B C 1
ATOM 4163 O O . GLY B 1 230 ? -10.329 -21.232 -5.192 1.00 26.92 230 GLY B O 1
ATOM 4164 N N . ASN B 1 231 ? -8.080 -21.420 -5.186 1.00 24.85 231 ASN B N 1
ATOM 4165 C CA . ASN B 1 231 ? -8.001 -21.537 -3.726 1.00 27.69 231 ASN B CA 1
ATOM 4166 C C . ASN B 1 231 ? -8.491 -20.261 -3.052 1.00 27.60 231 ASN B C 1
ATOM 4167 O O . ASN B 1 231 ? -9.262 -20.307 -2.086 1.00 27.71 231 ASN B O 1
ATOM 4172 N N . VAL B 1 232 ? -8.047 -19.108 -3.550 1.00 25.58 232 VAL B N 1
ATOM 4173 C CA . VAL B 1 232 ? -8.493 -17.833 -2.990 1.00 27.00 232 VAL B CA 1
ATOM 4174 C C . VAL B 1 232 ? -10.011 -17.729 -3.028 1.00 28.88 232 VAL B C 1
ATOM 4175 O O . VAL B 1 232 ? -10.658 -17.350 -2.044 1.00 27.87 232 VAL B O 1
ATOM 4179 N N . LEU B 1 233 ? -10.601 -18.038 -4.180 1.00 26.42 233 LEU B N 1
ATOM 4180 C CA . LEU B 1 233 ? -12.032 -17.836 -4.365 1.00 26.97 233 LEU B CA 1
ATOM 4181 C C . LEU B 1 233 ? -12.844 -18.626 -3.344 1.00 27.31 233 LEU B C 1
ATOM 4182 O O . LEU B 1 233 ? -13.655 -18.060 -2.608 1.00 29.14 233 LEU B O 1
ATOM 4187 N N . GLY B 1 234 ? -12.669 -19.950 -3.314 1.00 28.02 234 GLY B N 1
ATOM 4188 C CA . GLY B 1 234 ? -13.509 -20.770 -2.457 1.00 27.79 234 GLY B CA 1
ATOM 4189 C C . GLY B 1 234 ? -13.212 -20.586 -0.977 1.00 28.56 234 GLY B C 1
ATOM 4190 O O . GLY B 1 234 ? -14.127 -20.563 -0.150 1.00 28.43 234 GLY B O 1
ATOM 4191 N N . LEU B 1 235 ? -11.939 -20.443 -0.621 1.00 27.24 235 LEU B N 1
ATOM 4192 C CA . LEU B 1 235 ? -11.629 -20.264 0.794 1.00 27.40 235 LEU B CA 1
ATOM 4193 C C . LEU B 1 235 ? -12.078 -18.896 1.296 1.00 30.14 235 LEU B C 1
ATOM 4194 O O . LEU B 1 235 ? -12.419 -18.752 2.477 1.00 30.54 235 LEU B O 1
ATOM 4199 N N . THR B 1 236 ? -12.099 -17.888 0.425 1.00 27.72 236 THR B N 1
ATOM 4200 C CA . THR B 1 236 ? -12.651 -16.600 0.832 1.00 27.25 236 THR B CA 1
ATOM 4201 C C . THR B 1 236 ? -14.154 -16.707 1.056 1.00 29.62 236 THR B C 1
ATOM 4202 O O . THR B 1 236 ? -14.681 -16.128 2.013 1.00 29.79 236 THR B O 1
ATOM 4206 N N . ASN B 1 237 ? -14.862 -17.448 0.186 1.00 29.98 237 ASN B N 1
ATOM 4207 C CA . ASN B 1 237 ? -16.263 -17.779 0.454 1.00 31.47 237 ASN B CA 1
ATOM 4208 C C . ASN B 1 237 ? -16.415 -18.422 1.832 1.00 31.28 237 ASN B C 1
ATOM 4209 O O . ASN B 1 237 ? -17.287 -18.037 2.619 1.00 34.64 237 ASN B O 1
ATOM 4214 N N . ASP B 1 238 ? -15.549 -19.387 2.154 1.00 31.72 238 ASP B N 1
ATOM 4215 C CA . ASP B 1 238 ? -15.597 -20.023 3.470 1.00 32.09 238 ASP B CA 1
ATOM 4216 C C . ASP B 1 238 ? -15.369 -19.008 4.579 1.00 35.10 238 ASP B C 1
ATOM 4217 O O . ASP B 1 238 ? -16.070 -19.015 5.597 1.00 33.33 238 ASP B O 1
ATOM 4222 N N . TYR B 1 239 ? -14.368 -18.147 4.406 1.00 31.17 239 TYR B N 1
ATOM 4223 C CA . TYR B 1 239 ? -14.030 -17.194 5.457 1.00 32.62 239 TYR B CA 1
ATOM 4224 C C . TYR B 1 239 ? -15.233 -16.327 5.803 1.00 33.44 239 TYR B C 1
ATOM 4225 O O . TYR B 1 239 ? -15.577 -16.162 6.978 1.00 33.39 239 TYR B O 1
ATOM 4234 N N . PHE B 1 240 ? -15.923 -15.804 4.784 1.00 33.05 240 PHE B N 1
ATOM 4235 C CA . PHE B 1 240 ? -17.029 -14.903 5.057 1.00 34.63 240 PHE B CA 1
ATOM 4236 C C . PHE B 1 240 ? -18.306 -15.624 5.443 1.00 38.07 240 PHE B C 1
ATOM 4237 O O . PHE B 1 240 ? -19.191 -15.001 6.036 1.00 42.92 240 PHE B O 1
ATOM 4245 N N . SER B 1 241 ? -18.429 -16.909 5.128 1.00 35.93 241 SER B N 1
ATOM 4246 C CA . SER B 1 241 ? -19.638 -17.638 5.469 1.00 42.37 241 SER B CA 1
ATOM 4247 C C . SER B 1 241 ? -19.580 -18.275 6.848 1.00 44.32 241 SER B C 1
ATOM 4248 O O . SER B 1 241 ? -20.598 -18.795 7.315 1.00 47.56 241 SER B O 1
ATOM 4251 N N . TRP B 1 242 ? -18.432 -18.211 7.526 1.00 42.78 242 TRP B N 1
ATOM 4252 C CA . TRP B 1 242 ? -18.285 -18.897 8.807 1.00 48.42 242 TRP B CA 1
ATOM 4253 C C . TRP B 1 242 ? -19.177 -18.291 9.888 1.00 52.24 242 TRP B C 1
ATOM 4254 O O . TRP B 1 242 ? -19.751 -19.023 10.705 1.00 56.69 242 TRP B O 1
ATOM 4265 N N . ASN B 1 243 ? -19.303 -16.967 9.918 1.00 52.98 243 ASN B N 1
ATOM 4266 C CA . ASN B 1 243 ? -20.156 -16.280 10.896 1.00 58.29 243 ASN B CA 1
ATOM 4267 C C . ASN B 1 243 ? -21.579 -16.841 10.916 1.00 60.97 243 ASN B C 1
ATOM 4268 O O . ASN B 1 243 ? -21.974 -17.531 11.857 1.00 66.61 243 ASN B O 1
ATOM 4273 N N . ASN B 1 255 ? -16.579 -26.202 5.220 1.00 43.00 255 ASN B N 1
ATOM 4274 C CA . ASN B 1 255 ? -15.941 -24.920 5.504 1.00 37.83 255 ASN B CA 1
ATOM 4275 C C . ASN B 1 255 ? -14.509 -25.107 6.011 1.00 34.59 255 ASN B C 1
ATOM 4276 O O . ASN B 1 255 ? -14.252 -25.908 6.908 1.00 35.52 255 ASN B O 1
ATOM 4281 N N . GLY B 1 256 ? -13.576 -24.344 5.433 1.00 33.59 256 GLY B N 1
ATOM 4282 C CA . GLY B 1 256 ? -12.176 -24.505 5.783 1.00 33.01 256 GLY B CA 1
ATOM 4283 C C . GLY B 1 256 ? -11.878 -24.223 7.244 1.00 33.67 256 GLY B C 1
ATOM 4284 O O . GLY B 1 256 ? -10.913 -24.760 7.795 1.00 33.85 256 GLY B O 1
ATOM 4285 N N . VAL B 1 257 ? -12.672 -23.379 7.891 1.00 34.17 257 VAL B N 1
ATOM 4286 C CA . VAL B 1 257 ? -12.465 -23.138 9.348 1.00 34.09 257 VAL B CA 1
ATOM 4287 C C . VAL B 1 257 ? -12.618 -24.466 10.094 1.00 36.76 257 VAL B C 1
ATOM 4288 O O . VAL B 1 257 ? -11.768 -24.770 10.932 1.00 35.32 257 VAL B O 1
ATOM 4292 N N . VAL B 1 258 ? -13.660 -25.227 9.754 1.00 36.82 258 VAL B N 1
ATOM 4293 C CA . VAL B 1 258 ? -13.869 -26.518 10.417 1.00 37.32 258 VAL B CA 1
ATOM 4294 C C . VAL B 1 258 ? -12.723 -27.477 10.131 1.00 38.38 258 VAL B C 1
ATOM 4295 O O . VAL B 1 258 ? -12.237 -28.171 11.038 1.00 37.58 258 VAL B O 1
ATOM 4299 N N . VAL B 1 259 ? -12.289 -27.558 8.872 1.00 33.93 259 VAL B N 1
ATOM 4300 C CA . VAL B 1 259 ? -11.153 -28.409 8.539 1.00 36.72 259 VAL B CA 1
ATOM 4301 C C . VAL B 1 259 ? -9.951 -28.034 9.394 1.00 36.30 259 VAL B C 1
ATOM 4302 O O . VAL B 1 259 ? -9.257 -28.901 9.941 1.00 36.77 259 VAL B O 1
ATOM 4306 N N . LEU B 1 260 ? -9.704 -26.735 9.533 1.00 34.84 260 LEU B N 1
ATOM 4307 C CA . LEU B 1 260 ? -8.492 -26.292 10.262 1.00 34.34 260 LEU B CA 1
ATOM 4308 C C . LEU B 1 260 ? -8.631 -26.588 11.761 1.00 36.35 260 LEU B C 1
ATOM 4309 O O . LEU B 1 260 ? -7.630 -27.002 12.348 1.00 37.58 260 LEU B O 1
ATOM 4314 N N . MET B 1 261 ? -9.810 -26.379 12.350 1.00 37.26 261 MET B N 1
ATOM 4315 C CA . MET B 1 261 ? -9.942 -26.764 13.757 1.00 43.17 261 MET B CA 1
ATOM 4316 C C . MET B 1 261 ? -9.687 -28.249 13.953 1.00 41.21 261 MET B C 1
ATOM 4317 O O . MET B 1 261 ? -9.077 -28.651 14.952 1.00 40.89 261 MET B O 1
ATOM 4322 N N . LYS B 1 262 ? -10.143 -29.084 13.020 1.00 39.41 262 LYS B N 1
ATOM 4323 C CA . LYS B 1 262 ? -9.948 -30.519 13.194 1.00 38.93 262 LYS B CA 1
ATOM 4324 C C . LYS B 1 262 ? -8.499 -30.915 12.921 1.00 40.64 262 LYS B C 1
ATOM 4325 O O . LYS B 1 262 ? -7.954 -31.795 13.598 1.00 43.91 262 LYS B O 1
ATOM 4331 N N . GLU B 1 263 ? -7.849 -30.257 11.957 1.00 34.88 263 GLU B N 1
ATOM 4332 C CA . GLU B 1 263 ? -6.484 -30.626 11.599 1.00 36.69 263 GLU B CA 1
ATOM 4333 C C . GLU B 1 263 ? -5.486 -30.210 12.670 1.00 35.99 263 GLU B C 1
ATOM 4334 O O . GLU B 1 263 ? -4.543 -30.951 12.969 1.00 39.04 263 GLU B O 1
ATOM 4340 N N . HIS B 1 264 ? -5.654 -29.015 13.228 1.00 34.73 264 HIS B N 1
ATOM 4341 C CA . HIS B 1 264 ? -4.716 -28.476 14.200 1.00 35.77 264 HIS B CA 1
ATOM 4342 C C . HIS B 1 264 ? -5.243 -28.443 15.626 1.00 40.86 264 HIS B C 1
ATOM 4343 O O . HIS B 1 264 ? -4.507 -28.015 16.525 1.00 42.79 264 HIS B O 1
ATOM 4350 N N . HIS B 1 265 ? -6.478 -28.894 15.862 1.00 42.76 265 HIS B N 1
ATOM 4351 C CA . HIS B 1 265 ? -7.056 -28.993 17.204 1.00 45.33 265 HIS B CA 1
ATOM 4352 C C . HIS B 1 265 ? -7.036 -27.636 17.913 1.00 45.17 265 HIS B C 1
ATOM 4353 O O . HIS B 1 265 ? -6.474 -27.480 18.998 1.00 43.24 265 HIS B O 1
ATOM 4360 N N . THR B 1 266 ? -7.646 -26.646 17.267 1.00 41.06 266 THR B N 1
ATOM 4361 C CA . THR B 1 266 ? -7.682 -25.276 17.756 1.00 40.52 266 THR B CA 1
ATOM 4362 C C . THR B 1 266 ? -9.121 -24.810 17.914 1.00 42.20 266 THR B C 1
ATOM 4363 O O . THR B 1 266 ? -10.070 -25.487 17.514 1.00 42.50 266 THR B O 1
ATOM 4367 N N . THR B 1 267 ? -9.277 -23.622 18.492 1.00 41.64 267 THR B N 1
ATOM 4368 C CA . THR B 1 267 ? -10.590 -23.005 18.541 1.00 41.50 267 THR B CA 1
ATOM 4369 C C . THR B 1 267 ? -11.003 -22.522 17.149 1.00 44.33 267 THR B C 1
ATOM 4370 O O . THR B 1 267 ? -10.191 -22.433 16.221 1.00 41.15 267 THR B O 1
ATOM 4374 N N . ALA B 1 268 ? -12.291 -22.196 17.024 1.00 43.35 268 ALA B N 1
ATOM 4375 C CA . ALA B 1 268 ? -12.803 -21.640 15.775 1.00 42.46 268 ALA B CA 1
ATOM 4376 C C . ALA B 1 268 ? -12.150 -20.303 15.461 1.00 43.17 268 ALA B C 1
ATOM 4377 O O . ALA B 1 268 ? -11.843 -20.012 14.297 1.00 40.87 268 ALA B O 1
ATOM 4379 N N . ASP B 1 269 ? -11.948 -19.466 16.484 1.00 40.71 269 ASP B N 1
ATOM 4380 C CA . ASP B 1 269 ? -11.351 -18.156 16.252 1.00 44.20 269 ASP B CA 1
ATOM 4381 C C . ASP B 1 269 ? -9.928 -18.302 15.741 1.00 40.57 269 ASP B C 1
ATOM 4382 O O . ASP B 1 269 ? -9.499 -17.563 14.849 1.00 36.98 269 ASP B O 1
ATOM 4387 N N . ALA B 1 270 ? -9.181 -19.252 16.301 1.00 39.41 270 ALA B N 1
ATOM 4388 C CA . ALA B 1 270 ? -7.819 -19.497 15.843 1.00 40.41 270 ALA B CA 1
ATOM 4389 C C . ALA B 1 270 ? -7.808 -20.034 14.414 1.00 37.89 270 ALA B C 1
ATOM 4390 O O . ALA B 1 270 ? -7.013 -19.584 13.581 1.00 32.60 270 ALA B O 1
ATOM 4392 N N . ALA B 1 271 ? -8.692 -20.993 14.111 1.00 34.82 271 ALA B N 1
ATOM 4393 C CA . ALA B 1 271 ? -8.750 -21.537 12.755 1.00 34.41 271 ALA B CA 1
ATOM 4394 C C . ALA B 1 271 ? -9.204 -20.496 11.742 1.00 31.60 271 ALA B C 1
ATOM 4395 O O . ALA B 1 271 ? -8.755 -20.520 10.587 1.00 33.29 271 ALA B O 1
ATOM 4397 N N . LYS B 1 272 ? -10.099 -19.589 12.138 1.00 33.31 272 LYS B N 1
ATOM 4398 C CA . LYS B 1 272 ? -10.510 -18.538 11.214 1.00 34.24 272 LYS B CA 1
ATOM 4399 C C . LYS B 1 272 ? -9.346 -17.606 10.902 1.00 34.49 272 LYS B C 1
ATOM 4400 O O . LYS B 1 272 ? -9.174 -17.170 9.760 1.00 30.24 272 LYS B O 1
ATOM 4406 N N . MET B 1 273 ? -8.503 -17.316 11.894 1.00 29.51 273 MET B N 1
ATOM 4407 C CA . MET B 1 273 ? -7.334 -16.510 11.585 1.00 28.73 273 MET B CA 1
ATOM 4408 C C . MET B 1 273 ? -6.361 -17.281 10.705 1.00 28.36 273 MET B C 1
ATOM 4409 O O . MET B 1 273 ? -5.759 -16.702 9.794 1.00 29.54 273 MET B O 1
ATOM 4414 N N . MET B 1 274 ? -6.226 -18.580 10.943 1.00 26.70 274 MET B N 1
ATOM 4415 C CA . MET B 1 274 ? -5.353 -19.416 10.081 1.00 27.18 274 MET B CA 1
ATOM 4416 C C . MET B 1 274 ? -5.884 -19.422 8.638 1.00 29.07 274 MET B C 1
ATOM 4417 O O . MET B 1 274 ? -5.073 -19.328 7.716 1.00 29.21 274 MET B O 1
ATOM 4422 N N . LEU B 1 275 ? -7.202 -19.515 8.469 1.00 29.76 275 LEU B N 1
ATOM 4423 C CA . LEU B 1 275 ? -7.779 -19.525 7.129 1.00 25.95 275 LEU B CA 1
ATOM 4424 C C . LEU B 1 275 ? -7.471 -18.226 6.398 1.00 26.76 275 LEU B C 1
ATOM 4425 O O . LEU B 1 275 ? -7.116 -18.231 5.216 1.00 29.25 275 LEU B O 1
ATOM 4430 N N . LEU B 1 276 ? -7.647 -17.092 7.082 1.00 27.14 276 LEU B N 1
ATOM 4431 C CA . LEU B 1 276 ? -7.347 -15.810 6.457 1.00 24.84 276 LEU B CA 1
ATOM 4432 C C . LEU B 1 276 ? -5.889 -15.754 6.016 1.00 26.90 276 LEU B C 1
ATOM 4433 O O . LEU B 1 276 ? -5.585 -15.281 4.919 1.00 27.37 276 LEU B O 1
ATOM 4438 N N . GLY B 1 277 ? -4.960 -16.206 6.874 1.00 26.38 277 GLY B N 1
ATOM 4439 C CA . GLY B 1 277 ? -3.568 -16.288 6.452 1.00 29.04 277 GLY B CA 1
ATOM 4440 C C . GLY B 1 277 ? -3.379 -17.161 5.218 1.00 29.01 277 GLY B C 1
ATOM 4441 O O . GLY B 1 277 ? -2.647 -16.800 4.295 1.00 27.94 277 GLY B O 1
ATOM 4442 N N . VAL B 1 278 ? -4.028 -18.326 5.188 1.00 26.64 278 VAL B N 1
ATOM 4443 C CA . VAL B 1 278 ? -3.897 -19.203 4.022 1.00 27.18 278 VAL B CA 1
ATOM 4444 C C . VAL B 1 278 ? -4.378 -18.491 2.763 1.00 26.29 278 VAL B C 1
ATOM 4445 O O . VAL B 1 278 ? -3.724 -18.548 1.714 1.00 28.42 278 VAL B O 1
ATOM 4449 N N . ILE B 1 279 ? -5.503 -17.773 2.860 1.00 27.28 279 ILE B N 1
ATOM 4450 C CA . ILE B 1 279 ? -6.031 -17.027 1.713 1.00 26.38 279 ILE B CA 1
ATOM 4451 C C . ILE B 1 279 ? -5.032 -15.981 1.239 1.00 28.22 279 ILE B C 1
ATOM 4452 O O . ILE B 1 279 ? -4.732 -15.877 0.045 1.00 27.71 279 ILE B O 1
ATOM 4457 N N . VAL B 1 280 ? -4.517 -15.169 2.168 1.00 26.12 280 VAL B N 1
ATOM 4458 C CA . VAL B 1 280 ? -3.600 -14.100 1.780 1.00 27.90 280 VAL B CA 1
ATOM 4459 C C . VAL B 1 280 ? -2.335 -14.677 1.157 1.00 27.87 280 VAL B C 1
ATOM 4460 O O . VAL B 1 280 ? -1.814 -14.146 0.172 1.00 28.17 280 VAL B O 1
ATOM 4464 N N . GLU B 1 281 ? -1.817 -15.765 1.731 1.00 28.96 281 GLU B N 1
ATOM 4465 C CA . GLU B 1 281 ? -0.659 -16.443 1.151 1.00 27.89 281 GLU B CA 1
ATOM 4466 C C . GLU B 1 281 ? -0.968 -16.942 -0.261 1.00 29.53 281 GLU B C 1
ATOM 4467 O O . GLU B 1 281 ? -0.115 -16.873 -1.158 1.00 30.03 281 GLU B O 1
ATOM 4473 N N . GLN B 1 282 ? -2.190 -17.439 -0.483 1.00 27.67 282 GLN B N 1
ATOM 4474 C CA . GLN B 1 282 ? -2.556 -17.909 -1.823 1.00 26.68 282 GLN B CA 1
ATOM 4475 C C . GLN B 1 282 ? -2.666 -16.748 -2.811 1.00 27.34 282 GLN B C 1
ATOM 4476 O O . GLN B 1 282 ? -2.288 -16.882 -3.983 1.00 27.65 282 GLN B O 1
ATOM 4482 N N . GLU B 1 283 ? -3.171 -15.597 -2.356 1.00 25.75 283 GLU B N 1
ATOM 4483 C CA . GLU B 1 283 ? -3.171 -14.414 -3.214 1.00 26.79 283 GLU B CA 1
ATOM 4484 C C . GLU B 1 283 ? -1.745 -14.026 -3.589 1.00 28.50 283 GLU B C 1
ATOM 4485 O O . GLU B 1 283 ? -1.474 -13.692 -4.742 1.00 28.71 283 GLU B O 1
ATOM 4491 N N . SER B 1 284 ? -0.806 -14.061 -2.624 1.00 26.42 284 SER B N 1
ATOM 4492 C CA . SER B 1 284 ? 0.584 -13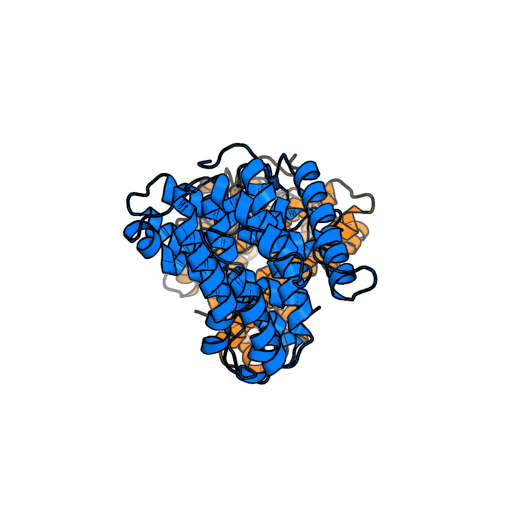.753 -2.963 1.00 27.63 284 SER B CA 1
ATOM 4493 C C . SER B 1 284 ? 1.186 -14.807 -3.873 1.00 25.36 284 SER B C 1
ATOM 4494 O O . SER B 1 284 ? 1.995 -14.483 -4.749 1.00 29.31 284 SER B O 1
ATOM 4497 N N . LEU B 1 285 ? 0.847 -16.077 -3.646 1.00 27.38 285 LEU B N 1
ATOM 4498 C CA . LEU B 1 285 ? 1.376 -17.144 -4.484 1.00 28.86 285 LEU B CA 1
ATOM 4499 C C . LEU B 1 285 ? 0.919 -16.971 -5.928 1.00 27.62 285 LEU B C 1
ATOM 4500 O O . LEU B 1 285 ? 1.722 -17.084 -6.863 1.00 27.12 285 LEU B O 1
ATOM 4505 N N . ALA B 1 286 ? -0.362 -16.660 -6.126 1.00 28.89 286 ALA B N 1
ATOM 4506 C CA . ALA B 1 286 ? -0.832 -16.329 -7.470 1.00 26.66 286 ALA B CA 1
ATOM 4507 C C . ALA B 1 286 ? -0.005 -15.197 -8.077 1.00 28.03 286 ALA B C 1
ATOM 4508 O O . ALA B 1 286 ? 0.460 -15.294 -9.215 1.00 28.36 286 ALA B O 1
ATOM 4510 N N . ALA B 1 287 ? 0.203 -14.114 -7.322 1.00 26.33 287 ALA B N 1
ATOM 4511 C CA . ALA B 1 287 ? 1.004 -13.009 -7.840 1.00 27.95 287 ALA B CA 1
ATOM 4512 C C . ALA B 1 287 ? 2.417 -13.462 -8.202 1.00 29.04 287 ALA B C 1
ATOM 4513 O O . ALA B 1 287 ? 2.978 -13.014 -9.210 1.00 30.04 287 ALA B O 1
ATOM 4515 N N . LYS B 1 288 ? 3.016 -14.334 -7.381 1.00 28.78 288 LYS B N 1
ATOM 4516 C CA . LYS B 1 288 ? 4.342 -14.866 -7.690 1.00 29.25 288 LYS B CA 1
ATOM 4517 C C . LYS B 1 288 ? 4.322 -15.669 -8.981 1.00 33.17 288 LYS B C 1
ATOM 4518 O O . LYS B 1 288 ? 5.203 -15.519 -9.836 1.00 32.13 288 LYS B O 1
ATOM 4524 N N . LEU B 1 289 ? 3.321 -16.531 -9.128 1.00 30.00 289 LEU B N 1
ATOM 4525 C CA . LEU B 1 289 ? 3.234 -17.388 -10.303 1.00 29.84 289 LEU B CA 1
ATOM 4526 C C . LEU B 1 289 ? 2.976 -16.573 -11.563 1.00 33.39 289 LEU B C 1
ATOM 4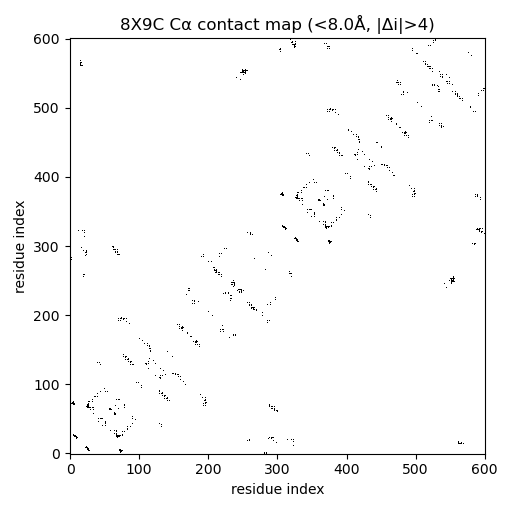527 O O . LEU B 1 289 ? 3.543 -16.866 -12.625 1.00 32.44 289 LEU B O 1
ATOM 4532 N N . LYS B 1 290 ? 2.149 -15.525 -11.462 1.00 30.76 290 LYS B N 1
ATOM 4533 C CA . LYS B 1 290 ? 1.963 -14.629 -12.600 1.00 30.24 290 LYS B CA 1
ATOM 4534 C C . LYS B 1 290 ? 3.262 -13.927 -12.959 1.00 34.70 290 LYS B C 1
ATOM 4535 O O . LYS B 1 290 ? 3.609 -13.811 -14.143 1.00 33.40 290 LYS B O 1
ATOM 4541 N N . GLU B 1 291 ? 4.009 -13.470 -11.945 1.00 34.01 291 GLU B N 1
ATOM 4542 C CA . GLU B 1 291 ? 5.265 -12.788 -12.226 1.00 34.33 291 GLU B CA 1
ATOM 4543 C C . GLU B 1 291 ? 6.244 -13.736 -12.901 1.00 34.92 291 GLU B C 1
ATOM 4544 O O . GLU B 1 291 ? 6.962 -13.332 -13.822 1.00 39.11 291 GLU B O 1
ATOM 4550 N N . GLU B 1 292 ? 6.244 -14.996 -12.481 1.00 33.14 292 GLU B N 1
ATOM 4551 C CA . GLU B 1 292 ? 7.122 -16.006 -13.122 1.00 36.08 292 GLU B CA 1
ATOM 4552 C C . GLU B 1 292 ? 6.700 -16.209 -14.583 1.00 38.06 292 GLU B C 1
ATOM 4553 O O . GLU B 1 292 ? 7.573 -16.195 -15.450 1.00 38.85 292 GLU B O 1
ATOM 4559 N N . ARG B 1 293 ? 5.406 -16.395 -14.826 1.00 33.34 293 ARG B N 1
ATOM 4560 C CA . ARG B 1 293 ? 4.943 -16.582 -16.200 1.00 36.13 293 ARG B CA 1
ATOM 4561 C C . ARG B 1 293 ? 5.362 -15.420 -17.085 1.00 37.78 293 ARG B C 1
ATOM 4562 O O . ARG B 1 293 ? 5.781 -15.624 -18.231 1.00 40.03 293 ARG B O 1
ATOM 4570 N N . LEU B 1 294 ? 5.259 -14.192 -16.571 1.00 34.36 294 LEU B N 1
ATOM 4571 C CA . LEU B 1 294 ? 5.527 -13.019 -17.391 1.00 37.31 294 LEU B CA 1
ATOM 4572 C C . LEU B 1 294 ? 7.009 -12.797 -17.648 1.00 39.27 294 LEU B C 1
ATOM 4573 O O . LEU B 1 294 ? 7.357 -11.834 -18.345 1.00 41.39 294 LEU B O 1
ATOM 4578 N N . LYS B 1 295 ? 7.880 -13.656 -17.129 1.00 41.15 295 LYS B N 1
ATOM 4579 C CA . LYS B 1 295 ? 9.284 -13.617 -17.514 1.00 44.32 295 LYS B CA 1
ATOM 4580 C C . LYS B 1 295 ? 9.504 -14.177 -18.918 1.00 45.83 295 LYS B C 1
ATOM 4581 O O . LYS B 1 295 ? 10.528 -13.879 -19.542 1.00 47.64 295 LYS B O 1
ATOM 4587 N N . LYS B 1 296 ? 8.561 -14.956 -19.433 1.00 46.37 296 LYS B N 1
ATOM 4588 C CA . LYS B 1 296 ? 8.574 -15.441 -20.805 1.00 44.74 296 LYS B CA 1
ATOM 4589 C C . LYS B 1 296 ? 7.492 -14.752 -21.633 1.00 46.67 296 LYS B C 1
ATOM 4590 O O . LYS B 1 296 ? 6.543 -14.182 -21.082 1.00 44.46 296 LYS B O 1
ATOM 4596 N N . PRO B 1 297 ? 7.621 -14.754 -22.963 1.00 47.01 297 PRO B N 1
ATOM 4597 C CA . PRO B 1 297 ? 6.602 -14.109 -23.804 1.00 48.41 297 PRO B CA 1
ATOM 4598 C C . PRO B 1 297 ? 5.212 -14.672 -23.541 1.00 42.18 297 PRO B C 1
ATOM 4599 O O . PRO B 1 297 ? 5.025 -15.881 -23.390 1.00 45.13 297 PRO B O 1
ATOM 4603 N N . ALA B 1 298 ? 4.235 -13.773 -23.473 1.00 44.16 298 ALA B N 1
ATOM 4604 C CA . ALA B 1 298 ? 2.856 -14.139 -23.180 1.00 43.11 298 ALA B CA 1
ATOM 4605 C C . ALA B 1 298 ? 1.932 -13.507 -24.211 1.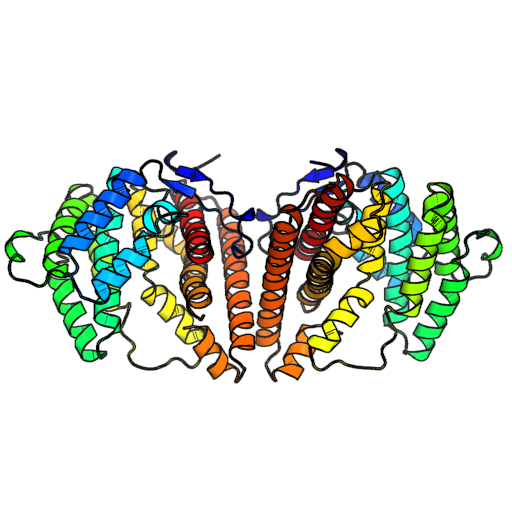00 41.50 298 ALA B C 1
ATOM 4606 O O . ALA B 1 298 ? 2.021 -12.304 -24.485 1.00 43.48 298 ALA B O 1
ATOM 4608 N N . SER B 1 299 ? 1.047 -14.321 -24.769 1.00 40.85 299 SER B N 1
ATOM 4609 C CA . SER B 1 299 ? 0.089 -13.864 -25.759 1.00 41.94 299 SER B CA 1
ATOM 4610 C C . SER B 1 299 ? -0.917 -12.907 -25.132 1.00 39.68 299 SER B C 1
ATOM 4611 O O . SER B 1 299 ? -1.110 -12.881 -23.917 1.00 36.88 299 SER B O 1
ATOM 4614 N N . LYS B 1 300 ? -1.598 -12.139 -25.989 1.00 36.93 300 LYS B N 1
ATOM 4615 C CA . LYS B 1 300 ? -2.635 -11.250 -25.479 1.00 35.03 300 LYS B CA 1
ATOM 4616 C C . LYS B 1 300 ? -3.729 -12.032 -24.771 1.00 34.36 300 LYS B C 1
ATOM 4617 O O . LYS B 1 300 ? -4.358 -11.515 -23.844 1.00 36.80 300 LYS B O 1
ATOM 4623 N N . GLU B 1 301 ? -3.969 -13.279 -25.186 1.00 35.80 301 GLU B N 1
ATOM 4624 C CA . GLU B 1 301 ? -4.978 -14.092 -24.513 1.00 34.00 301 GLU B CA 1
ATOM 4625 C C . GLU B 1 301 ? -4.570 -14.393 -23.071 1.00 34.15 301 GLU B C 1
ATOM 4626 O O . GLU B 1 301 ? -5.411 -14.343 -22.165 1.00 31.85 301 GLU B O 1
ATOM 4632 N N . ILE B 1 302 ? -3.289 -14.696 -22.844 1.00 34.84 302 ILE B N 1
ATOM 4633 C CA . ILE B 1 302 ? -2.794 -14.870 -21.476 1.00 33.96 302 ILE B CA 1
ATOM 4634 C C . ILE B 1 302 ? -3.029 -13.598 -20.665 1.00 32.45 302 ILE B C 1
ATOM 4635 O O . ILE B 1 302 ? -3.542 -13.643 -19.539 1.00 30.78 302 ILE B O 1
ATOM 4640 N N . LEU B 1 303 ? -2.673 -12.439 -21.232 1.00 31.82 303 LEU B N 1
ATOM 4641 C CA . LEU B 1 303 ? -2.811 -11.186 -20.489 1.00 31.09 303 LEU B CA 1
ATOM 4642 C C . LEU B 1 303 ? -4.271 -10.852 -20.231 1.00 31.36 303 LEU B C 1
ATOM 4643 O O . LEU B 1 303 ? -4.616 -10.296 -19.184 1.00 31.62 303 LEU B O 1
ATOM 4648 N N . GLN B 1 304 ? -5.140 -11.156 -21.193 1.00 31.25 304 GLN B N 1
ATOM 4649 C CA . GLN B 1 304 ? -6.566 -10.951 -20.996 1.00 29.47 304 GLN B CA 1
ATOM 4650 C C . GLN B 1 304 ? -7.082 -11.781 -19.829 1.00 27.90 304 GLN B C 1
ATOM 4651 O O . GLN B 1 304 ? -7.880 -11.302 -19.016 1.00 28.29 304 GLN B O 1
ATOM 4657 N N . TYR B 1 305 ? -6.681 -13.051 -19.765 1.00 26.98 305 TYR B N 1
ATOM 4658 C CA . TYR B 1 305 ? -7.162 -13.900 -18.685 1.00 26.68 305 TYR B CA 1
ATOM 4659 C C . TYR B 1 305 ? -6.631 -13.421 -17.337 1.00 27.17 305 TYR B C 1
ATOM 4660 O O . TYR B 1 305 ? -7.388 -13.372 -16.363 1.00 28.35 305 TYR B O 1
ATOM 4669 N N . PHE B 1 306 ? -5.349 -13.043 -17.267 1.00 28.57 306 PHE B N 1
ATOM 4670 C CA . PHE B 1 306 ? -4.806 -12.539 -16.004 1.00 28.70 306 PHE B CA 1
ATOM 4671 C C . PHE B 1 306 ? -5.654 -11.390 -15.486 1.00 28.08 306 PHE B C 1
ATOM 4672 O O . PHE B 1 306 ? -6.042 -11.355 -14.312 1.00 30.18 306 PHE B O 1
ATOM 4680 N N . GLU B 1 307 ? -5.945 -10.419 -16.348 1.00 27.59 307 GLU B N 1
ATOM 4681 C CA . GLU B 1 307 ? -6.592 -9.233 -15.814 1.00 27.14 307 GLU B CA 1
ATOM 4682 C C . GLU B 1 307 ? -8.046 -9.539 -15.461 1.00 28.65 307 GLU B C 1
ATOM 4683 O O . GLU B 1 307 ? -8.561 -9.054 -14.450 1.00 30.09 307 GLU B O 1
ATOM 4689 N N . ALA B 1 308 ? -8.724 -10.370 -16.262 1.00 26.56 308 ALA B N 1
ATOM 4690 C CA . ALA B 1 308 ? -10.128 -10.644 -15.974 1.00 26.97 308 ALA B CA 1
ATOM 4691 C C . ALA B 1 308 ? -10.283 -11.564 -14.766 1.00 26.56 308 ALA B C 1
ATOM 4692 O O . ALA B 1 308 ? -11.223 -11.404 -13.979 1.00 26.36 308 ALA B O 1
ATOM 4694 N N . ILE B 1 309 ? -9.388 -12.541 -14.601 1.00 26.45 309 ILE B N 1
ATOM 4695 C CA . ILE B 1 309 ? -9.531 -13.442 -13.456 1.00 26.43 309 ILE B CA 1
ATOM 4696 C C . ILE B 1 309 ? -9.166 -12.734 -12.154 1.00 28.21 309 ILE B C 1
ATOM 4697 O O . ILE B 1 309 ? -9.724 -13.056 -11.099 1.00 26.53 309 ILE B O 1
ATOM 4702 N N . GLU B 1 310 ? -8.279 -11.732 -12.204 1.00 26.47 310 GLU B N 1
ATOM 4703 C CA . GLU B 1 310 ? -8.021 -10.939 -11.001 1.00 26.74 310 GLU B CA 1
ATOM 4704 C C . GLU B 1 310 ? -9.246 -10.118 -10.621 1.00 28.57 310 GLU B C 1
ATOM 4705 O O . GLU B 1 310 ? -9.571 -9.996 -9.439 1.00 28.51 310 GLU B O 1
ATOM 4711 N N . LEU B 1 311 ? -9.975 -9.597 -11.613 1.00 26.13 311 LEU B N 1
ATOM 4712 C CA . LEU B 1 311 ? -11.216 -8.894 -11.309 1.00 27.20 311 LEU B CA 1
ATOM 4713 C C . LEU B 1 311 ? -12.259 -9.853 -10.761 1.00 25.70 311 LEU B C 1
ATOM 4714 O O . LEU B 1 311 ? -13.087 -9.464 -9.932 1.00 27.48 311 LEU B O 1
ATOM 4719 N N . TYR B 1 312 ? -12.244 -11.095 -11.210 1.00 25.83 312 TYR B N 1
ATOM 4720 C CA . TYR B 1 312 ? -13.224 -12.080 -10.703 1.00 27.41 312 TYR B CA 1
ATOM 4721 C C . TYR B 1 312 ? -12.960 -12.354 -9.225 1.00 27.06 312 TYR B C 1
ATOM 4722 O O . TYR B 1 312 ? -13.903 -12.353 -8.437 1.00 25.88 312 TYR B O 1
ATOM 4731 N N . VAL B 1 313 ? -11.694 -12.550 -8.879 1.00 25.89 313 VAL B N 1
ATOM 4732 C CA . VAL B 1 313 ? -11.338 -12.917 -7.509 1.00 27.12 313 VAL B CA 1
ATOM 4733 C C . VAL B 1 313 ? -11.461 -11.721 -6.575 1.00 24.87 313 VAL B C 1
ATOM 4734 O O . VAL B 1 313 ? -12.054 -11.815 -5.496 1.00 25.91 313 VAL B O 1
ATOM 4738 N N . GLY B 1 314 ? -10.923 -10.575 -6.981 1.00 24.73 314 GLY B N 1
ATOM 4739 C CA . GLY B 1 314 ? -11.097 -9.380 -6.172 1.00 26.59 314 GLY B CA 1
ATOM 4740 C C . GLY B 1 314 ? -12.555 -8.984 -6.039 1.00 28.24 314 GLY B C 1
ATOM 4741 O O . GLY B 1 314 ? -13.020 -8.640 -4.951 1.00 28.71 314 GLY B O 1
ATOM 4742 N N . GLY B 1 315 ? -13.301 -9.028 -7.146 1.00 27.35 315 GLY B N 1
ATOM 4743 C CA . GLY B 1 315 ? -14.720 -8.723 -7.069 1.00 27.92 315 GLY B CA 1
ATOM 4744 C C . GLY B 1 315 ? -15.471 -9.660 -6.144 1.00 26.75 315 GLY B C 1
ATOM 4745 O O . GLY B 1 315 ? -16.400 -9.249 -5.448 1.00 27.39 315 GLY B O 1
ATOM 4746 N N . SER B 1 316 ? -15.100 -10.946 -6.137 1.00 27.36 316 SER B N 1
ATOM 4747 C CA . SER B 1 316 ? -15.780 -11.863 -5.229 1.00 26.09 316 SER B CA 1
ATOM 4748 C C . SER B 1 316 ? -15.484 -11.509 -3.781 1.00 28.78 316 SER B C 1
ATOM 4749 O O . SER B 1 316 ? -16.375 -11.565 -2.922 1.00 29.52 316 SER B O 1
ATOM 4752 N N . CYS B 1 317 ? -14.241 -11.134 -3.490 1.00 26.61 317 CYS B N 1
ATOM 4753 C CA . CYS B 1 317 ? -13.931 -10.693 -2.133 1.00 29.58 317 CYS B CA 1
ATOM 4754 C C . CYS B 1 317 ? -14.750 -9.466 -1.760 1.00 31.79 317 CYS B C 1
ATOM 4755 O O . CYS B 1 317 ? -15.299 -9.384 -0.654 1.00 32.68 317 CYS B O 1
ATOM 4758 N N . TYR B 1 318 ? -14.881 -8.530 -2.699 1.00 28.59 318 TYR B N 1
ATOM 4759 C CA . TYR B 1 318 ? -15.656 -7.319 -2.472 1.00 33.10 318 TYR B CA 1
ATOM 4760 C C . TYR B 1 318 ? -17.122 -7.637 -2.221 1.00 34.60 318 TYR B C 1
ATOM 4761 O O . TYR B 1 318 ? -17.737 -7.088 -1.298 1.00 35.57 318 TYR B O 1
ATOM 4770 N N . TRP B 1 319 ? -17.707 -8.521 -3.033 1.00 32.39 319 TRP B N 1
ATOM 4771 C CA . TRP B 1 319 ? -19.111 -8.852 -2.836 1.00 31.82 319 TRP B CA 1
ATOM 4772 C C . TRP B 1 319 ? -19.334 -9.528 -1.490 1.00 37.91 319 TRP B C 1
ATOM 4773 O O . TRP B 1 319 ? -20.263 -9.168 -0.760 1.00 37.37 319 TRP B O 1
ATOM 4784 N N . HIS B 1 320 ? -18.489 -10.507 -1.129 1.00 33.80 320 HIS B N 1
ATOM 4785 C CA . HIS B 1 320 ? -18.642 -11.140 0.179 1.00 39.97 320 HIS B CA 1
ATOM 4786 C C . HIS B 1 320 ? -18.370 -10.161 1.309 1.00 42.74 320 HIS B C 1
ATOM 4787 O O . HIS B 1 320 ? -18.923 -10.310 2.404 1.00 49.71 320 HIS B O 1
ATOM 4794 N N . SER B 1 321 ? -17.533 -9.154 1.060 1.00 40.36 321 SER B N 1
ATOM 4795 C CA . SER B 1 321 ? -17.187 -8.185 2.096 1.00 43.45 321 SER B CA 1
ATOM 4796 C C . SER B 1 321 ? -18.342 -7.245 2.404 1.00 47.17 321 SER B C 1
ATOM 4797 O O . SER B 1 321 ? -18.473 -6.778 3.542 1.00 50.20 321 SER B O 1
ATOM 4800 N N . THR B 1 322 ? -19.170 -6.943 1.408 1.00 46.42 322 THR B N 1
ATOM 4801 C CA . THR B 1 322 ? -20.233 -5.955 1.529 1.00 47.69 322 THR B CA 1
ATOM 4802 C C . THR B 1 322 ? -21.620 -6.569 1.660 1.00 54.35 322 THR B C 1
ATOM 4803 O O . THR B 1 322 ? -22.595 -5.823 1.793 1.00 57.77 322 THR B O 1
ATOM 4807 N N . ALA B 1 323 ? -21.736 -7.895 1.626 1.00 51.45 323 ALA B N 1
ATOM 4808 C CA . ALA B 1 323 ? -23.036 -8.566 1.579 1.00 56.88 323 ALA B CA 1
ATOM 4809 C C . ALA B 1 323 ? -23.825 -8.371 2.872 1.00 59.27 323 ALA B C 1
ATOM 4810 O O . ALA B 1 323 ? -23.342 -8.689 3.960 1.00 62.82 323 ALA B O 1
#